Protein AF-0000000081138474 (afdb_homodimer)

Radius of gyration: 32.57 Å; Cα contacts (8 Å, |Δi|>4): 1302; chains: 2; bounding box: 108×98×103 Å

Organism: NCBI:txid267567

Structure (mmCIF, N/CA/C/O backbone):
data_AF-0000000081138474-model_v1
#
loop_
_entity.id
_entity.type
_entity.pdbx_description
1 polymer 'Macrocin O-methyltransferase family protein'
#
loop_
_atom_site.group_PDB
_atom_site.id
_atom_site.type_symbol
_atom_site.label_atom_id
_atom_site.label_alt_id
_atom_site.label_comp_id
_atom_site.label_asym_id
_atom_site.label_entity_id
_atom_site.label_seq_id
_atom_site.pdbx_PDB_ins_code
_atom_site.Cartn_x
_atom_site.Cartn_y
_atom_site.Cartn_z
_atom_site.occupancy
_atom_site.B_iso_or_equiv
_atom_site.auth_seq_id
_atom_site.auth_comp_id
_atom_site.auth_asym_id
_atom_site.auth_atom_id
_atom_site.pdbx_PDB_model_num
ATOM 1 N N . MET A 1 1 ? 58.938 -3.775 72.25 1 25.31 1 MET A N 1
ATOM 2 C CA . MET A 1 1 ? 57.5 -3.531 72.312 1 25.31 1 MET A CA 1
ATOM 3 C C . MET A 1 1 ? 57.094 -2.562 71.188 1 25.31 1 MET A C 1
ATOM 5 O O . MET A 1 1 ? 57.188 -1.345 71.375 1 25.31 1 MET A O 1
ATOM 9 N N . GLU A 1 2 ? 57.375 -2.924 69.938 1 23.48 2 GLU A N 1
ATOM 10 C CA . GLU A 1 2 ? 57.375 -2.215 68.688 1 23.48 2 GLU A CA 1
ATOM 11 C C . GLU A 1 2 ? 55.938 -1.823 68.25 1 23.48 2 GLU A C 1
ATOM 13 O O . GLU A 1 2 ? 55.062 -2.67 68.188 1 23.48 2 GLU A O 1
ATOM 18 N N . ASN A 1 3 ? 55.594 -0.62 68.5 1 25.22 3 ASN A N 1
ATOM 19 C CA . ASN A 1 3 ? 54.344 0.121 68.375 1 25.22 3 ASN A CA 1
ATOM 20 C C . ASN A 1 3 ? 53.844 0.17 66.938 1 25.22 3 ASN A C 1
ATOM 22 O O . ASN A 1 3 ? 54.219 1.062 66.188 1 25.22 3 ASN A O 1
ATOM 26 N N . THR A 1 4 ? 54.031 -0.833 66.188 1 27.3 4 THR A N 1
ATOM 27 C CA . THR A 1 4 ? 53.719 -0.56 64.75 1 27.3 4 THR A CA 1
ATOM 28 C C . THR A 1 4 ? 52.25 -0.122 64.625 1 27.3 4 THR A C 1
ATOM 30 O O . THR A 1 4 ? 51.344 -0.781 65.125 1 27.3 4 THR A O 1
ATOM 33 N N . VAL A 1 5 ? 52.062 1.146 64.312 1 26.72 5 VAL A N 1
ATOM 34 C CA . VAL A 1 5 ? 50.969 2.027 63.938 1 26.72 5 VAL A CA 1
ATOM 35 C C . VAL A 1 5 ? 50.094 1.36 62.844 1 26.72 5 VAL A C 1
ATOM 37 O O . VAL A 1 5 ? 50.625 0.905 61.844 1 26.72 5 VAL A O 1
ATOM 40 N N . PHE A 1 6 ? 49.031 0.737 63.312 1 24.22 6 PHE A N 1
ATOM 41 C CA . PHE A 1 6 ? 47.969 0.067 62.562 1 24.22 6 PHE A CA 1
ATOM 42 C C . PHE A 1 6 ? 47.375 1.016 61.531 1 24.22 6 PHE A C 1
ATOM 44 O O . PHE A 1 6 ? 46.656 1.949 61.906 1 24.22 6 PHE A O 1
ATOM 51 N N . SER A 1 7 ? 48.219 1.566 60.656 1 27.73 7 SER A N 1
ATOM 52 C CA . SER A 1 7 ? 47.656 2.436 59.656 1 27.73 7 SER A CA 1
ATOM 53 C C . SER A 1 7 ? 46.5 1.749 58.938 1 27.73 7 SER A C 1
ATOM 55 O O . SER A 1 7 ? 46.719 0.781 58.188 1 27.73 7 SER A O 1
ATOM 57 N N . GLY A 1 8 ? 45.531 1.424 59.844 1 26.75 8 GLY A N 1
ATOM 58 C CA . GLY A 1 8 ? 44.281 0.821 59.375 1 26.75 8 GLY A CA 1
ATOM 59 C C . GLY A 1 8 ? 43.75 1.456 58.125 1 26.75 8 GLY A C 1
ATOM 60 O O . GLY A 1 8 ? 43.781 2.678 57.969 1 26.75 8 GLY A O 1
ATOM 61 N N . ASP A 1 9 ? 44.031 0.676 57.031 1 28.22 9 ASP A N 1
ATOM 62 C CA . ASP A 1 9 ? 43.75 0.905 55.625 1 28.22 9 ASP A CA 1
ATOM 63 C C . ASP A 1 9 ? 42.312 1.429 55.438 1 28.22 9 ASP A C 1
ATOM 65 O O . ASP A 1 9 ? 41.344 0.749 55.781 1 28.22 9 ASP A O 1
ATOM 69 N N . GLN A 1 10 ? 42.188 2.752 55.75 1 28.27 10 GLN A N 1
ATOM 70 C CA . GLN A 1 10 ? 41.031 3.605 55.438 1 28.27 10 GLN A CA 1
ATOM 71 C C . GLN A 1 10 ? 40.5 3.326 54.031 1 28.27 10 GLN A C 1
ATOM 73 O O . GLN A 1 10 ? 39.562 3.977 53.594 1 28.27 10 GLN A O 1
ATOM 78 N N . SER A 1 11 ? 41.281 2.334 53.5 1 32.22 11 SER A N 1
ATOM 79 C CA . SER A 1 11 ? 40.938 2.174 52.062 1 32.22 11 SER A CA 1
ATOM 80 C C . SER A 1 11 ? 39.531 1.656 51.875 1 32.22 11 SER A C 1
ATOM 82 O O . SER A 1 11 ? 38.875 1.988 50.906 1 32.22 11 SER A O 1
ATOM 84 N N . GLU A 1 12 ? 39.219 0.755 52.812 1 31.52 12 GLU A N 1
ATOM 85 C CA . GLU A 1 12 ? 38 0.001 52.5 1 31.52 12 GLU A CA 1
ATOM 86 C C . GLU A 1 12 ? 36.781 0.864 52.656 1 31.52 12 GLU A C 1
ATOM 88 O O . GLU A 1 12 ? 35.719 0.574 52.062 1 31.52 12 GLU A O 1
ATOM 93 N N . SER A 1 13 ? 36.844 1.688 53.688 1 27.77 13 SER A N 1
ATOM 94 C CA . SER A 1 13 ? 35.562 2.34 54.031 1 27.77 13 SER A CA 1
ATOM 95 C C . SER A 1 13 ? 35.156 3.322 52.938 1 27.77 13 SER A C 1
ATOM 97 O O . SER A 1 13 ? 34 3.805 52.938 1 27.77 13 SER A O 1
ATOM 99 N N . LYS A 1 14 ? 36.125 3.895 52.312 1 30.86 14 LYS A N 1
ATOM 100 C CA . LYS A 1 14 ? 35.719 4.875 51.312 1 30.86 14 LYS A CA 1
ATOM 101 C C . LYS A 1 14 ? 34.969 4.199 50.156 1 30.86 14 LYS A C 1
ATOM 103 O O . LYS A 1 14 ? 34.562 4.867 49.188 1 30.86 14 LYS A O 1
ATOM 108 N N . LYS A 1 15 ? 35.156 2.875 50.094 1 28.17 15 LYS A N 1
ATOM 109 C CA . LYS A 1 15 ? 34.406 2.121 49.125 1 28.17 15 LYS A CA 1
ATOM 110 C C . LYS A 1 15 ? 32.875 2.254 49.344 1 28.17 15 LYS A C 1
ATOM 112 O O . LYS A 1 15 ? 32.125 2.303 48.375 1 28.17 15 LYS A O 1
ATOM 117 N N . ALA A 1 16 ? 32.562 1.959 50.562 1 28.8 16 ALA A N 1
ATOM 118 C CA . ALA A 1 16 ? 31.141 1.74 50.781 1 28.8 16 ALA A CA 1
ATOM 119 C C . ALA A 1 16 ? 30.344 3.033 50.562 1 28.8 16 ALA A C 1
ATOM 121 O O . ALA A 1 16 ? 29.172 3 50.188 1 28.8 16 ALA A O 1
ATOM 122 N N . LEU A 1 17 ? 30.875 4.105 51.094 1 25.89 17 LEU A N 1
ATOM 123 C CA . LEU A 1 17 ? 30.078 5.316 51 1 25.89 17 LEU A CA 1
ATOM 124 C C . LEU A 1 17 ? 29.828 5.707 49.562 1 25.89 17 LEU A C 1
ATOM 126 O O . LEU A 1 17 ? 28.844 6.375 49.25 1 25.89 17 LEU A O 1
ATOM 130 N N . LYS A 1 18 ? 30.812 5.645 48.719 1 30.28 18 LYS A N 1
ATOM 131 C CA . LYS A 1 18 ? 30.688 6.285 47.406 1 30.28 18 LYS A CA 1
ATOM 132 C C . LYS A 1 18 ? 29.719 5.531 46.531 1 30.28 18 LYS A C 1
ATOM 134 O O . LYS A 1 18 ? 29.484 5.926 45.375 1 30.28 18 LYS A O 1
ATOM 139 N N . SER A 1 19 ? 29.406 4.363 46.781 1 29.45 19 SER A N 1
ATOM 140 C CA . SER A 1 19 ? 28.516 3.574 45.969 1 29.45 19 SER A CA 1
ATOM 141 C C . SER A 1 19 ? 27.109 4.172 45.938 1 29.45 19 SER A C 1
ATOM 143 O O . SER A 1 19 ? 26.203 3.631 45.312 1 29.45 19 SER A O 1
ATOM 145 N N . ILE A 1 20 ? 26.719 4.824 47.062 1 31.25 20 ILE A N 1
ATOM 146 C CA . ILE A 1 20 ? 25.359 5.34 46.938 1 31.25 20 ILE A CA 1
ATOM 147 C C . ILE A 1 20 ? 25.281 6.309 45.75 1 31.25 20 ILE A C 1
ATOM 149 O O . ILE A 1 20 ? 25.469 7.516 45.906 1 31.25 20 ILE A O 1
ATOM 153 N N . HIS A 1 21 ? 26.219 6.344 44.812 1 26.3 21 HIS A N 1
ATOM 154 C CA . HIS A 1 21 ? 26.25 7.297 43.688 1 26.3 21 HIS A CA 1
ATOM 155 C C . HIS A 1 21 ? 24.844 7.633 43.219 1 26.3 21 HIS A C 1
ATOM 157 O O . HIS A 1 21 ? 23.906 6.895 43.5 1 26.3 21 HIS A O 1
ATOM 163 N N . ASP A 1 22 ? 24.828 8.641 42.125 1 28.06 22 ASP A N 1
ATOM 164 C CA . ASP A 1 22 ? 23.859 9.453 41.406 1 28.06 22 ASP A CA 1
ATOM 165 C C . ASP A 1 22 ? 22.719 8.594 40.844 1 28.06 22 ASP A C 1
ATOM 167 O O . ASP A 1 22 ? 22.938 7.766 39.969 1 28.06 22 ASP A O 1
ATOM 171 N N . GLU A 1 23 ? 21.906 8.109 41.688 1 29.41 23 GLU A N 1
ATOM 172 C CA . GLU A 1 23 ? 20.609 7.703 41.125 1 29.41 23 GLU A CA 1
ATOM 173 C C . GLU A 1 23 ? 20.219 8.594 39.969 1 29.41 23 GLU A C 1
ATOM 175 O O . GLU A 1 23 ? 20 9.797 40.125 1 29.41 23 GLU A O 1
ATOM 180 N N . GLU A 1 24 ? 20.734 8.477 38.812 1 29.72 24 GLU A N 1
ATOM 181 C CA . GLU A 1 24 ? 20.219 9.102 37.594 1 29.72 24 GLU A CA 1
ATOM 182 C C . GLU A 1 24 ? 18.688 9.148 37.594 1 29.72 24 GLU A C 1
ATOM 184 O O . GLU A 1 24 ? 18.031 8.125 37.438 1 29.72 24 GLU A O 1
ATOM 189 N N . VAL A 1 25 ? 18.016 9.953 38.469 1 30.2 25 VAL A N 1
ATOM 190 C CA . VAL A 1 25 ? 16.641 10.391 38.219 1 30.2 25 VAL A CA 1
ATOM 191 C C . VAL A 1 25 ? 16.453 10.586 36.719 1 30.2 25 VAL A C 1
ATOM 193 O O . VAL A 1 25 ? 17.016 11.508 36.125 1 30.2 25 VAL A O 1
ATOM 196 N N . THR A 1 26 ? 16.469 9.594 36 1 31.11 26 THR A N 1
ATOM 197 C CA . THR A 1 26 ? 15.93 9.734 34.656 1 31.11 26 THR A CA 1
ATOM 198 C C . THR A 1 26 ? 14.758 10.703 34.656 1 31.11 26 THR A C 1
ATOM 200 O O . THR A 1 26 ? 13.727 10.445 35.281 1 31.11 26 THR A O 1
ATOM 203 N N . HIS A 1 27 ? 14.977 12 34.875 1 27.83 27 HIS A N 1
ATOM 204 C CA . HIS A 1 27 ? 13.977 13.008 34.531 1 27.83 27 HIS A CA 1
ATOM 205 C C . HIS A 1 27 ? 13.039 12.5 33.438 1 27.83 27 HIS A C 1
ATOM 207 O O . HIS A 1 27 ? 13.406 12.461 32.281 1 27.83 27 HIS A O 1
ATOM 213 N N . GLN A 1 28 ? 12.281 11.555 33.812 1 31.11 28 GLN A N 1
ATOM 214 C CA . GLN A 1 28 ? 11.117 11.398 32.938 1 31.11 28 GLN A CA 1
ATOM 215 C C . GLN A 1 28 ? 10.633 12.75 32.406 1 31.11 28 GLN A C 1
ATOM 217 O O . GLN A 1 28 ? 10.156 13.586 33.188 1 31.11 28 GLN A O 1
ATOM 222 N N . GLN A 1 29 ? 11.398 13.461 31.641 1 32 29 GLN A N 1
ATOM 223 C CA . GLN A 1 29 ? 10.891 14.68 31.016 1 32 29 GLN A CA 1
ATOM 224 C C . GLN A 1 29 ? 9.375 14.641 30.875 1 32 29 GLN A C 1
ATOM 226 O O . GLN A 1 29 ? 8.844 13.844 30.094 1 32 29 GLN A O 1
ATOM 231 N N . ILE A 1 30 ? 8.68 14.93 31.906 1 33.22 30 ILE A N 1
ATOM 232 C CA . ILE A 1 30 ? 7.242 15.203 31.859 1 33.22 30 ILE A CA 1
ATOM 233 C C . ILE A 1 30 ? 6.902 15.969 30.578 1 33.22 30 ILE A C 1
ATOM 235 O O . ILE A 1 30 ? 7.336 17.109 30.406 1 33.22 30 ILE A O 1
ATOM 239 N N . ARG A 1 31 ? 6.688 15.266 29.562 1 44.81 31 ARG A N 1
ATOM 240 C CA . ARG A 1 31 ? 6.25 15.961 28.344 1 44.81 31 ARG A CA 1
ATOM 241 C C . ARG A 1 31 ? 5.023 16.828 28.625 1 44.81 31 ARG A C 1
ATOM 243 O O . ARG A 1 31 ? 4.164 16.453 29.422 1 44.81 31 ARG A O 1
ATOM 250 N N . PRO A 1 32 ? 5.098 18.031 28.406 1 44.56 32 PRO A N 1
ATOM 251 C CA . PRO A 1 32 ? 4.137 19.078 28.797 1 44.56 32 PRO A CA 1
ATOM 252 C C . PRO A 1 32 ? 2.689 18.594 28.734 1 44.56 32 PRO A C 1
ATOM 254 O O . PRO A 1 32 ? 1.819 19.141 29.406 1 44.56 32 PRO A O 1
ATOM 257 N N . PHE A 1 33 ? 2.387 17.672 27.844 1 48.19 33 PHE A N 1
ATOM 258 C CA . PHE A 1 33 ? 0.975 17.312 27.781 1 48.19 33 PHE A CA 1
ATOM 259 C C . PHE A 1 33 ? 0.72 15.984 28.484 1 48.19 33 PHE A C 1
ATOM 261 O O . PHE A 1 33 ? -0.208 15.258 28.141 1 48.19 33 PHE A O 1
ATOM 268 N N . SER A 1 34 ? 1.492 15.68 29.469 1 51.44 34 SER A N 1
ATOM 269 C CA . SER A 1 34 ? 1.237 14.445 30.219 1 51.44 34 SER A CA 1
ATOM 270 C C . SER A 1 34 ? -0.136 14.477 30.875 1 51.44 34 SER A C 1
ATOM 272 O O . SER A 1 34 ? -0.688 13.43 31.219 1 51.44 34 SER A O 1
ATOM 274 N N . MET A 1 35 ? -0.745 15.891 31.016 1 49.75 35 MET A N 1
ATOM 275 C CA . MET A 1 35 ? -2.104 16 31.547 1 49.75 35 MET A CA 1
ATOM 276 C C . MET A 1 35 ? -3.025 16.672 30.531 1 49.75 35 MET A C 1
ATOM 278 O O . MET A 1 35 ? -2.707 17.734 30 1 49.75 35 MET A O 1
ATOM 282 N N . PRO A 1 36 ? -4.199 15.992 30.266 1 67.25 36 PRO A N 1
ATOM 283 C CA . PRO A 1 36 ? -5.168 16.609 29.359 1 67.25 36 PRO A CA 1
ATOM 284 C C . PRO A 1 36 ? -5.691 17.938 29.875 1 67.25 36 PRO A C 1
ATOM 286 O O . PRO A 1 36 ? -5.785 18.156 31.078 1 67.25 36 PRO A O 1
ATOM 289 N N . ILE A 1 37 ? -5.801 18.922 29.047 1 62.47 37 ILE A N 1
ATOM 290 C CA . ILE A 1 37 ? -6.438 20.203 29.297 1 62.47 37 ILE A CA 1
ATOM 291 C C . ILE A 1 37 ? -7.871 20.188 28.766 1 62.47 37 ILE A C 1
ATOM 293 O O . ILE A 1 37 ? -8.117 19.781 27.625 1 62.47 37 ILE A O 1
ATOM 297 N N . HIS A 1 38 ? -8.805 20.469 29.734 1 71.25 38 HIS A N 1
ATOM 298 C CA . HIS A 1 38 ? -10.211 20.453 29.359 1 71.25 38 HIS A CA 1
ATOM 299 C C . HIS A 1 38 ? -10.859 21.812 29.594 1 71.25 38 HIS A C 1
ATOM 301 O O . HIS A 1 38 ? -10.562 22.484 30.578 1 71.25 38 HIS A O 1
ATOM 307 N N . GLY A 1 39 ? -11.5 22.297 28.531 1 64.19 39 GLY A N 1
ATOM 308 C CA . GLY A 1 39 ? -12.43 23.406 28.656 1 64.19 39 GLY A CA 1
ATOM 309 C C . GLY A 1 39 ? -13.875 23.016 28.422 1 64.19 39 GLY A C 1
ATOM 310 O O . GLY A 1 39 ? -14.18 21.828 28.266 1 64.19 39 GLY A O 1
ATOM 311 N N . LYS A 1 40 ? -14.82 23.984 28.516 1 65.25 40 LYS A N 1
ATOM 312 C CA . LYS A 1 40 ? -16.234 23.688 28.328 1 65.25 40 LYS A CA 1
ATOM 313 C C . LYS A 1 40 ? -16.5 23.156 26.922 1 65.25 40 LYS A C 1
ATOM 315 O O . LYS A 1 40 ? -17.344 22.266 26.734 1 65.25 40 LYS A O 1
ATOM 320 N N . LYS A 1 41 ? -15.641 23.656 26 1 73.81 41 LYS A N 1
ATOM 321 C CA . LYS A 1 41 ? -15.961 23.344 24.609 1 73.81 41 LYS A CA 1
ATOM 322 C C . LYS A 1 41 ? -14.758 22.75 23.875 1 73.81 41 LYS A C 1
ATOM 324 O O . LYS A 1 41 ? -14.719 22.719 22.656 1 73.81 41 LYS A O 1
ATOM 329 N N . TYR A 1 42 ? -13.719 22.391 24.672 1 61.56 42 TYR A N 1
ATOM 330 C CA . TYR A 1 42 ? -12.547 21.828 24.016 1 61.56 42 TYR A CA 1
ATOM 331 C C . TYR A 1 42 ? -11.805 20.875 24.938 1 61.56 42 TYR A C 1
ATOM 333 O O . TYR A 1 42 ? -12.023 20.891 26.156 1 61.56 42 TYR A O 1
ATOM 341 N N . GLU A 1 43 ? -11.031 19.969 24.406 1 77.75 43 GLU A N 1
ATOM 342 C CA . GLU A 1 43 ? -10.117 19.062 25.094 1 77.75 43 GLU A CA 1
ATOM 343 C C . GLU A 1 43 ? -8.789 18.953 24.359 1 77.75 43 GLU A C 1
ATOM 345 O O . GLU A 1 43 ? -8.758 18.875 23.125 1 77.75 43 GLU A O 1
ATOM 350 N N . ILE A 1 44 ? -7.691 19.141 25 1 66.31 44 ILE A N 1
ATOM 351 C CA . ILE A 1 44 ? -6.344 18.875 24.516 1 66.31 44 ILE A CA 1
ATOM 352 C C . ILE A 1 44 ? -5.73 17.703 25.281 1 66.31 44 ILE A C 1
ATOM 354 O O . ILE A 1 44 ? -5.602 17.766 26.516 1 66.31 44 ILE A O 1
ATOM 358 N N . PHE A 1 45 ? -5.441 16.656 24.625 1 72.62 45 PHE A N 1
ATOM 359 C CA . PHE A 1 45 ? -5.094 15.43 25.328 1 72.62 45 PHE A CA 1
ATOM 360 C C . PHE A 1 45 ? -4.223 14.531 24.453 1 72.62 45 PHE A C 1
ATOM 362 O O . PHE A 1 45 ? -4.133 14.734 23.234 1 72.62 45 PHE A O 1
ATOM 369 N N . GLN A 1 46 ? -3.453 13.617 25.156 1 64.31 46 GLN A N 1
ATOM 370 C CA . GLN A 1 46 ? -2.766 12.523 24.469 1 64.31 46 GLN A CA 1
ATOM 371 C C . GLN A 1 46 ? -3.65 11.281 24.406 1 64.31 46 GLN A C 1
ATOM 373 O O . GLN A 1 46 ? -4.004 10.703 25.438 1 64.31 4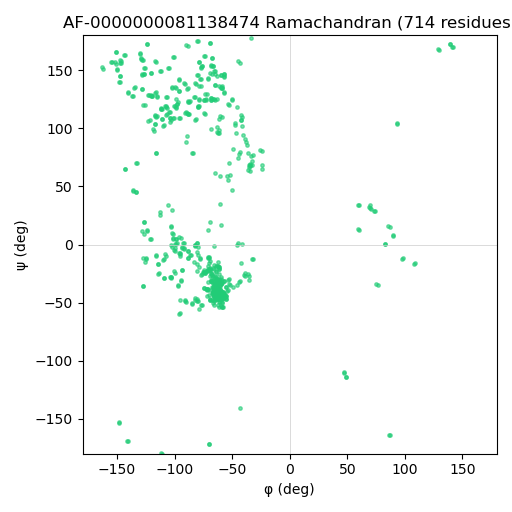6 GLN A O 1
ATOM 378 N N . PRO A 1 47 ? -4.02 10.984 23.109 1 60.53 47 PRO A N 1
ATOM 379 C CA . PRO A 1 47 ? -4.805 9.75 23.094 1 60.53 47 PRO A CA 1
ATOM 380 C C . PRO A 1 47 ? -4.027 8.539 23.625 1 60.53 47 PRO A C 1
ATOM 382 O O . PRO A 1 47 ? -2.822 8.43 23.375 1 60.53 47 PRO A O 1
ATOM 385 N N . LEU A 1 48 ? -4.387 7.945 24.875 1 51.75 48 LEU A N 1
ATOM 386 C CA . LEU A 1 48 ? -3.727 6.77 25.438 1 51.75 48 LEU A CA 1
ATOM 387 C C . LEU A 1 48 ? -4.41 5.488 24.969 1 51.75 48 LEU A C 1
ATOM 389 O O . LEU A 1 48 ? -5.637 5.438 24.875 1 51.75 48 LEU A O 1
ATOM 393 N N . TYR A 1 49 ? -4.035 4.863 23.969 1 50.66 49 TYR A N 1
ATOM 394 C CA . TYR A 1 49 ? -4.648 3.559 23.734 1 50.66 49 TYR A CA 1
ATOM 395 C C . TYR A 1 49 ? -3.686 2.434 24.109 1 50.66 49 TYR A C 1
ATOM 397 O O . TYR A 1 49 ? -2.482 2.533 23.844 1 50.66 49 TYR A O 1
ATOM 405 N N . ASP A 1 50 ? -3.982 1.831 25.234 1 45.41 50 ASP A N 1
ATOM 406 C CA . ASP A 1 50 ? -3.307 0.588 25.594 1 45.41 50 ASP A CA 1
ATOM 407 C C . ASP A 1 50 ? -3.148 -0.324 24.375 1 45.41 50 ASP A C 1
ATOM 409 O O . ASP A 1 50 ? -4.137 -0.687 23.734 1 45.41 50 ASP A O 1
ATOM 413 N N . MET A 1 51 ? -2.094 -0.207 23.828 1 41.06 51 MET A N 1
ATOM 414 C CA . MET A 1 51 ? -1.768 -1.086 22.703 1 41.06 51 MET A CA 1
ATOM 415 C C . MET A 1 51 ? -2.113 -2.535 23.031 1 41.06 51 MET A C 1
ATOM 417 O O . MET A 1 51 ? -1.776 -3.443 22.266 1 41.06 51 MET A O 1
ATOM 421 N N . ASP A 1 52 ? -2.635 -2.789 24.234 1 39.41 52 ASP A N 1
ATOM 422 C CA . ASP A 1 52 ? -3.125 -4.129 24.547 1 39.41 52 ASP A CA 1
ATOM 423 C C . ASP A 1 52 ? -4.289 -4.512 23.625 1 39.41 52 ASP A C 1
ATOM 425 O O . ASP A 1 52 ? -5.387 -3.965 23.75 1 39.41 52 ASP A O 1
ATOM 429 N N . VAL A 1 53 ? -4.004 -5.133 22.703 1 43.66 53 VAL A N 1
ATOM 430 C CA . VAL A 1 53 ? -4.906 -5.641 21.672 1 43.66 53 VAL A CA 1
ATOM 431 C C . VAL A 1 53 ? -6.199 -6.137 22.312 1 43.66 53 VAL A C 1
ATOM 433 O O . VAL A 1 53 ? -7.211 -6.312 21.641 1 43.66 53 VAL A O 1
ATOM 436 N N . THR A 1 54 ? -6.238 -6.543 23.516 1 41.44 54 THR A N 1
ATOM 437 C CA . THR A 1 54 ? -7.414 -7.082 24.188 1 41.44 54 THR A CA 1
ATOM 438 C C . THR A 1 54 ? -8.398 -5.965 24.531 1 41.44 54 THR A C 1
ATOM 440 O O . THR A 1 54 ? -9.562 -6.23 24.828 1 41.44 54 THR A O 1
ATOM 443 N N . LYS A 1 55 ? -7.918 -4.859 24.594 1 41.97 55 LYS A N 1
ATOM 444 C CA . LYS A 1 55 ? -8.781 -3.764 25.016 1 41.97 55 LYS A CA 1
ATOM 445 C C . LYS A 1 55 ? -9.273 -2.961 23.812 1 41.97 55 LYS A C 1
ATOM 447 O O . LYS A 1 55 ? -9.875 -1.897 23.969 1 41.97 55 LYS A O 1
ATOM 452 N N . LYS A 1 56 ? -8.82 -3.332 22.703 1 43.72 56 LYS A N 1
ATOM 453 C CA . LYS A 1 56 ? -9.219 -2.637 21.484 1 43.72 56 LYS A CA 1
ATOM 454 C C . LYS A 1 56 ? -10.727 -2.734 21.266 1 43.72 56 LYS A C 1
ATOM 456 O O . LYS A 1 56 ? -11.289 -3.828 21.297 1 43.72 56 LYS A O 1
ATOM 461 N N . ASN A 1 57 ? -11.391 -1.753 21.625 1 39.28 57 ASN A N 1
ATOM 462 C CA . ASN A 1 57 ? -12.805 -1.631 21.281 1 39.28 57 ASN A CA 1
ATOM 463 C C . ASN A 1 57 ? -13.078 -2.033 19.844 1 39.28 57 ASN A C 1
ATOM 465 O O . ASN A 1 57 ? -12.555 -1.415 18.906 1 39.28 57 ASN A O 1
ATOM 469 N N . PRO A 1 58 ? -13.625 -3.031 19.531 1 42.5 58 PRO A N 1
ATOM 470 C CA . PRO A 1 58 ? -13.898 -3.537 18.188 1 42.5 58 PRO A CA 1
ATOM 471 C C . PRO A 1 58 ? -14.461 -2.467 17.25 1 42.5 58 PRO A C 1
ATOM 473 O O . PRO A 1 58 ? -14.25 -2.521 16.047 1 42.5 58 PRO A O 1
ATOM 476 N N . GLN A 1 59 ? -15.281 -1.523 17.781 1 40.56 59 GLN A N 1
ATOM 477 C CA . GLN A 1 59 ? -15.93 -0.508 16.953 1 40.56 59 GLN A CA 1
ATOM 478 C C . GLN A 1 59 ? -14.898 0.453 16.359 1 40.56 59 GLN A C 1
ATOM 480 O O . GLN A 1 59 ? -15.078 0.941 15.25 1 40.56 59 GLN A O 1
ATOM 485 N N . LEU A 1 60 ? -13.984 1.022 17.188 1 43 60 LEU A N 1
ATOM 486 C CA . LEU A 1 60 ? -12.859 1.86 16.797 1 43 60 LEU A CA 1
ATOM 487 C C . LEU A 1 60 ? -11.898 1.092 15.891 1 43 60 LEU A C 1
ATOM 489 O O . LEU A 1 60 ? -11.164 1.693 15.102 1 43 60 LEU A O 1
ATOM 493 N N . PHE A 1 61 ? -11.938 -0.254 16.062 1 48.47 61 PHE A N 1
ATOM 494 C CA . PHE A 1 61 ? -11.094 -1.204 15.344 1 48.47 61 PHE A CA 1
ATOM 495 C C . PHE A 1 61 ? -11.93 -2.066 14.406 1 48.47 61 PHE A C 1
ATOM 497 O O . PHE A 1 61 ? -11.719 -3.279 14.32 1 48.47 61 PHE A O 1
ATOM 504 N N . GLY A 1 62 ? -13.023 -1.271 14.078 1 55.59 62 GLY A N 1
ATOM 505 C CA . GLY A 1 62 ? -13.852 -2.07 13.188 1 55.59 62 GLY A CA 1
ATOM 506 C C . GLY A 1 62 ? -13.047 -2.812 12.141 1 55.59 62 GLY A C 1
ATOM 507 O O . GLY A 1 62 ? -11.883 -2.488 11.891 1 55.59 62 GLY A O 1
ATOM 508 N N . THR A 1 63 ? -13.727 -3.877 11.703 1 67.12 63 THR A N 1
ATOM 509 C CA . THR A 1 63 ? -13.164 -4.648 10.602 1 67.12 63 THR A CA 1
ATOM 510 C C . THR A 1 63 ? -13.102 -3.807 9.328 1 67.12 63 THR A C 1
ATOM 512 O O . THR A 1 63 ? -13.711 -2.738 9.258 1 67.12 63 THR A O 1
ATOM 515 N N . PHE A 1 64 ? -12.234 -4.012 8.625 1 78.62 64 PHE A N 1
ATOM 516 C CA . PHE A 1 64 ? -12.156 -3.336 7.332 1 78.62 64 PHE A CA 1
ATOM 517 C C . PHE A 1 64 ? -13.508 -3.34 6.637 1 78.62 64 PHE A C 1
ATOM 519 O O . PHE A 1 64 ? -13.891 -2.359 5.992 1 78.62 64 PHE A O 1
ATOM 526 N N . GLU A 1 65 ? -14.305 -4.359 6.832 1 83.56 65 GLU A N 1
ATOM 527 C CA . GLU A 1 65 ? -15.656 -4.43 6.289 1 83.56 65 GLU A CA 1
ATOM 528 C C . GLU A 1 65 ? -16.547 -3.334 6.875 1 83.56 65 GLU A C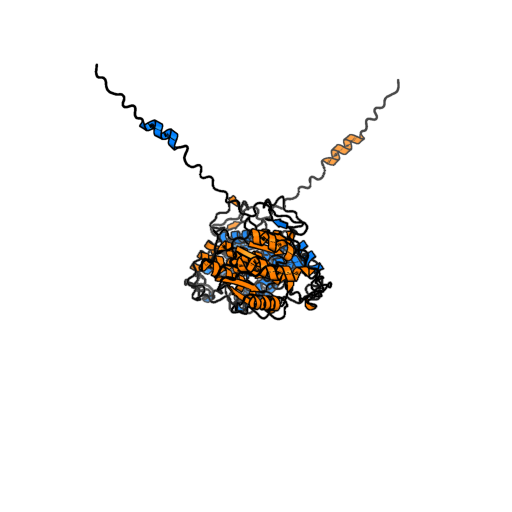 1
ATOM 530 O O . GLU A 1 65 ? -17.328 -2.713 6.156 1 83.56 65 GLU A O 1
ATOM 535 N N . GLU A 1 66 ? -16.453 -3.154 8.125 1 81.25 66 GLU A N 1
ATOM 536 C CA . GLU A 1 66 ? -17.25 -2.117 8.789 1 81.25 66 GLU A CA 1
ATOM 537 C C . GLU A 1 66 ? -16.875 -0.729 8.273 1 81.25 66 GLU A C 1
ATOM 539 O O . GLU A 1 66 ? -17.734 0.125 8.086 1 81.25 66 GLU A O 1
ATOM 544 N N . ARG A 1 67 ? -15.656 -0.578 8.07 1 83 67 ARG A N 1
ATOM 545 C CA . ARG A 1 67 ? -15.195 0.693 7.523 1 83 67 ARG A CA 1
ATOM 546 C C . ARG A 1 67 ? -15.773 0.933 6.137 1 83 67 ARG A C 1
ATOM 548 O O . ARG A 1 67 ? -16.219 2.039 5.824 1 83 67 ARG A O 1
ATOM 555 N N . ILE A 1 68 ? -15.734 -0.066 5.355 1 88 68 ILE A N 1
ATOM 556 C CA . ILE A 1 68 ? -16.25 0.064 3.998 1 88 68 ILE A CA 1
ATOM 557 C C . ILE A 1 68 ? -17.766 0.286 4.039 1 88 68 ILE A C 1
ATOM 559 O O . ILE A 1 68 ? -18.297 1.077 3.264 1 88 68 ILE A O 1
ATOM 563 N N . SER A 1 69 ? -18.438 -0.403 4.938 1 88.5 69 SER A N 1
ATOM 564 C CA . SER A 1 69 ? -19.859 -0.174 5.121 1 88.5 69 SER A CA 1
ATOM 565 C C . SER A 1 69 ? -20.156 1.282 5.473 1 88.5 69 SER A C 1
ATOM 567 O O . SER A 1 69 ? -21.062 1.894 4.91 1 88.5 69 SER A O 1
ATOM 569 N N . TRP A 1 70 ? -19.375 1.758 6.395 1 85.44 70 TRP A N 1
ATOM 570 C CA . TRP A 1 70 ? -19.5 3.152 6.801 1 85.44 70 TRP A CA 1
ATOM 571 C C . TRP A 1 70 ? -19.234 4.09 5.625 1 85.44 70 TRP A C 1
ATOM 573 O O . TRP A 1 70 ? -20.016 5.008 5.371 1 85.44 70 TRP A O 1
ATOM 583 N N . ALA A 1 71 ? -18.203 3.924 4.914 1 88.38 71 ALA A N 1
ATOM 584 C CA . ALA A 1 71 ? -17.859 4.773 3.775 1 88.38 71 ALA A CA 1
ATOM 585 C C . ALA A 1 71 ? -18.969 4.754 2.725 1 88.38 71 ALA A C 1
ATOM 587 O O . ALA A 1 71 ? -19.328 5.793 2.164 1 88.38 71 ALA A O 1
ATOM 588 N N . ARG A 1 72 ? -19.469 3.627 2.467 1 91.25 72 ARG A N 1
ATOM 589 C CA . ARG A 1 72 ? -20.516 3.461 1.46 1 91.25 72 ARG A CA 1
ATOM 590 C C . ARG A 1 72 ? -21.781 4.215 1.855 1 91.25 72 ARG A C 1
ATOM 592 O O . ARG A 1 72 ? -22.547 4.645 0.993 1 91.25 72 ARG A O 1
ATOM 599 N N . SER A 1 73 ? -22.031 4.363 3.141 1 89.38 73 SER A N 1
ATOM 600 C CA . SER A 1 73 ? -23.219 5.055 3.613 1 89.38 73 SER A CA 1
ATOM 601 C C . SER A 1 73 ? -23.141 6.551 3.33 1 89.38 73 SER A C 1
ATOM 603 O O . SER A 1 73 ? -24.156 7.254 3.391 1 89.38 73 SER A O 1
ATOM 605 N N . MET A 1 74 ? -22.016 7.043 2.943 1 87.75 74 MET A N 1
ATOM 606 C CA . MET A 1 74 ? -21.828 8.484 2.797 1 87.75 74 MET A CA 1
ATOM 607 C C . MET A 1 74 ? -21.75 8.875 1.325 1 87.75 74 MET A C 1
ATOM 609 O O . MET A 1 74 ? -21.75 10.062 0.994 1 87.75 74 MET A O 1
ATOM 613 N N . VAL A 1 75 ? -21.688 7.867 0.468 1 92.88 75 VAL A N 1
ATOM 614 C CA . VAL A 1 75 ? -21.469 8.188 -0.938 1 92.88 75 VAL A CA 1
ATOM 615 C C . VAL A 1 75 ? -22.516 7.477 -1.8 1 92.88 75 VAL A C 1
ATOM 617 O O . VAL A 1 75 ? -23.141 6.52 -1.355 1 92.88 75 VAL A O 1
ATOM 620 N N . GLN A 1 76 ? -22.656 8.023 -3 1 94.19 76 GLN A N 1
ATOM 621 C CA . GLN A 1 76 ? -23.438 7.379 -4.039 1 94.19 76 GLN A CA 1
ATOM 622 C C . GLN A 1 76 ? -22.547 6.641 -5.031 1 94.19 76 GLN A C 1
ATOM 624 O O . GLN A 1 76 ? -21.672 7.246 -5.652 1 94.19 76 GLN A O 1
ATOM 629 N N . ILE A 1 77 ? -22.75 5.34 -5.121 1 95.12 77 ILE A N 1
ATOM 630 C CA . ILE A 1 77 ? -21.969 4.52 -6.027 1 95.12 77 ILE A CA 1
ATOM 631 C C . ILE A 1 77 ? -22.812 4.086 -7.215 1 95.12 77 ILE A C 1
ATOM 633 O O . ILE A 1 77 ? -23.734 3.283 -7.062 1 95.12 77 ILE A O 1
ATOM 637 N N . ASN A 1 78 ? -22.422 4.664 -8.406 1 91.12 78 ASN A N 1
ATOM 638 C CA . ASN A 1 78 ? -23.219 4.379 -9.594 1 91.12 78 ASN A CA 1
ATOM 639 C C . ASN A 1 78 ? -22.469 3.475 -10.562 1 91.12 78 ASN A C 1
ATOM 641 O O . ASN A 1 78 ? -23.062 2.945 -11.508 1 91.12 78 ASN A O 1
ATOM 645 N N . ASP A 1 79 ? -21.172 3.318 -10.312 1 92.56 79 ASP A N 1
ATOM 646 C CA . ASP A 1 79 ? -20.375 2.453 -11.18 1 92.56 79 ASP A CA 1
ATOM 647 C C . ASP A 1 79 ? -20.922 1.024 -11.172 1 92.56 79 ASP A C 1
ATOM 649 O O . ASP A 1 79 ? -21.141 0.445 -10.109 1 92.56 79 ASP A O 1
ATOM 653 N N . GLU A 1 80 ? -21.047 0.423 -12.344 1 92.06 80 GLU A N 1
ATOM 654 C CA . GLU A 1 80 ? -21.688 -0.874 -12.523 1 92.06 80 GLU A CA 1
ATOM 655 C C . GLU A 1 80 ? -20.906 -1.981 -11.828 1 92.06 80 GLU A C 1
ATOM 657 O O . GLU A 1 80 ? -21.484 -2.973 -11.375 1 92.06 80 GLU A O 1
ATOM 662 N N . GLU A 1 81 ? -19.719 -1.793 -11.695 1 90.62 81 GLU A N 1
ATOM 663 C CA . GLU A 1 81 ? -18.875 -2.82 -11.078 1 90.62 81 GLU A CA 1
ATOM 664 C C . GLU A 1 81 ? -19.047 -2.828 -9.562 1 90.62 81 GLU A C 1
ATOM 666 O O . GLU A 1 81 ? -18.859 -3.865 -8.922 1 90.62 81 GLU A O 1
ATOM 671 N N . PHE A 1 82 ? -19.422 -1.671 -9 1 94.12 82 PHE A N 1
ATOM 672 C CA . PHE A 1 82 ? -19.359 -1.552 -7.547 1 94.12 82 PHE A CA 1
ATOM 673 C C . PHE A 1 82 ? -20.766 -1.405 -6.965 1 94.12 82 PHE A C 1
ATOM 675 O O . PHE A 1 82 ? -20.984 -1.702 -5.789 1 94.12 82 PHE A O 1
ATOM 682 N N . LYS A 1 83 ? -21.688 -0.927 -7.738 1 94.06 83 LYS A N 1
ATOM 683 C CA . LYS A 1 83 ? -22.984 -0.506 -7.207 1 94.06 83 LYS A CA 1
ATOM 684 C C . LYS A 1 83 ? -23.703 -1.663 -6.516 1 94.06 83 LYS A C 1
ATOM 686 O O . LYS A 1 83 ? -24.391 -1.462 -5.512 1 94.06 83 LYS A O 1
ATOM 691 N N . ASP A 1 84 ? -23.516 -2.906 -7 1 94 84 ASP A N 1
ATOM 692 C CA . ASP A 1 84 ? -24.281 -4.031 -6.469 1 94 84 ASP A CA 1
ATOM 693 C C . ASP A 1 84 ? -23.438 -4.848 -5.488 1 94 84 ASP A C 1
ATOM 695 O O . ASP A 1 84 ? -23.906 -5.871 -4.977 1 94 84 ASP A O 1
ATOM 699 N N . LEU A 1 85 ? -22.297 -4.395 -5.203 1 94.62 85 LEU A N 1
ATOM 700 C CA . LEU A 1 85 ? -21.453 -5.117 -4.258 1 94.62 85 LEU A CA 1
ATOM 701 C C . LEU A 1 85 ? -21.891 -4.855 -2.822 1 94.62 85 LEU A C 1
ATOM 703 O O . LEU A 1 85 ? -22.25 -3.727 -2.475 1 94.62 85 LEU A O 1
ATOM 707 N N . SER A 1 86 ? -21.938 -5.93 -1.991 1 94.56 86 SER A N 1
ATOM 708 C CA . SER A 1 86 ? -22.047 -5.73 -0.549 1 94.56 86 SER A CA 1
ATOM 709 C C . SER A 1 86 ? -20.766 -5.105 0.014 1 94.56 86 SER A C 1
ATOM 711 O O . SER A 1 86 ? -19.719 -5.152 -0.623 1 94.56 86 SER A O 1
ATOM 713 N N . PRO A 1 87 ? -20.828 -4.504 1.203 1 90.56 87 PRO A N 1
ATOM 714 C CA . PRO A 1 87 ? -19.609 -3.994 1.837 1 90.56 87 PRO A CA 1
ATOM 715 C C . PRO A 1 87 ? -18.531 -5.062 1.997 1 90.56 87 PRO A C 1
ATOM 717 O O . PRO A 1 87 ? -17.344 -4.777 1.84 1 90.56 87 PRO A O 1
ATOM 720 N N . LYS A 1 88 ? -18.969 -6.227 2.273 1 89.94 88 LYS A N 1
ATOM 721 C CA . LYS A 1 88 ? -18.031 -7.336 2.428 1 89.94 88 LYS A CA 1
ATOM 722 C C . LYS A 1 88 ? -17.312 -7.641 1.114 1 89.94 88 LYS A C 1
ATOM 724 O O . LYS A 1 88 ? -16.094 -7.82 1.093 1 89.94 88 LYS A O 1
ATOM 729 N N . GLU A 1 89 ? -18.078 -7.668 0.036 1 92.56 89 GLU A N 1
ATOM 730 C CA . GLU A 1 89 ? -17.5 -7.945 -1.279 1 92.56 89 GLU A CA 1
ATOM 731 C C . GLU A 1 89 ? -16.562 -6.828 -1.716 1 92.56 89 GLU A C 1
ATOM 733 O O . GLU A 1 89 ? -15.492 -7.094 -2.275 1 92.56 89 GLU A O 1
ATOM 738 N N . HIS A 1 90 ? -16.984 -5.609 -1.497 1 94.44 90 HIS A N 1
ATOM 739 C CA . HIS A 1 90 ? -16.141 -4.473 -1.837 1 94.44 90 HIS A CA 1
ATOM 740 C C . HIS A 1 90 ? -14.852 -4.484 -1.03 1 94.44 90 HIS A C 1
ATOM 742 O O . HIS A 1 90 ? -13.773 -4.227 -1.573 1 94.44 90 HIS A O 1
ATOM 748 N N . ALA A 1 91 ? -14.984 -4.816 0.252 1 90.94 91 ALA A N 1
ATOM 749 C CA . ALA A 1 91 ? -13.812 -4.922 1.12 1 90.94 91 ALA A CA 1
ATOM 750 C C . ALA A 1 91 ? -12.859 -6.004 0.624 1 90.94 91 ALA A C 1
ATOM 752 O O . ALA A 1 91 ? -11.641 -5.824 0.65 1 90.94 91 ALA A O 1
ATOM 753 N N . ALA A 1 92 ? -13.383 -7.109 0.172 1 91.06 92 ALA A N 1
ATOM 754 C CA . ALA A 1 92 ? -12.562 -8.195 -0.36 1 91.06 92 ALA A CA 1
ATOM 755 C C . ALA A 1 92 ? -11.773 -7.734 -1.583 1 91.06 92 ALA A C 1
ATOM 757 O O . ALA A 1 92 ? -10.578 -8.023 -1.702 1 91.06 92 ALA A O 1
ATOM 758 N N . LEU A 1 93 ? -12.461 -7.02 -2.445 1 94.19 93 LEU A N 1
ATOM 759 C CA . LEU A 1 93 ? -11.797 -6.508 -3.637 1 94.19 93 LEU A CA 1
ATOM 760 C C . LEU A 1 93 ? -10.68 -5.535 -3.262 1 94.19 93 LEU A C 1
ATOM 762 O O . LEU A 1 93 ? -9.602 -5.562 -3.857 1 94.19 93 LEU A O 1
ATOM 766 N N . MET A 1 94 ? -10.922 -4.688 -2.301 1 92 94 MET A N 1
ATOM 767 C CA . MET A 1 94 ? -9.93 -3.729 -1.837 1 92 94 MET A CA 1
ATOM 768 C C . MET A 1 94 ? -8.719 -4.445 -1.237 1 92 94 MET A C 1
ATOM 770 O O . MET A 1 94 ? -7.578 -4.07 -1.499 1 92 94 MET A O 1
ATOM 774 N N . TYR A 1 95 ? -9.023 -5.449 -0.479 1 91.38 95 TYR A N 1
ATOM 775 C CA . TYR A 1 95 ? -7.953 -6.25 0.105 1 91.38 95 TYR A CA 1
ATOM 776 C C . TYR A 1 95 ? -7.09 -6.879 -0.98 1 91.38 95 TYR A C 1
ATOM 778 O O . TYR A 1 95 ? -5.859 -6.809 -0.918 1 91.38 95 TYR A O 1
ATOM 786 N N . ILE A 1 96 ? -7.684 -7.449 -1.945 1 93.56 96 ILE A N 1
ATOM 787 C CA . ILE A 1 96 ? -6.977 -8.125 -3.027 1 93.56 96 ILE A CA 1
ATOM 788 C C . ILE A 1 96 ? -6.121 -7.109 -3.791 1 93.56 96 ILE A C 1
ATOM 790 O O . ILE A 1 96 ? -4.953 -7.367 -4.078 1 93.56 96 ILE A O 1
ATOM 794 N N . ASP A 1 97 ? -6.676 -5.957 -4.09 1 94.75 97 ASP A N 1
ATOM 795 C CA . ASP A 1 97 ? -5.918 -4.938 -4.809 1 94.75 97 ASP A CA 1
ATOM 796 C C . ASP A 1 97 ? -4.766 -4.41 -3.963 1 94.75 97 ASP A C 1
ATOM 798 O O . ASP A 1 97 ? -3.697 -4.086 -4.492 1 94.75 97 ASP A O 1
ATOM 802 N N . MET A 1 98 ? -5.027 -4.32 -2.701 1 91.69 98 MET A N 1
ATOM 803 C CA . MET A 1 98 ? -3.949 -3.939 -1.796 1 91.69 98 MET A CA 1
ATOM 804 C C . MET A 1 98 ? -2.805 -4.945 -1.859 1 91.69 98 MET A C 1
ATOM 806 O O . MET A 1 98 ? -1.637 -4.562 -1.942 1 91.69 98 MET A O 1
ATOM 810 N N . ILE A 1 99 ? -3.119 -6.207 -1.835 1 91.81 99 ILE A N 1
ATOM 811 C CA . ILE A 1 99 ? -2.102 -7.25 -1.91 1 91.81 99 ILE A CA 1
ATOM 812 C C . ILE A 1 99 ? -1.34 -7.133 -3.229 1 91.81 99 ILE A C 1
ATOM 814 O O . ILE A 1 99 ? -0.109 -7.211 -3.25 1 91.81 99 ILE A O 1
ATOM 818 N N . LYS A 1 100 ? -2.066 -6.945 -4.34 1 96.31 100 LYS A N 1
ATOM 819 C CA . LYS A 1 100 ? -1.406 -6.758 -5.629 1 96.31 100 LYS A CA 1
ATOM 820 C C . LYS A 1 100 ? -0.413 -5.602 -5.574 1 96.31 100 LYS A C 1
ATOM 822 O O . LYS A 1 100 ? 0.701 -5.707 -6.09 1 96.31 100 LYS A O 1
ATOM 827 N N . THR A 1 101 ? -0.846 -4.52 -4.969 1 93.62 101 THR A N 1
ATOM 828 C CA . THR A 1 101 ? -0.016 -3.324 -4.863 1 93.62 101 THR A CA 1
ATOM 829 C C . THR A 1 101 ? 1.242 -3.607 -4.051 1 93.62 101 THR A C 1
ATOM 831 O O . THR A 1 101 ? 2.326 -3.123 -4.383 1 93.62 101 THR A O 1
ATOM 834 N N . PHE A 1 102 ? 1.121 -4.477 -3.074 1 90.75 102 PHE A N 1
ATOM 835 C CA . PHE A 1 102 ? 2.25 -4.805 -2.211 1 90.75 102 PHE A CA 1
ATOM 836 C C . PHE A 1 102 ? 3.215 -5.75 -2.918 1 90.75 102 PHE A C 1
ATOM 838 O O . PHE A 1 102 ? 4.406 -5.461 -3.029 1 90.75 102 PHE A O 1
ATOM 845 N N . VAL A 1 103 ? 2.707 -6.812 -3.438 1 94.38 103 VAL A N 1
ATOM 846 C CA . VAL A 1 103 ? 3.594 -7.852 -3.945 1 94.38 103 VAL A CA 1
ATOM 847 C C . VAL A 1 103 ? 4.324 -7.348 -5.188 1 94.38 103 VAL A C 1
ATOM 849 O O . VAL A 1 103 ? 5.441 -7.785 -5.477 1 94.38 103 VAL A O 1
ATOM 852 N N . SER A 1 104 ? 3.768 -6.367 -5.918 1 96.44 104 SER A N 1
ATOM 853 C CA . SER A 1 104 ? 4.391 -5.844 -7.129 1 96.44 104 SER A CA 1
ATOM 854 C C . SER A 1 104 ? 5.387 -4.738 -6.805 1 96.44 104 SER A C 1
ATOM 856 O O . SER A 1 104 ? 6.086 -4.246 -7.691 1 96.44 104 SER A O 1
ATOM 858 N N . GLY A 1 105 ? 5.438 -4.277 -5.57 1 93.5 105 GLY A N 1
ATOM 859 C CA . GLY A 1 105 ? 6.324 -3.197 -5.164 1 93.5 105 GLY A CA 1
ATOM 860 C C . GLY A 1 105 ? 5.766 -1.821 -5.469 1 93.5 105 GLY A C 1
ATOM 861 O O . GLY A 1 105 ? 6.371 -0.807 -5.121 1 93.5 105 GLY A O 1
ATOM 862 N N . ARG A 1 106 ? 4.547 -1.741 -6.059 1 94.94 106 ARG A N 1
ATOM 863 C CA . ARG A 1 106 ? 3.924 -0.48 -6.445 1 94.94 106 ARG A CA 1
ATOM 864 C C . ARG A 1 106 ? 3.637 0.386 -5.223 1 94.94 106 ARG A C 1
ATOM 866 O O . ARG A 1 106 ? 3.525 1.609 -5.336 1 94.94 106 ARG A O 1
ATOM 873 N N . VAL A 1 107 ? 3.529 -0.244 -4.102 1 91.81 107 VAL A N 1
ATOM 874 C CA . VAL A 1 107 ? 3.16 0.448 -2.869 1 91.81 107 VAL A CA 1
ATOM 875 C C . VAL A 1 107 ? 4.215 1.502 -2.533 1 91.81 107 VAL A C 1
ATOM 877 O O . VAL A 1 107 ? 3.914 2.5 -1.874 1 91.81 107 VAL A O 1
ATOM 880 N N . PHE A 1 108 ? 5.465 1.374 -3.074 1 92.75 108 PHE A N 1
ATOM 881 C CA . PHE A 1 108 ? 6.57 2.254 -2.717 1 92.75 108 PHE A CA 1
ATOM 882 C C . PHE A 1 108 ? 6.695 3.398 -3.715 1 92.75 108 PHE A C 1
ATOM 884 O O . PHE A 1 108 ? 7.535 4.285 -3.545 1 92.75 108 PHE A O 1
ATOM 891 N N . ARG A 1 109 ? 5.934 3.348 -4.793 1 93.38 109 ARG A N 1
ATOM 892 C CA . ARG A 1 109 ? 5.785 4.41 -5.785 1 93.38 109 ARG A CA 1
ATOM 893 C C . ARG A 1 109 ? 7.145 4.941 -6.227 1 93.38 109 ARG A C 1
ATOM 895 O O . ARG A 1 109 ? 7.969 4.188 -6.746 1 93.38 109 ARG A O 1
ATOM 902 N N . ASN A 1 110 ? 7.418 6.242 -5.883 1 92.69 110 ASN A N 1
ATOM 903 C CA . ASN A 1 110 ? 8.602 6.91 -6.414 1 92.69 110 ASN A CA 1
ATOM 904 C C . ASN A 1 110 ? 9.883 6.332 -5.824 1 92.69 110 ASN A C 1
ATOM 906 O O . ASN A 1 110 ? 10.969 6.508 -6.387 1 92.69 110 ASN A O 1
ATOM 910 N N . ALA A 1 111 ? 9.781 5.699 -4.734 1 93.81 111 ALA A N 1
ATOM 911 C CA . ALA A 1 111 ? 10.969 5.16 -4.082 1 93.81 111 ALA A CA 1
ATOM 912 C C . ALA A 1 111 ? 11.281 3.754 -4.59 1 93.81 111 ALA A C 1
ATOM 914 O O . ALA A 1 111 ? 12.336 3.191 -4.273 1 93.81 111 ALA A O 1
ATOM 915 N N . GLU A 1 112 ? 10.383 3.152 -5.312 1 95.31 112 GLU A N 1
ATOM 916 C CA . GLU A 1 112 ? 10.633 1.892 -6.008 1 95.31 112 GLU A CA 1
ATOM 917 C C . GLU A 1 112 ? 11.508 2.1 -7.238 1 95.31 112 GLU A C 1
ATOM 919 O O . GLU A 1 112 ? 11.727 3.234 -7.664 1 95.31 112 GLU A O 1
ATOM 924 N N . LEU A 1 113 ? 12.102 1.01 -7.734 1 96.5 113 LEU A N 1
ATOM 925 C CA . LEU A 1 113 ? 12.852 1.025 -8.984 1 96.5 113 LEU A CA 1
ATOM 926 C C . LEU A 1 113 ? 12.344 -0.051 -9.938 1 96.5 113 LEU A C 1
ATOM 928 O O . LEU A 1 113 ? 11.797 -1.062 -9.5 1 96.5 113 LEU A O 1
ATOM 932 N N . SER A 1 114 ? 12.406 0.247 -11.195 1 97.19 114 SER A N 1
ATOM 933 C CA . SER A 1 114 ? 12.219 -0.769 -12.227 1 97.19 114 SER A CA 1
ATOM 934 C C . SER A 1 114 ? 13.547 -1.43 -12.594 1 97.19 114 SER A C 1
ATOM 936 O O . SER A 1 114 ? 14.453 -0.775 -13.117 1 97.19 114 SER A O 1
ATOM 938 N N . VAL A 1 115 ? 13.664 -2.688 -12.273 1 95.75 115 VAL A N 1
ATOM 939 C CA . VAL A 1 115 ? 14.844 -3.459 -12.641 1 95.75 115 VAL A CA 1
ATOM 940 C C . VAL A 1 115 ? 14.711 -3.961 -14.078 1 95.75 115 VAL A C 1
ATOM 942 O O . VAL A 1 115 ? 13.688 -4.551 -14.438 1 95.75 115 VAL A O 1
ATOM 945 N N . VAL A 1 116 ? 15.664 -3.689 -14.859 1 94.19 116 VAL A N 1
ATOM 946 C CA . VAL A 1 116 ? 15.648 -4.102 -16.266 1 94.19 116 VAL A CA 1
ATOM 947 C C . VAL A 1 116 ? 16.047 -5.574 -16.359 1 94.19 116 VAL A C 1
ATOM 949 O O . VAL A 1 116 ? 17.172 -5.949 -16.031 1 94.19 116 VAL A O 1
ATOM 952 N N . PRO A 1 117 ? 15.094 -6.336 -16.875 1 90.5 117 PRO A N 1
ATOM 953 C CA . PRO A 1 117 ? 15.383 -7.766 -16.938 1 90.5 117 PRO A CA 1
ATOM 954 C C . PRO A 1 117 ? 16.547 -8.086 -17.875 1 90.5 117 PRO A C 1
ATOM 956 O O . PRO A 1 117 ? 16.547 -7.664 -19.031 1 90.5 117 PRO A O 1
ATOM 959 N N . ARG A 1 118 ? 17.516 -8.742 -17.375 1 84.12 118 ARG A N 1
ATOM 960 C CA . ARG A 1 118 ? 18.656 -9.258 -18.109 1 84.12 118 ARG A CA 1
ATOM 961 C C . ARG A 1 118 ? 19.156 -10.562 -17.5 1 84.12 118 ARG A C 1
ATOM 963 O O . ARG A 1 118 ? 19.172 -10.727 -16.281 1 84.12 118 ARG A O 1
ATOM 970 N N . LEU A 1 119 ? 19.5 -11.438 -18.422 1 78.38 119 LEU A N 1
ATOM 971 C CA . LEU A 1 119 ? 20.062 -12.695 -17.938 1 78.38 119 LEU A CA 1
ATOM 972 C C . LEU A 1 119 ? 21.578 -12.609 -17.859 1 78.38 119 LEU A C 1
ATOM 974 O O . LEU A 1 119 ? 22.219 -11.992 -18.703 1 78.38 119 LEU A O 1
ATOM 978 N N . GLY A 1 120 ? 22.125 -13.172 -16.766 1 77.31 120 GLY A N 1
ATOM 979 C CA . GLY A 1 120 ? 23.562 -13.195 -16.625 1 77.31 120 GLY A CA 1
ATOM 980 C C . GLY A 1 120 ? 24.016 -12.898 -15.203 1 77.31 120 GLY A C 1
ATOM 981 O O . GLY A 1 120 ? 23.203 -12.609 -14.328 1 77.31 120 GLY A O 1
ATOM 982 N N . PRO A 1 121 ? 25.281 -13.031 -14.914 1 76.94 121 PRO A N 1
ATOM 983 C CA . PRO A 1 121 ? 25.844 -12.914 -13.562 1 76.94 121 PRO A CA 1
ATOM 984 C C . PRO A 1 121 ? 25.984 -11.469 -13.102 1 76.94 121 PRO A C 1
ATOM 986 O O . PRO A 1 121 ? 26.203 -11.211 -11.914 1 76.94 121 PRO A O 1
ATOM 989 N N . ASN A 1 122 ? 25.844 -10.555 -13.984 1 79.94 122 ASN A N 1
ATOM 990 C CA . ASN A 1 122 ? 26.078 -9.156 -13.656 1 79.94 122 ASN A CA 1
ATOM 991 C C . ASN A 1 122 ? 24.891 -8.539 -12.914 1 79.94 122 ASN A C 1
ATOM 993 O O . ASN A 1 122 ? 23.781 -9.055 -12.984 1 79.94 122 ASN A O 1
ATOM 997 N N . MET A 1 123 ? 25.281 -7.496 -12.219 1 85.12 123 MET A N 1
ATOM 998 C CA . MET A 1 123 ? 24.219 -6.723 -11.594 1 85.12 123 MET A CA 1
ATOM 999 C C . MET A 1 123 ? 23.25 -6.188 -12.641 1 85.12 123 MET A C 1
ATOM 1001 O O . MET A 1 123 ? 23.656 -5.77 -13.727 1 85.12 123 MET A O 1
ATOM 1005 N N . LEU A 1 124 ? 22.031 -6.121 -12.258 1 90.62 124 LEU A N 1
ATOM 1006 C CA . LEU A 1 124 ? 21 -5.68 -13.188 1 90.62 124 LEU A CA 1
ATOM 1007 C C . LEU A 1 124 ? 20.844 -4.164 -13.148 1 90.62 124 LEU A C 1
ATOM 1009 O O . LEU A 1 124 ? 20.828 -3.568 -12.07 1 90.62 124 LEU A O 1
ATOM 1013 N N . PRO A 1 125 ? 20.766 -3.564 -14.289 1 94 125 PRO A N 1
ATOM 1014 C CA . PRO A 1 125 ? 20.516 -2.121 -14.289 1 94 125 PRO A CA 1
ATOM 1015 C C . PRO A 1 125 ? 19.125 -1.766 -13.797 1 94 125 PRO A C 1
ATOM 1017 O O . PRO A 1 125 ? 18.203 -2.588 -13.883 1 94 125 PRO A O 1
ATOM 1020 N N . THR A 1 126 ? 18.969 -0.588 -13.273 1 96.19 126 THR A N 1
ATOM 1021 C CA . THR A 1 126 ? 17.672 -0.095 -12.828 1 96.19 126 THR A CA 1
ATOM 1022 C C . THR A 1 126 ? 17.359 1.253 -13.477 1 96.19 126 THR A C 1
ATOM 1024 O O . THR A 1 126 ? 18.266 1.962 -13.922 1 96.19 126 THR A O 1
ATOM 1027 N N . ILE A 1 127 ? 16.125 1.556 -13.648 1 96.81 127 ILE A N 1
ATOM 1028 C CA . ILE A 1 127 ? 15.617 2.881 -13.984 1 96.81 127 ILE A CA 1
ATOM 1029 C C . ILE A 1 127 ? 14.586 3.32 -12.945 1 96.81 127 ILE A C 1
ATOM 1031 O O . ILE A 1 127 ? 14.227 2.545 -12.055 1 96.81 127 ILE A O 1
ATOM 1035 N N . ARG A 1 128 ? 14.133 4.598 -13.039 1 96.56 128 ARG A N 1
ATOM 1036 C CA . ARG A 1 128 ? 13.039 5.043 -12.18 1 96.56 128 ARG A CA 1
ATOM 1037 C C . ARG A 1 128 ? 11.805 4.168 -12.367 1 96.56 128 ARG A C 1
ATOM 1039 O O . ARG A 1 128 ? 11.547 3.67 -13.461 1 96.56 128 ARG A O 1
ATOM 1046 N N . PHE A 1 129 ? 11.188 4.066 -11.297 1 96.88 129 PHE A N 1
ATOM 1047 C CA . PHE A 1 129 ? 9.977 3.252 -11.336 1 96.88 129 PHE A CA 1
ATOM 1048 C C . PHE A 1 129 ? 9.078 3.674 -12.492 1 96.88 129 PHE A C 1
ATOM 1050 O O . PHE A 1 129 ? 8.719 4.848 -12.609 1 96.88 129 PHE A O 1
ATOM 1057 N N . ASN A 1 130 ? 8.734 2.711 -13.336 1 96.25 130 ASN A N 1
ATOM 1058 C CA . ASN A 1 130 ? 7.867 2.92 -14.492 1 96.25 130 ASN A CA 1
ATOM 1059 C C . ASN A 1 130 ? 6.578 2.111 -14.383 1 96.25 130 ASN A C 1
ATOM 1061 O O . ASN A 1 130 ? 6.586 0.893 -14.562 1 96.25 130 ASN A O 1
ATOM 1065 N N . GLU A 1 131 ? 5.48 2.781 -14.195 1 94.56 131 GLU A N 1
ATOM 1066 C CA . GLU A 1 131 ? 4.195 2.143 -13.938 1 94.56 131 GLU A CA 1
ATOM 1067 C C . GLU A 1 131 ? 3.729 1.325 -15.133 1 94.56 131 GLU A C 1
ATOM 1069 O O . GLU A 1 131 ? 3.17 0.238 -14.977 1 94.56 131 GLU A O 1
ATOM 1074 N N . ALA A 1 132 ? 3.891 1.844 -16.266 1 95.5 132 ALA A N 1
ATOM 1075 C CA . ALA A 1 132 ? 3.441 1.155 -17.469 1 95.5 132 ALA A CA 1
ATOM 1076 C C . ALA A 1 132 ? 4.188 -0.163 -17.656 1 95.5 132 ALA A C 1
ATOM 1078 O O . ALA A 1 132 ? 3.584 -1.18 -18.016 1 95.5 132 ALA A O 1
ATOM 1079 N N . LYS A 1 133 ? 5.484 -0.163 -17.453 1 96.75 133 LYS A N 1
ATOM 1080 C CA . LYS A 1 133 ? 6.27 -1.39 -17.562 1 96.75 133 LYS A CA 1
ATOM 1081 C C . LYS A 1 133 ? 5.848 -2.404 -16.5 1 96.75 133 LYS A C 1
ATOM 1083 O O . LYS A 1 133 ? 5.793 -3.605 -16.781 1 96.75 133 LYS A O 1
ATOM 1088 N N . ARG A 1 134 ? 5.555 -1.903 -15.336 1 97.12 134 ARG A N 1
ATOM 1089 C CA . ARG A 1 134 ? 5.121 -2.775 -14.25 1 97.12 134 ARG A CA 1
ATOM 1090 C C . ARG A 1 134 ? 3.777 -3.42 -14.562 1 97.12 134 ARG A C 1
ATOM 1092 O O . ARG A 1 134 ? 3.557 -4.594 -14.258 1 97.12 134 ARG A O 1
ATOM 1099 N N . ASP A 1 135 ? 2.871 -2.664 -15.234 1 96 135 ASP A N 1
ATOM 1100 C CA . ASP A 1 135 ? 1.565 -3.184 -15.633 1 96 135 ASP A CA 1
ATOM 1101 C C . ASP A 1 135 ? 1.708 -4.371 -16.578 1 96 135 ASP A C 1
ATOM 1103 O O . ASP A 1 135 ? 1.009 -5.375 -16.438 1 96 135 ASP A O 1
ATOM 1107 N N . GLY A 1 136 ? 2.658 -4.254 -17.453 1 94.88 136 GLY A N 1
ATOM 1108 C CA . GLY A 1 136 ? 2.822 -5.27 -18.484 1 94.88 136 GLY A CA 1
ATOM 1109 C C . GLY A 1 136 ? 3.814 -6.352 -18.094 1 94.88 136 GLY A C 1
ATOM 1110 O O . GLY A 1 136 ? 4.066 -7.273 -18.875 1 94.88 136 GLY A O 1
ATOM 1111 N N . GLY A 1 137 ? 4.418 -6.207 -16.953 1 95.12 137 GLY A N 1
ATOM 1112 C CA . GLY A 1 137 ? 5.426 -7.176 -16.562 1 95.12 137 GLY A CA 1
ATOM 1113 C C . GLY A 1 137 ? 6.703 -7.074 -17.375 1 95.12 137 GLY A C 1
ATOM 1114 O O . GLY A 1 137 ? 7.34 -8.086 -17.672 1 95.12 137 GLY A O 1
ATOM 1115 N N . ARG A 1 138 ? 7.031 -5.898 -17.828 1 95.75 138 ARG A N 1
ATOM 1116 C CA . ARG A 1 138 ? 8.203 -5.688 -18.672 1 95.75 138 ARG A CA 1
ATOM 1117 C C . ARG A 1 138 ? 9.383 -5.176 -17.859 1 95.75 138 ARG A C 1
ATOM 1119 O O . ARG A 1 138 ? 10.406 -4.789 -18.422 1 95.75 138 ARG A O 1
ATOM 1126 N N . ASP A 1 139 ? 9.211 -5.016 -16.609 1 96.75 139 ASP A N 1
ATOM 1127 C CA . ASP A 1 139 ? 10.273 -4.789 -15.625 1 96.75 139 ASP A CA 1
ATOM 1128 C C . ASP A 1 139 ? 10.133 -5.742 -14.445 1 96.75 139 ASP A C 1
ATOM 1130 O O . ASP A 1 139 ? 9.156 -6.492 -14.352 1 96.75 139 ASP A O 1
ATOM 1134 N N . TRP A 1 140 ? 11.195 -5.832 -13.68 1 95.44 140 TRP A N 1
ATOM 1135 C CA . TRP A 1 140 ? 11.148 -6.555 -12.414 1 95.44 140 TRP A CA 1
ATOM 1136 C C . TRP A 1 140 ? 11.125 -5.586 -11.234 1 95.44 140 TRP A C 1
ATOM 1138 O O . TRP A 1 140 ? 11.562 -4.438 -11.352 1 95.44 140 TRP A O 1
ATOM 1148 N N . THR A 1 141 ? 10.547 -6.027 -10.188 1 95.88 141 THR A N 1
ATOM 1149 C CA . THR A 1 141 ? 10.461 -5.195 -8.992 1 95.88 141 THR A CA 1
ATOM 1150 C C . THR A 1 141 ? 11.797 -5.195 -8.242 1 95.88 141 THR A C 1
ATOM 1152 O O . THR A 1 141 ? 12.484 -6.219 -8.188 1 95.88 141 THR A O 1
ATOM 1155 N N . PHE A 1 142 ? 12.148 -4.059 -7.688 1 95.12 142 PHE A N 1
ATOM 1156 C CA . PHE A 1 142 ? 13.312 -3.914 -6.82 1 95.12 142 PHE A CA 1
ATOM 1157 C C . PHE A 1 142 ? 13 -4.395 -5.41 1 95.12 142 PHE A C 1
ATOM 1159 O O . PHE A 1 142 ? 13.695 -5.258 -4.871 1 95.12 142 PHE A O 1
ATOM 1166 N N . ALA A 1 143 ? 11.93 -3.984 -4.844 1 90.94 143 ALA A N 1
ATOM 1167 C CA . ALA A 1 143 ? 11.648 -4.258 -3.436 1 90.94 143 ALA A CA 1
ATOM 1168 C C . ALA A 1 143 ? 10.438 -5.176 -3.287 1 90.94 143 ALA A C 1
ATOM 1170 O O . ALA A 1 143 ? 10.219 -5.758 -2.223 1 90.94 143 ALA A O 1
ATOM 1171 N N . GLY A 1 144 ? 9.602 -5.352 -4.305 1 92.12 144 GLY A N 1
ATOM 1172 C CA . GLY A 1 144 ? 8.406 -6.172 -4.238 1 92.12 144 GLY A CA 1
ATOM 1173 C C . GLY A 1 144 ? 8.703 -7.656 -4.152 1 92.12 144 GLY A C 1
ATOM 1174 O O . GLY A 1 144 ? 9.859 -8.055 -3.996 1 92.12 144 GLY A O 1
ATOM 1175 N N . ASP A 1 145 ? 7.629 -8.43 -4.262 1 93.31 145 ASP A N 1
ATOM 1176 C CA . ASP A 1 145 ? 7.77 -9.859 -4.004 1 93.31 145 ASP A CA 1
ATOM 1177 C C . ASP A 1 145 ? 7.359 -10.68 -5.227 1 93.31 145 ASP A C 1
ATOM 1179 O O . ASP A 1 145 ? 7.266 -11.906 -5.156 1 93.31 145 ASP A O 1
ATOM 1183 N N . THR A 1 146 ? 7.043 -10.023 -6.359 1 96.69 146 THR A N 1
ATOM 1184 C CA . THR A 1 146 ? 6.762 -10.75 -7.59 1 96.69 146 THR A CA 1
ATOM 1185 C C . THR A 1 146 ? 7.211 -9.953 -8.812 1 96.69 146 THR A C 1
ATOM 1187 O O . THR A 1 146 ? 7.098 -8.727 -8.828 1 96.69 146 THR A O 1
ATOM 1190 N N . MET A 1 147 ? 7.668 -10.617 -9.789 1 94.81 147 MET A N 1
ATOM 1191 C CA . MET A 1 147 ? 8.008 -10.031 -11.086 1 94.81 147 MET A CA 1
ATOM 1192 C C . MET A 1 147 ? 6.789 -10.016 -12 1 94.81 147 MET A C 1
ATOM 1194 O O . MET A 1 147 ? 6.836 -9.438 -13.094 1 94.81 147 MET A O 1
ATOM 1198 N N . THR A 1 148 ? 5.73 -10.602 -11.562 1 95.5 148 THR A N 1
ATOM 1199 C CA . THR A 1 148 ? 4.488 -10.672 -12.328 1 95.5 148 THR A CA 1
ATOM 1200 C C . THR A 1 148 ? 3.855 -9.289 -12.461 1 95.5 148 THR A C 1
ATOM 1202 O O . THR A 1 148 ? 3.664 -8.594 -11.469 1 95.5 148 THR A O 1
ATOM 1205 N N . GLY A 1 149 ? 3.594 -8.844 -13.664 1 96.19 149 GLY A N 1
ATOM 1206 C CA . GLY A 1 149 ? 2.955 -7.555 -13.883 1 96.19 149 GLY A CA 1
ATOM 1207 C C . GLY A 1 149 ? 1.502 -7.527 -13.445 1 96.19 149 GLY A C 1
ATOM 1208 O O . GLY A 1 149 ? 0.914 -8.57 -13.164 1 96.19 149 GLY A O 1
ATOM 1209 N N . GLN A 1 150 ? 0.917 -6.398 -13.484 1 97 150 GLN A N 1
ATOM 1210 C CA . GLN A 1 150 ? -0.447 -6.18 -13.016 1 97 150 GLN A CA 1
ATOM 1211 C C . GLN A 1 150 ? -1.443 -7.023 -13.805 1 97 150 GLN A C 1
ATOM 1213 O O . GLN A 1 150 ? -2.363 -7.609 -13.227 1 97 150 GLN A O 1
ATOM 1218 N N . LYS A 1 151 ? -1.335 -7.043 -15.086 1 98 151 LYS A N 1
ATOM 1219 C CA . LYS A 1 151 ? -2.275 -7.777 -15.922 1 98 151 LYS A CA 1
ATOM 1220 C C . LYS A 1 151 ? -2.301 -9.258 -15.555 1 98 151 LYS A C 1
ATOM 1222 O O . LYS A 1 151 ? -3.367 -9.875 -15.508 1 98 151 LYS A O 1
ATOM 1227 N N . ARG A 1 152 ? -1.177 -9.805 -15.312 1 98.62 152 ARG A N 1
ATOM 1228 C CA . ARG A 1 152 ? -1.087 -11.219 -14.953 1 98.62 152 ARG A CA 1
ATOM 1229 C C . ARG A 1 152 ? -1.608 -11.461 -13.547 1 98.62 152 ARG A C 1
ATOM 1231 O O . ARG A 1 152 ? -2.238 -12.484 -13.281 1 98.62 152 ARG A O 1
ATOM 1238 N N . LEU A 1 153 ? -1.33 -10.547 -12.625 1 98.56 153 LEU A N 1
ATOM 1239 C CA . LEU A 1 153 ? -1.908 -10.648 -11.289 1 98.56 153 LEU A CA 1
ATOM 1240 C C . LEU A 1 153 ? -3.432 -10.594 -11.352 1 98.56 153 LEU A C 1
ATOM 1242 O O . LEU A 1 153 ? -4.109 -11.359 -10.672 1 98.56 153 LEU A O 1
ATOM 1246 N N . ASP A 1 154 ? -3.965 -9.695 -12.18 1 98.38 154 ASP A N 1
ATOM 1247 C CA . ASP A 1 154 ? -5.406 -9.602 -12.383 1 98.38 154 ASP A CA 1
ATOM 1248 C C . ASP A 1 154 ? -5.969 -10.906 -12.953 1 98.38 154 ASP A C 1
ATOM 1250 O O . ASP A 1 154 ? -7.078 -11.312 -12.602 1 98.38 154 ASP A O 1
ATOM 1254 N N . ASN A 1 155 ? -5.215 -11.477 -13.82 1 98.75 155 ASN A N 1
ATOM 1255 C CA . ASN A 1 155 ? -5.652 -12.734 -14.414 1 98.75 155 ASN A CA 1
ATOM 1256 C C . ASN A 1 155 ? -5.742 -13.852 -13.383 1 98.75 155 ASN A C 1
ATOM 1258 O O . ASN A 1 155 ? -6.715 -14.609 -13.359 1 98.75 155 ASN A O 1
ATOM 1262 N N . VAL A 1 156 ? -4.719 -13.992 -12.516 1 98.75 156 VAL A N 1
ATOM 1263 C CA . VAL A 1 156 ? -4.754 -14.977 -11.438 1 98.75 156 VAL A CA 1
ATOM 1264 C C . VAL A 1 156 ? -6 -14.766 -10.586 1 98.75 156 VAL A C 1
ATOM 1266 O O . VAL A 1 156 ? -6.727 -15.719 -10.289 1 98.75 156 VAL A O 1
ATOM 1269 N N . HIS A 1 157 ? -6.238 -13.547 -10.227 1 98.56 157 HIS A N 1
ATOM 1270 C CA . HIS A 1 157 ? -7.414 -13.188 -9.438 1 98.56 157 HIS A CA 1
ATOM 1271 C C . HIS A 1 157 ? -8.695 -13.586 -10.156 1 98.56 157 HIS A C 1
ATOM 1273 O O . HIS A 1 157 ? -9.57 -14.219 -9.562 1 98.56 157 HIS A O 1
ATOM 1279 N N . ALA A 1 158 ? -8.82 -13.227 -11.398 1 98.56 158 ALA A N 1
ATOM 1280 C CA . ALA A 1 158 ? -10.031 -13.484 -12.172 1 98.56 158 ALA A CA 1
ATOM 1281 C C . ALA A 1 158 ? -10.297 -14.977 -12.305 1 98.56 158 ALA A C 1
ATOM 1283 O O . ALA A 1 158 ? -11.438 -15.422 -12.188 1 98.56 158 ALA A O 1
ATOM 1284 N N . LEU A 1 159 ? -9.297 -15.719 -12.539 1 98.88 159 LEU A N 1
ATOM 1285 C CA . LEU A 1 159 ? -9.484 -17.141 -12.766 1 98.88 159 LEU A CA 1
ATOM 1286 C C . LEU A 1 159 ? -9.789 -17.859 -11.453 1 98.88 159 LEU A C 1
ATOM 1288 O O . LEU A 1 159 ? -10.578 -18.812 -11.43 1 98.88 159 LEU A O 1
ATOM 1292 N N . LEU A 1 160 ? -9.164 -17.453 -10.367 1 98.69 160 LEU A N 1
ATOM 1293 C CA . LEU A 1 160 ? -9.516 -18.016 -9.07 1 98.69 160 LEU A CA 1
ATOM 1294 C C . LEU A 1 160 ? -10.969 -17.719 -8.727 1 98.69 160 LEU A C 1
ATOM 1296 O O . LEU A 1 160 ? -11.688 -18.578 -8.227 1 98.69 160 LEU A O 1
ATOM 1300 N N . LYS A 1 161 ? -11.344 -16.484 -8.961 1 98.19 161 LYS A N 1
ATOM 1301 C CA . LYS A 1 161 ? -12.75 -16.125 -8.75 1 98.19 161 LYS A CA 1
ATOM 1302 C C . LYS A 1 161 ? -13.664 -17.031 -9.57 1 98.19 161 LYS A C 1
ATOM 1304 O O . LYS A 1 161 ? -14.695 -17.484 -9.078 1 98.19 161 LYS A O 1
ATOM 1309 N N . ASP A 1 162 ? -13.312 -17.281 -10.781 1 98.62 162 ASP A N 1
ATOM 1310 C CA . ASP A 1 162 ? -14.125 -18.094 -11.68 1 98.62 162 ASP A CA 1
ATOM 1311 C C . ASP A 1 162 ? -14.258 -19.516 -11.148 1 98.62 162 ASP A C 1
ATOM 1313 O O . ASP A 1 162 ? -15.367 -20.062 -11.078 1 98.62 162 ASP A O 1
ATOM 1317 N N . VAL A 1 163 ? -13.164 -20.141 -10.734 1 98.44 163 VAL A N 1
ATOM 1318 C CA . VAL A 1 163 ? -13.219 -21.531 -10.297 1 98.44 163 VAL A CA 1
ATOM 1319 C C . VAL A 1 163 ? -14 -21.641 -8.992 1 98.44 163 VAL A C 1
ATOM 1321 O O . VAL A 1 163 ? -14.68 -22.625 -8.742 1 98.44 163 VAL A O 1
ATOM 1324 N N . ILE A 1 164 ? -13.93 -20.594 -8.164 1 97.56 164 ILE A N 1
ATOM 1325 C CA . ILE A 1 164 ? -14.688 -20.578 -6.918 1 97.56 164 ILE A CA 1
ATOM 1326 C C . ILE A 1 164 ? -16.172 -20.453 -7.223 1 97.56 164 ILE A C 1
ATOM 1328 O O . ILE A 1 164 ? -16.984 -21.234 -6.719 1 97.56 164 ILE A O 1
ATOM 1332 N N . GLU A 1 165 ? -16.516 -19.531 -8.086 1 97.06 165 GLU A N 1
ATOM 1333 C CA . GLU A 1 165 ? -17.922 -19.25 -8.406 1 97.06 165 GLU A CA 1
ATOM 1334 C C . GLU A 1 165 ? -18.562 -20.438 -9.141 1 97.06 165 GLU A C 1
ATOM 1336 O O . GLU A 1 165 ? -19.75 -20.703 -8.953 1 97.06 165 GLU A O 1
ATOM 1341 N N . ASN A 1 166 ? -17.797 -21.125 -9.906 1 98.06 166 ASN A N 1
ATOM 1342 C CA . ASN A 1 166 ? -18.328 -22.234 -10.695 1 98.06 166 ASN A CA 1
ATOM 1343 C C . ASN A 1 166 ? -18.062 -23.578 -10.023 1 98.06 166 ASN A C 1
ATOM 1345 O O . ASN A 1 166 ? -18.281 -24.625 -10.625 1 98.06 166 ASN A O 1
ATOM 1349 N N . LYS A 1 167 ? -17.5 -23.547 -8.836 1 97.12 167 LYS A N 1
ATOM 1350 C CA . LYS A 1 167 ? -17.297 -24.703 -7.973 1 97.12 167 LYS A CA 1
ATOM 1351 C C . LYS A 1 167 ? -16.422 -25.75 -8.656 1 97.12 167 LYS A C 1
ATOM 1353 O O . LYS A 1 167 ? -16.719 -26.953 -8.602 1 97.12 167 LYS A O 1
ATOM 1358 N N . VAL A 1 168 ? -15.477 -25.281 -9.445 1 98.31 168 VAL A N 1
ATOM 1359 C CA . VAL A 1 168 ? -14.492 -26.188 -10.008 1 98.31 168 VAL A CA 1
ATOM 1360 C C . VAL A 1 168 ? -13.625 -26.766 -8.891 1 98.31 168 VAL A C 1
ATOM 1362 O O . VAL A 1 168 ? -13.008 -26.016 -8.125 1 98.31 168 VAL A O 1
ATOM 1365 N N . ILE A 1 169 ? -13.531 -28.016 -8.789 1 97 169 ILE A N 1
ATOM 1366 C CA . ILE A 1 169 ? -12.852 -28.672 -7.68 1 97 169 ILE A CA 1
ATOM 1367 C C . ILE A 1 169 ? -11.344 -28.656 -7.922 1 97 169 ILE A C 1
ATOM 1369 O O . ILE A 1 169 ? -10.891 -28.812 -9.055 1 97 169 ILE A O 1
ATOM 1373 N N . GLY A 1 170 ? -10.594 -28.531 -6.766 1 98.19 170 GLY A N 1
ATOM 1374 C CA . GLY A 1 170 ? -9.156 -28.75 -6.863 1 98.19 170 GLY A CA 1
ATOM 1375 C C . GLY A 1 170 ? -8.344 -27.625 -6.246 1 98.19 170 GLY A C 1
ATOM 1376 O O . GLY A 1 170 ? -8.867 -26.531 -6.004 1 98.19 170 GLY A O 1
ATOM 1377 N N . ASP A 1 171 ? -7.078 -27.875 -6.098 1 97.94 171 ASP A N 1
ATOM 1378 C CA . ASP A 1 171 ? -6.113 -27 -5.434 1 97.94 171 ASP A CA 1
ATOM 1379 C C . ASP A 1 171 ? -5.477 -26.031 -6.43 1 97.94 171 ASP A C 1
ATOM 1381 O O . ASP A 1 171 ? -5.797 -26.047 -7.621 1 97.94 171 ASP A O 1
ATOM 1385 N N . TYR A 1 172 ? -4.699 -25.047 -5.902 1 98.38 172 TYR A N 1
ATOM 1386 C CA . TYR A 1 172 ? -3.877 -24.125 -6.668 1 98.38 172 TYR A CA 1
ATOM 1387 C C . TYR A 1 172 ? -2.41 -24.531 -6.629 1 98.38 172 TYR A C 1
ATOM 1389 O O . TYR A 1 172 ? -1.896 -24.922 -5.574 1 98.38 172 TYR A O 1
ATOM 1397 N N . ILE A 1 173 ? -1.73 -24.5 -7.828 1 98.44 173 ILE A N 1
ATOM 1398 C CA . ILE A 1 173 ? -0.303 -24.812 -7.824 1 98.44 173 ILE A CA 1
ATOM 1399 C C . ILE A 1 173 ? 0.442 -23.781 -8.68 1 98.44 173 ILE A C 1
ATOM 1401 O O . ILE A 1 173 ? -0.03 -23.406 -9.75 1 98.44 173 ILE A O 1
ATOM 1405 N N . GLU A 1 174 ? 1.522 -23.328 -8.148 1 98.19 174 GLU A N 1
ATOM 1406 C CA . GLU A 1 174 ? 2.441 -22.469 -8.898 1 98.19 174 GLU A CA 1
ATOM 1407 C C . GLU A 1 174 ? 3.828 -23.109 -8.984 1 98.19 174 GLU A C 1
ATOM 1409 O O . GLU A 1 174 ? 4.387 -23.531 -7.977 1 98.19 174 GLU A O 1
ATOM 1414 N N . THR A 1 175 ? 4.379 -23.219 -10.211 1 97.12 175 THR A N 1
ATOM 1415 C CA . THR A 1 175 ? 5.707 -23.766 -10.461 1 97.12 175 THR A CA 1
ATOM 1416 C C . THR A 1 175 ? 6.664 -22.672 -10.93 1 97.12 175 THR A C 1
ATOM 1418 O O . THR A 1 175 ? 6.637 -22.281 -12.102 1 97.12 175 THR A O 1
ATOM 1421 N N . GLY A 1 176 ? 7.562 -22.297 -10.086 1 95.62 176 GLY A N 1
ATOM 1422 C CA . GLY A 1 176 ? 8.359 -21.078 -10.211 1 95.62 176 GLY A CA 1
ATOM 1423 C C . GLY A 1 176 ? 7.758 -19.891 -9.477 1 95.62 176 GLY A C 1
ATOM 1424 O O . GLY A 1 176 ? 6.793 -19.297 -9.953 1 95.62 176 GLY A O 1
ATOM 1425 N N . VAL A 1 177 ? 8.414 -19.594 -8.281 1 95.56 177 VAL A N 1
ATOM 1426 C CA . VAL A 1 177 ? 7.66 -18.656 -7.445 1 95.56 177 VAL A CA 1
ATOM 1427 C C . VAL A 1 177 ? 8.531 -17.453 -7.098 1 95.56 177 VAL A C 1
ATOM 1429 O O . VAL A 1 177 ? 8.039 -16.453 -6.574 1 95.56 177 VAL A O 1
ATOM 1432 N N . TRP A 1 178 ? 9.914 -17.5 -7.375 1 93.56 178 TRP A N 1
ATOM 1433 C CA . TRP A 1 178 ? 10.859 -16.438 -7 1 93.56 178 TRP A CA 1
ATOM 1434 C C . TRP A 1 178 ? 10.648 -16.016 -5.551 1 93.56 178 TRP A C 1
ATOM 1436 O O . TRP A 1 178 ? 10.812 -16.828 -4.633 1 93.56 178 TRP A O 1
ATOM 1446 N N . ARG A 1 179 ? 10.156 -14.859 -5.312 1 92.56 179 ARG A N 1
ATOM 1447 C CA . ARG A 1 179 ? 9.945 -14.367 -3.953 1 92.56 179 ARG A CA 1
ATOM 1448 C C . ARG A 1 179 ? 8.539 -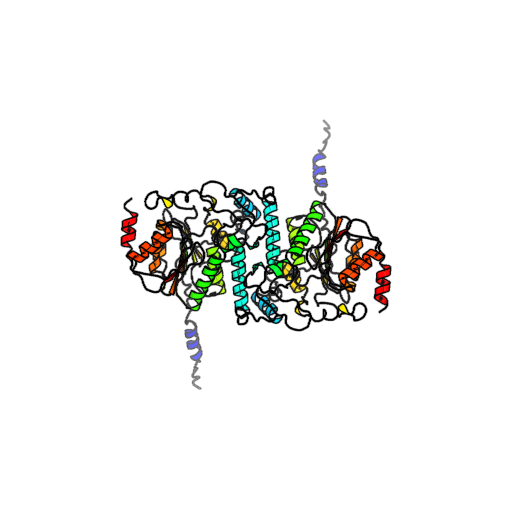14.695 -3.459 1 92.56 179 ARG A C 1
ATOM 1450 O O . ARG A 1 179 ? 8.133 -14.242 -2.387 1 92.56 179 ARG A O 1
ATOM 1457 N N . GLY A 1 180 ? 7.738 -15.344 -4.195 1 95.31 180 GLY A N 1
ATOM 1458 C CA . GLY A 1 180 ? 6.484 -15.93 -3.75 1 95.31 180 GLY A CA 1
ATOM 1459 C C . GLY A 1 180 ? 5.305 -14.992 -3.887 1 95.31 180 GLY A C 1
ATOM 1460 O O . GLY A 1 180 ? 4.195 -15.305 -3.453 1 95.31 180 GLY A O 1
ATOM 1461 N N . GLY A 1 181 ? 5.473 -13.82 -4.516 1 96.25 181 GLY A N 1
ATOM 1462 C CA . GLY A 1 181 ? 4.445 -12.789 -4.527 1 96.25 181 GLY A CA 1
ATOM 1463 C C . GLY A 1 181 ? 3.166 -13.234 -5.211 1 96.25 181 GLY A C 1
ATOM 1464 O O . GLY A 1 181 ? 2.068 -12.953 -4.727 1 96.25 181 GLY A O 1
ATOM 1465 N N . SER A 1 182 ? 3.26 -13.867 -6.332 1 97.69 182 SER A N 1
ATOM 1466 C CA . SER A 1 182 ? 2.078 -14.352 -7.035 1 97.69 182 SER A CA 1
ATOM 1467 C C . SER A 1 182 ? 1.365 -15.438 -6.242 1 97.69 182 SER A C 1
ATOM 1469 O O . SER A 1 182 ? 0.134 -15.5 -6.23 1 97.69 182 SER A O 1
ATOM 1471 N N . SER A 1 183 ? 2.119 -16.266 -5.605 1 97.19 183 SER A N 1
ATOM 1472 C CA . SER A 1 183 ? 1.539 -17.297 -4.75 1 97.19 183 SER A CA 1
ATOM 1473 C C . SER A 1 183 ? 0.82 -16.688 -3.553 1 97.19 183 SER A C 1
ATOM 1475 O O . SER A 1 183 ? -0.241 -17.172 -3.146 1 97.19 183 SER A O 1
ATOM 1477 N N . VAL A 1 184 ? 1.427 -15.672 -3.008 1 93.75 184 VAL A N 1
ATOM 1478 C CA . VAL A 1 184 ? 0.815 -14.938 -1.903 1 93.75 184 VAL A CA 1
ATOM 1479 C C . VAL A 1 184 ? -0.522 -14.352 -2.35 1 93.75 184 VAL A C 1
ATOM 1481 O O . VAL A 1 184 ? -1.522 -14.453 -1.636 1 93.75 184 VAL A O 1
ATOM 1484 N N . LEU A 1 185 ? -0.528 -13.758 -3.516 1 97.88 185 LEU A N 1
ATOM 1485 C CA . LEU A 1 185 ? -1.773 -13.211 -4.039 1 97.88 185 LEU A CA 1
ATOM 1486 C C . LEU A 1 185 ? -2.834 -14.297 -4.176 1 97.88 185 LEU A C 1
ATOM 1488 O O . LEU A 1 185 ? -3.984 -14.102 -3.779 1 97.88 185 LEU A O 1
ATOM 1492 N N . ALA A 1 186 ? -2.443 -15.414 -4.742 1 98.31 186 ALA A N 1
ATOM 1493 C CA . ALA A 1 186 ? -3.398 -16.516 -4.902 1 98.31 186 ALA A CA 1
ATOM 1494 C C . ALA A 1 186 ? -3.996 -16.922 -3.561 1 98.31 186 ALA A C 1
ATOM 1496 O O . ALA A 1 186 ? -5.211 -17.078 -3.439 1 98.31 186 ALA A O 1
ATOM 1497 N N . LYS A 1 187 ? -3.158 -17.047 -2.572 1 94.56 187 LYS A N 1
ATOM 1498 C CA . LYS A 1 187 ? -3.623 -17.422 -1.239 1 94.56 187 LYS A CA 1
ATOM 1499 C C . LYS A 1 187 ? -4.547 -16.344 -0.661 1 94.56 187 LYS A C 1
ATOM 1501 O O . LYS A 1 187 ? -5.543 -16.672 -0.01 1 94.56 187 LYS A O 1
ATOM 1506 N N . ALA A 1 188 ? -4.188 -15.102 -0.897 1 91.81 188 ALA A N 1
ATOM 1507 C CA . ALA A 1 188 ? -5.012 -13.992 -0.427 1 91.81 188 ALA A CA 1
ATOM 1508 C C . ALA A 1 188 ? -6.406 -14.039 -1.05 1 91.81 188 ALA A C 1
ATOM 1510 O O . ALA A 1 188 ? -7.406 -13.836 -0.362 1 91.81 188 ALA A O 1
ATOM 1511 N N . VAL A 1 189 ? -6.465 -14.297 -2.324 1 96.75 189 VAL A N 1
ATOM 1512 C CA . VAL A 1 189 ? -7.734 -14.391 -3.033 1 96.75 189 VAL A CA 1
ATOM 1513 C C . VAL A 1 189 ? -8.578 -15.516 -2.445 1 96.75 189 VAL A C 1
ATOM 1515 O O . VAL A 1 189 ? -9.766 -15.328 -2.156 1 96.75 189 VAL A O 1
ATOM 1518 N N . LEU A 1 190 ? -7.977 -16.656 -2.223 1 94.81 190 LEU A N 1
ATOM 1519 C CA . LEU A 1 190 ? -8.68 -17.781 -1.645 1 94.81 190 LEU A CA 1
ATOM 1520 C C . LEU A 1 190 ? -9.195 -17.453 -0.247 1 94.81 190 LEU A C 1
ATOM 1522 O O . LEU A 1 190 ? -10.312 -17.828 0.113 1 94.81 190 LEU A O 1
ATOM 1526 N N . GLU A 1 191 ? -8.398 -16.75 0.505 1 87.38 191 GLU A N 1
ATOM 1527 C CA . GLU A 1 191 ? -8.727 -16.406 1.887 1 87.38 191 GLU A CA 1
ATOM 1528 C C . GLU A 1 191 ? -10.008 -15.578 1.964 1 87.38 191 GLU A C 1
ATOM 1530 O O . GLU A 1 191 ? -10.82 -15.766 2.871 1 87.38 191 GLU A O 1
ATOM 1535 N N . VAL A 1 192 ? -10.227 -14.719 1.002 1 89.56 192 VAL A N 1
ATOM 1536 C CA . VAL A 1 192 ? -11.32 -13.773 1.171 1 89.56 192 VAL A CA 1
ATOM 1537 C C . VAL A 1 192 ? -12.516 -14.211 0.331 1 89.56 192 VAL A C 1
ATOM 1539 O O . VAL A 1 192 ? -13.672 -13.945 0.69 1 89.56 192 VAL A O 1
ATOM 1542 N N . LEU A 1 193 ? -12.312 -14.914 -0.765 1 94.19 193 LEU A N 1
ATOM 1543 C CA . LEU A 1 193 ? -13.422 -15.281 -1.627 1 94.19 193 LEU A CA 1
ATOM 1544 C C . LEU A 1 193 ? -13.953 -16.672 -1.266 1 94.19 193 LEU A C 1
ATOM 1546 O O . LEU A 1 193 ? -15.094 -17 -1.597 1 94.19 193 LEU A O 1
ATOM 1550 N N . ASP A 1 194 ? -13.109 -17.484 -0.608 1 93.25 194 ASP A N 1
ATOM 1551 C CA . ASP A 1 194 ? -13.492 -18.828 -0.212 1 93.25 194 ASP A CA 1
ATOM 1552 C C . ASP A 1 194 ? -12.898 -19.188 1.148 1 93.25 194 ASP A C 1
ATOM 1554 O O . ASP A 1 194 ? -12.141 -20.156 1.266 1 93.25 194 ASP A O 1
ATOM 1558 N N . PRO A 1 195 ? -13.336 -18.469 2.148 1 83.88 195 PRO A N 1
ATOM 1559 C CA . PRO A 1 195 ? -12.672 -18.578 3.451 1 83.88 195 PRO A CA 1
ATOM 1560 C C . PRO A 1 195 ? -12.828 -19.953 4.09 1 83.88 195 PRO A C 1
ATOM 1562 O O . PRO A 1 195 ? -12 -20.344 4.914 1 83.88 195 PRO A O 1
ATOM 1565 N N . ASN A 1 196 ? -13.727 -20.688 3.742 1 84.62 196 ASN A N 1
ATOM 1566 C CA . ASN A 1 196 ? -13.945 -21.984 4.363 1 84.62 196 ASN A CA 1
ATOM 1567 C C . ASN A 1 196 ? -13.414 -23.125 3.494 1 84.62 196 ASN A C 1
ATOM 1569 O O . ASN A 1 196 ? -13.648 -24.297 3.785 1 84.62 196 ASN A O 1
ATOM 1573 N N . SER A 1 197 ? -12.703 -22.688 2.492 1 85.62 197 SER A N 1
ATOM 1574 C CA . SER A 1 197 ? -12.195 -23.703 1.567 1 85.62 197 SER A CA 1
ATOM 1575 C C . SER A 1 197 ? -10.992 -24.422 2.15 1 85.62 197 SER A C 1
ATOM 1577 O O . SER A 1 197 ? -10.25 -23.859 2.959 1 85.62 197 SER A O 1
ATOM 1579 N N . ASN A 1 198 ? -10.852 -25.672 1.69 1 87.56 198 ASN A N 1
ATOM 1580 C CA . ASN A 1 198 ? -9.68 -26.453 2.049 1 87.56 198 ASN A CA 1
ATOM 1581 C C . ASN A 1 198 ? -8.672 -26.516 0.901 1 87.56 198 ASN A C 1
ATOM 1583 O O . ASN A 1 198 ? -7.777 -27.359 0.898 1 87.56 198 ASN A O 1
ATOM 1587 N N . ARG A 1 199 ? -8.859 -25.656 -0.018 1 94.31 199 ARG A N 1
ATOM 1588 C CA . ARG A 1 199 ? -7.926 -25.641 -1.139 1 94.31 199 ARG A CA 1
ATOM 1589 C C . ARG A 1 199 ? -6.5 -25.391 -0.659 1 94.31 199 ARG A C 1
ATOM 1591 O O . ARG A 1 199 ? -6.262 -24.5 0.16 1 94.31 199 ARG A O 1
ATOM 1598 N N . VAL A 1 200 ? -5.648 -26.203 -1.21 1 92.62 200 VAL A N 1
ATOM 1599 C CA . VAL A 1 200 ? -4.23 -26.062 -0.887 1 92.62 200 VAL A CA 1
ATOM 1600 C C . VAL A 1 200 ? -3.535 -25.219 -1.948 1 92.62 200 VAL A C 1
ATOM 1602 O O . VAL A 1 200 ? -3.893 -25.266 -3.127 1 92.62 200 VAL A O 1
ATOM 1605 N N . SER A 1 201 ? -2.635 -24.422 -1.491 1 95.12 201 SER A N 1
ATOM 1606 C CA . SER A 1 201 ? -1.745 -23.688 -2.385 1 95.12 201 SER A CA 1
ATOM 1607 C C . SER A 1 201 ? -0.354 -24.312 -2.416 1 95.12 201 SER A C 1
ATOM 1609 O O . SER A 1 201 ? 0.386 -24.234 -1.432 1 95.12 201 SER A O 1
ATOM 1611 N N . TYR A 1 202 ? -0.014 -24.938 -3.506 1 94.94 202 TYR A N 1
ATOM 1612 C CA . TYR A 1 202 ? 1.308 -25.531 -3.676 1 94.94 202 TYR A CA 1
ATOM 1613 C C . TYR A 1 202 ? 2.291 -24.516 -4.246 1 94.94 202 TYR A C 1
ATOM 1615 O O . TYR A 1 202 ? 2.035 -23.922 -5.297 1 94.94 202 TYR A O 1
ATOM 1623 N N . VAL A 1 203 ? 3.336 -24.328 -3.523 1 95.5 203 VAL A N 1
ATOM 1624 C CA . VAL A 1 203 ? 4.398 -23.391 -3.857 1 95.5 203 VAL A CA 1
ATOM 1625 C C . VAL A 1 203 ? 5.656 -24.156 -4.27 1 95.5 203 VAL A C 1
ATOM 1627 O O . VAL A 1 203 ? 6.422 -24.609 -3.414 1 95.5 203 VAL A O 1
ATOM 1630 N N . CYS A 1 204 ? 5.902 -24.203 -5.613 1 94.69 204 CYS A N 1
ATOM 1631 C CA . CYS A 1 204 ? 6.949 -25.094 -6.105 1 94.69 204 CYS A CA 1
ATOM 1632 C C . CYS A 1 204 ? 8.086 -24.297 -6.742 1 94.69 204 CYS A C 1
ATOM 1634 O O . CYS A 1 204 ? 7.848 -23.469 -7.617 1 94.69 204 CYS A O 1
ATOM 1636 N N . ASP A 1 205 ? 9.289 -24.547 -6.32 1 92.38 205 ASP A N 1
ATOM 1637 C CA . ASP A 1 205 ? 10.492 -23.906 -6.832 1 92.38 205 ASP A CA 1
ATOM 1638 C C . ASP A 1 205 ? 11.75 -24.688 -6.438 1 92.38 205 ASP A C 1
ATOM 1640 O O . ASP A 1 205 ? 11.758 -25.391 -5.426 1 92.38 205 ASP A O 1
ATOM 1644 N N . SER A 1 206 ? 12.773 -24.547 -7.289 1 86.06 206 SER A N 1
ATOM 1645 C CA . SER A 1 206 ? 14.055 -25.109 -6.859 1 86.06 206 SER A CA 1
ATOM 1646 C C . SER A 1 206 ? 14.633 -24.312 -5.688 1 86.06 206 SER A C 1
ATOM 1648 O O . SER A 1 206 ? 15.422 -24.844 -4.902 1 86.06 206 SER A O 1
ATOM 1650 N N . PHE A 1 207 ? 14.289 -23.031 -5.586 1 74.94 207 PHE A N 1
ATOM 1651 C CA . PHE A 1 207 ? 14.758 -22.062 -4.613 1 74.94 207 PHE A CA 1
ATOM 1652 C C . PHE A 1 207 ? 16.266 -21.891 -4.695 1 74.94 207 PHE A C 1
ATOM 1654 O O . PHE A 1 207 ? 16.906 -21.453 -3.732 1 74.94 207 PHE A O 1
ATOM 1661 N N . MET A 1 208 ? 16.828 -22.422 -5.77 1 71.94 208 MET A N 1
ATOM 1662 C CA . MET A 1 208 ? 18.266 -22.281 -6.055 1 71.94 208 MET A CA 1
ATOM 1663 C C . MET A 1 208 ? 18.484 -21.719 -7.461 1 71.94 208 MET A C 1
ATOM 1665 O O . MET A 1 208 ? 19.578 -21.844 -8.016 1 71.94 208 MET A O 1
ATOM 1669 N N . GLY A 1 209 ? 17.469 -21.125 -7.973 1 71.62 209 GLY A N 1
ATOM 1670 C CA . GLY A 1 209 ? 17.562 -20.594 -9.32 1 71.62 209 GLY A CA 1
ATOM 1671 C C . GLY A 1 209 ? 17.234 -21.625 -10.391 1 71.62 209 GLY A C 1
ATOM 1672 O O . GLY A 1 209 ? 16.484 -22.562 -10.141 1 71.62 209 GLY A O 1
ATOM 1673 N N . LEU A 1 210 ? 17.609 -21.328 -11.672 1 66.12 210 LEU A N 1
ATOM 1674 C CA . LEU A 1 210 ? 17.281 -22.188 -12.797 1 66.12 210 LEU A CA 1
ATOM 1675 C C . LEU A 1 210 ? 18.266 -23.344 -12.898 1 66.12 210 LEU A C 1
ATOM 1677 O O . LEU A 1 210 ? 19.438 -23.203 -12.539 1 66.12 210 LEU A O 1
ATOM 1681 N N . PRO A 1 211 ? 17.766 -24.531 -13.18 1 60.84 211 PRO A N 1
ATOM 1682 C CA . PRO A 1 211 ? 18.688 -25.656 -13.352 1 60.84 211 PRO A CA 1
ATOM 1683 C C . PRO A 1 211 ? 19.734 -25.406 -14.438 1 60.84 211 PRO A C 1
ATOM 1685 O O . PRO A 1 211 ? 19.547 -24.547 -15.297 1 60.84 211 PRO A O 1
ATOM 1688 N N . PRO A 1 212 ? 20.953 -25.969 -14.109 1 55.62 212 PRO A N 1
ATOM 1689 C CA . PRO A 1 212 ? 21.953 -25.844 -15.172 1 55.62 212 PRO A CA 1
ATOM 1690 C C . PRO A 1 212 ? 21.422 -26.234 -16.547 1 55.62 212 PRO A C 1
ATOM 1692 O O . PRO A 1 212 ? 20.625 -27.172 -16.656 1 55.62 212 PRO A O 1
ATOM 1695 N N . GLY A 1 213 ? 21.109 -25.281 -17.391 1 48.47 213 GLY A N 1
ATOM 1696 C CA . GLY A 1 213 ? 20.672 -25.562 -18.75 1 48.47 213 GLY A CA 1
ATOM 1697 C C . GLY A 1 213 ? 21.328 -26.797 -19.328 1 48.47 213 GLY A C 1
ATOM 1698 O O . GLY A 1 213 ? 22.562 -26.891 -19.375 1 48.47 213 GLY A O 1
ATOM 1699 N N . GLU A 1 214 ? 20.969 -27.875 -18.891 1 44.78 214 GLU A N 1
ATOM 1700 C CA . GLU A 1 214 ? 21.562 -28.953 -19.656 1 44.78 214 GLU A CA 1
ATOM 1701 C C . GLU A 1 214 ? 21.547 -28.656 -21.141 1 44.78 214 GLU A C 1
ATOM 1703 O O . GLU A 1 214 ? 20.547 -28.172 -21.672 1 44.78 214 GLU A O 1
ATOM 1708 N N . LYS A 1 215 ? 22.625 -28.406 -21.766 1 42.91 215 LYS A N 1
ATOM 1709 C CA . LYS A 1 215 ? 22.875 -28.312 -23.203 1 42.91 215 LYS A CA 1
ATOM 1710 C C . LYS A 1 215 ? 21.969 -29.266 -23.984 1 42.91 215 LYS A C 1
ATOM 1712 O O . LYS A 1 215 ? 22.047 -29.359 -25.203 1 42.91 215 LYS A O 1
ATOM 1717 N N . LYS A 1 216 ? 21.312 -30.188 -23.312 1 40.59 216 LYS A N 1
ATOM 1718 C CA . LYS A 1 216 ? 21.016 -31.219 -24.297 1 40.59 216 LYS A CA 1
ATOM 1719 C C . LYS A 1 216 ? 19.828 -30.828 -25.172 1 40.59 216 LYS A C 1
ATOM 1721 O O . LYS A 1 216 ? 19.844 -31.047 -26.391 1 40.59 216 LYS A O 1
ATOM 1726 N N . LEU A 1 217 ? 18.594 -30.5 -24.625 1 40.62 217 LEU A N 1
ATOM 1727 C CA . LEU A 1 217 ? 17.547 -30.547 -25.625 1 40.62 217 LEU A CA 1
ATOM 1728 C C . LEU A 1 217 ? 17.375 -29.188 -26.297 1 40.62 217 LEU A C 1
ATOM 1730 O O . LEU A 1 217 ? 16.984 -29.109 -27.469 1 40.62 217 LEU A O 1
ATOM 1734 N N . SER A 1 218 ? 17.25 -27.984 -25.531 1 42.25 218 SER A N 1
ATOM 1735 C CA . SER A 1 218 ? 17.078 -26.75 -26.297 1 42.25 218 SER A CA 1
ATOM 1736 C C . SER A 1 218 ? 18.188 -25.75 -26 1 42.25 218 SER A C 1
ATOM 1738 O O . SER A 1 218 ? 18.484 -25.469 -24.828 1 42.25 218 SER A O 1
ATOM 1740 N N . LYS A 1 219 ? 19.188 -25.516 -26.969 1 45.69 219 LYS A N 1
ATOM 1741 C CA . LYS A 1 219 ? 20.25 -24.531 -26.969 1 45.69 219 LYS A CA 1
ATOM 1742 C C . LYS A 1 219 ? 19.781 -23.219 -26.344 1 45.69 219 LYS A C 1
ATOM 1744 O O . LYS A 1 219 ? 20.594 -22.375 -25.953 1 45.69 219 LYS A O 1
ATOM 1749 N N . LYS A 1 220 ? 18.469 -22.938 -26.375 1 45.88 220 LYS A N 1
ATOM 1750 C CA . LYS A 1 220 ? 17.953 -21.625 -26 1 45.88 220 LYS A CA 1
ATOM 1751 C C . LYS A 1 220 ? 17.859 -21.5 -24.484 1 45.88 220 LYS A C 1
ATOM 1753 O O . LYS A 1 220 ? 17.516 -20.422 -23.969 1 45.88 220 LYS A O 1
ATOM 1758 N N . ASP A 1 221 ? 18.094 -22.5 -23.734 1 48.47 221 ASP A N 1
ATOM 1759 C CA . ASP A 1 221 ? 18.078 -22.469 -22.266 1 48.47 221 ASP A CA 1
ATOM 1760 C C . ASP A 1 221 ? 19.391 -21.938 -21.719 1 48.47 221 ASP A C 1
ATOM 1762 O O . ASP A 1 221 ? 19.562 -21.797 -20.5 1 48.47 221 ASP A O 1
ATOM 1766 N N . ALA A 1 222 ? 20.406 -21.594 -22.547 1 47 222 ALA A N 1
ATOM 1767 C CA . ALA A 1 222 ? 21.719 -21.094 -22.125 1 47 222 ALA A CA 1
ATOM 1768 C C . ALA A 1 222 ? 21.609 -19.703 -21.5 1 47 222 ALA A C 1
ATOM 1770 O O . ALA A 1 222 ? 20.906 -18.844 -22.031 1 47 222 ALA A O 1
ATOM 1771 N N . GLY A 1 223 ? 22.125 -19.453 -20.234 1 49.62 223 GLY A N 1
ATOM 1772 C CA . GLY A 1 223 ? 22.219 -18.141 -19.578 1 49.62 223 GLY A CA 1
ATOM 1773 C C . GLY A 1 223 ? 21.234 -17.984 -18.438 1 49.62 223 GLY A C 1
ATOM 1774 O O . GLY A 1 223 ? 21.375 -17.047 -17.641 1 49.62 223 GLY A O 1
ATOM 1775 N N . TRP A 1 224 ? 20.312 -18.797 -18.391 1 51.81 224 TRP A N 1
ATOM 1776 C CA . TRP A 1 224 ? 19.312 -18.641 -17.328 1 51.81 224 TRP A CA 1
ATOM 1777 C C . TRP A 1 224 ? 19.875 -19.078 -15.977 1 51.81 224 TRP A C 1
ATOM 1779 O O . TRP A 1 224 ? 19.469 -18.578 -14.93 1 51.81 224 TRP A O 1
ATOM 1789 N N . ASP A 1 225 ? 20.922 -19.969 -15.93 1 53.75 225 ASP A N 1
ATOM 1790 C CA . ASP A 1 225 ? 21.422 -20.625 -14.727 1 53.75 225 ASP A CA 1
ATOM 1791 C C . ASP A 1 225 ? 22.344 -19.703 -13.938 1 53.75 225 ASP A C 1
ATOM 1793 O O . ASP A 1 225 ? 22.719 -20 -12.805 1 53.75 225 ASP A O 1
ATOM 1797 N N . ASN A 1 226 ? 22.531 -18.531 -14.398 1 62 226 ASN A N 1
ATOM 1798 C CA . ASN A 1 226 ? 23.516 -17.75 -13.68 1 62 226 ASN A CA 1
ATOM 1799 C C . ASN A 1 226 ? 23.016 -16.344 -13.391 1 62 226 ASN A C 1
ATOM 1801 O O . ASN A 1 226 ? 23.734 -15.359 -13.57 1 62 226 ASN A O 1
ATOM 1805 N N . THR A 1 227 ? 21.828 -16.297 -12.953 1 68.19 227 THR A N 1
ATOM 1806 C CA . THR A 1 227 ? 21.328 -14.984 -12.57 1 68.19 227 THR A CA 1
ATOM 1807 C C . THR A 1 227 ? 20.969 -14.953 -11.086 1 68.19 227 THR A C 1
ATOM 1809 O O . THR A 1 227 ? 19.875 -15.359 -10.695 1 68.19 227 THR A O 1
ATOM 1812 N N . PRO A 1 228 ? 21.859 -14.422 -10.234 1 69.25 228 PRO A N 1
ATOM 1813 C CA . PRO A 1 228 ? 21.641 -14.406 -8.789 1 69.25 228 PRO A CA 1
ATOM 1814 C C . PRO A 1 228 ? 20.312 -13.781 -8.398 1 69.25 228 PRO A C 1
ATOM 1816 O O . PRO A 1 228 ? 19.672 -14.219 -7.438 1 69.25 228 PRO A O 1
ATOM 1819 N N . TYR A 1 229 ? 19.875 -12.867 -9.172 1 73.38 229 TYR A N 1
ATOM 1820 C CA . TYR A 1 229 ? 18.609 -12.18 -8.898 1 73.38 229 TYR A CA 1
ATOM 1821 C C . TYR A 1 229 ? 17.438 -13.148 -8.914 1 73.38 229 TYR A C 1
ATOM 1823 O O . TYR A 1 229 ? 16.422 -12.922 -8.25 1 73.38 229 TYR A O 1
ATOM 1831 N N . LEU A 1 230 ? 17.578 -14.258 -9.492 1 76.62 230 LEU A N 1
ATOM 1832 C CA . LEU A 1 230 ? 16.484 -15.219 -9.672 1 76.62 230 LEU A CA 1
ATOM 1833 C C . LEU A 1 230 ? 16.562 -16.328 -8.625 1 76.62 230 LEU A C 1
ATOM 1835 O O . LEU A 1 230 ? 15.648 -17.141 -8.508 1 76.62 230 LEU A O 1
ATOM 1839 N N . GLU A 1 231 ? 17.578 -16.328 -7.863 1 73.69 231 GLU A N 1
ATOM 1840 C CA . GLU A 1 231 ? 17.75 -17.312 -6.809 1 73.69 231 GLU A CA 1
ATOM 1841 C C . GLU A 1 231 ? 17.25 -16.797 -5.465 1 73.69 231 GLU A C 1
ATOM 1843 O O . GLU A 1 231 ? 17.844 -15.875 -4.895 1 73.69 231 GLU A O 1
ATOM 1848 N N . VAL A 1 232 ? 16.141 -17.391 -5.066 1 78.25 232 VAL A N 1
ATOM 1849 C CA . VAL A 1 232 ? 15.586 -17 -3.773 1 78.25 232 VAL A CA 1
ATOM 1850 C C . VAL A 1 232 ? 15.328 -18.234 -2.924 1 78.25 232 VAL A C 1
ATOM 1852 O O . VAL A 1 232 ? 14.648 -19.172 -3.365 1 78.25 232 VAL A O 1
ATOM 1855 N N . ALA A 1 233 ? 15.734 -18.109 -1.765 1 74.06 233 ALA A N 1
ATOM 1856 C CA . ALA A 1 233 ? 15.617 -19.234 -0.842 1 74.06 233 ALA A CA 1
ATOM 1857 C C . ALA A 1 233 ? 14.18 -19.391 -0.35 1 74.06 233 ALA A C 1
ATOM 1859 O O . ALA A 1 233 ? 13.445 -18.406 -0.235 1 74.06 233 ALA A O 1
ATOM 1860 N N . SER A 1 234 ? 13.883 -20.656 0.014 1 77.62 234 SER A N 1
ATOM 1861 C CA . SER A 1 234 ? 12.531 -20.984 0.452 1 77.62 234 SER A CA 1
ATOM 1862 C C . SER A 1 234 ? 12.172 -20.234 1.73 1 77.62 234 SER A C 1
ATOM 1864 O O . SER A 1 234 ? 11.016 -19.859 1.931 1 77.62 234 SER A O 1
ATOM 1866 N N . ASP A 1 235 ? 13.102 -19.984 2.535 1 76.5 235 ASP A N 1
ATOM 1867 C CA . ASP A 1 235 ? 12.836 -19.281 3.787 1 76.5 235 ASP A CA 1
ATOM 1868 C C . ASP A 1 235 ? 12.367 -17.859 3.529 1 76.5 235 ASP A C 1
ATOM 1870 O O . ASP A 1 235 ? 11.531 -17.328 4.27 1 76.5 235 ASP A O 1
ATOM 1874 N N . ILE A 1 236 ? 12.906 -17.297 2.506 1 79.75 236 ILE A N 1
ATOM 1875 C CA . ILE A 1 236 ? 12.484 -15.945 2.139 1 79.75 236 ILE A CA 1
ATOM 1876 C C . ILE A 1 236 ? 11.031 -15.961 1.682 1 79.75 236 ILE A C 1
ATOM 1878 O O . ILE A 1 236 ? 10.242 -15.094 2.064 1 79.75 236 ILE A O 1
ATOM 1882 N N . VAL A 1 237 ? 10.672 -16.953 0.916 1 85.81 237 VAL A N 1
ATOM 1883 C CA . VAL A 1 237 ? 9.305 -17.078 0.421 1 85.81 237 VAL A CA 1
ATOM 1884 C C . VAL A 1 237 ? 8.359 -17.328 1.588 1 85.81 237 VAL A C 1
ATOM 1886 O O . VAL A 1 237 ? 7.297 -16.703 1.682 1 85.81 237 VAL A O 1
ATOM 1889 N N . ALA A 1 238 ? 8.75 -18.203 2.459 1 81.75 238 ALA A N 1
ATOM 1890 C CA . ALA A 1 238 ? 7.934 -18.484 3.637 1 81.75 238 ALA A CA 1
ATOM 1891 C C . ALA A 1 238 ? 7.75 -17.234 4.484 1 81.75 238 ALA A C 1
ATOM 1893 O O . ALA A 1 238 ? 6.648 -16.953 4.957 1 81.75 238 ALA A O 1
ATOM 1894 N N . ASN A 1 239 ? 8.797 -16.531 4.613 1 78.75 239 ASN A N 1
ATOM 1895 C CA . ASN A 1 239 ? 8.734 -15.281 5.371 1 78.75 239 ASN A CA 1
ATOM 1896 C C . ASN A 1 239 ? 7.801 -14.266 4.711 1 78.75 239 ASN A C 1
ATOM 1898 O O . ASN A 1 239 ? 7.129 -13.5 5.398 1 78.75 239 ASN A O 1
ATOM 1902 N N . ASN A 1 240 ? 7.82 -14.266 3.455 1 84.94 240 ASN A N 1
ATOM 1903 C CA . ASN A 1 240 ? 6.906 -13.367 2.764 1 84.94 240 ASN A CA 1
ATOM 1904 C C . ASN A 1 240 ? 5.449 -13.766 2.996 1 84.94 240 ASN A C 1
ATOM 1906 O O . ASN A 1 240 ? 4.598 -12.898 3.223 1 84.94 240 ASN A O 1
ATOM 1910 N N . PHE A 1 241 ? 5.168 -15.016 3.004 1 86.12 241 PHE A N 1
ATOM 1911 C CA . PHE A 1 241 ? 3.822 -15.453 3.354 1 86.12 241 PHE A CA 1
ATOM 1912 C C . PHE A 1 241 ? 3.453 -15.008 4.762 1 86.12 241 PHE A C 1
ATOM 1914 O O . PHE A 1 241 ? 2.324 -14.57 5.008 1 86.12 241 PHE A O 1
ATOM 1921 N N . ILE A 1 242 ? 4.363 -15.078 5.672 1 77.06 242 ILE A N 1
ATOM 1922 C CA . ILE A 1 242 ? 4.133 -14.68 7.059 1 77.06 242 ILE A CA 1
ATOM 1923 C C . ILE A 1 242 ? 3.869 -13.18 7.125 1 77.06 242 ILE A C 1
ATOM 1925 O O . ILE A 1 242 ? 2.918 -12.734 7.777 1 77.06 242 ILE A O 1
ATOM 1929 N N . LYS A 1 243 ? 4.734 -12.484 6.465 1 74.19 243 LYS A N 1
ATOM 1930 C CA . LYS A 1 243 ? 4.609 -11.031 6.43 1 74.19 243 LYS A CA 1
ATOM 1931 C C . LYS A 1 243 ? 3.209 -10.609 6.004 1 74.19 243 LYS A C 1
ATOM 1933 O O . LYS A 1 243 ? 2.67 -9.625 6.516 1 74.19 243 LYS A O 1
ATOM 1938 N N . TYR A 1 244 ? 2.615 -11.359 5.141 1 81.69 244 TYR A N 1
ATOM 1939 C CA . TYR A 1 244 ? 1.285 -11.031 4.641 1 81.69 244 TYR A CA 1
ATOM 1940 C C . TYR A 1 244 ? 0.206 -11.703 5.484 1 81.69 244 TYR A C 1
ATOM 1942 O O . TYR A 1 244 ? -0.987 -11.523 5.23 1 81.69 244 TYR A O 1
ATOM 1950 N N . GLY A 1 245 ? 0.591 -12.523 6.484 1 76.12 245 GLY A N 1
ATOM 1951 C CA . GLY A 1 245 ? -0.356 -13.227 7.34 1 76.12 245 GLY A CA 1
ATOM 1952 C C . GLY A 1 245 ? -1.046 -14.383 6.645 1 76.12 245 GLY A C 1
ATOM 1953 O O . GLY A 1 245 ? -2.197 -14.703 6.953 1 76.12 245 GLY A O 1
ATOM 1954 N N . LEU A 1 246 ? -0.348 -15 5.656 1 83.44 246 LEU A N 1
ATOM 1955 C CA . LEU A 1 246 ? -1.054 -15.945 4.793 1 83.44 246 LEU A CA 1
ATOM 1956 C C . LEU A 1 246 ? -0.381 -17.312 4.812 1 83.44 246 LEU A C 1
ATOM 1958 O O . LEU A 1 246 ? -0.7 -18.172 3.994 1 83.44 246 LEU A O 1
ATOM 1962 N N . LEU A 1 247 ? 0.527 -17.453 5.766 1 83.38 247 LEU A N 1
ATOM 1963 C CA . LEU A 1 247 ? 1.115 -18.781 5.93 1 83.38 247 LEU A CA 1
ATOM 1964 C C . LEU A 1 247 ? 0.279 -19.625 6.875 1 83.38 247 LEU A C 1
ATOM 1966 O O . LEU A 1 247 ? 0.099 -19.266 8.047 1 83.38 247 LEU A O 1
ATOM 1970 N N . ASP A 1 248 ? -0.337 -20.641 6.367 1 79.44 248 ASP A N 1
ATOM 1971 C CA . ASP A 1 248 ? -1.085 -21.594 7.191 1 79.44 248 ASP A CA 1
ATOM 1972 C C . ASP A 1 248 ? -0.9 -23.016 6.688 1 79.44 248 ASP A C 1
ATOM 1974 O O . ASP A 1 248 ? 0.002 -23.297 5.891 1 79.44 248 ASP A O 1
ATOM 1978 N N . SER A 1 249 ? -1.69 -23.922 7.199 1 80.31 249 SER A N 1
ATOM 1979 C CA . SER A 1 249 ? -1.492 -25.344 6.922 1 80.31 249 SER A CA 1
ATOM 1980 C C . SER A 1 249 ? -1.862 -25.672 5.48 1 80.31 249 SER A C 1
ATOM 1982 O O . SER A 1 249 ? -1.524 -26.75 4.984 1 80.31 249 SER A O 1
ATOM 1984 N N . ASN A 1 250 ? -2.475 -24.797 4.781 1 86.88 250 ASN A N 1
ATOM 1985 C CA . ASN A 1 250 ? -2.889 -25.047 3.406 1 86.88 250 ASN A CA 1
ATOM 1986 C C . ASN A 1 250 ? -1.87 -24.516 2.406 1 86.88 250 ASN A C 1
ATOM 1988 O O . ASN A 1 250 ? -2.119 -24.5 1.2 1 86.88 250 ASN A O 1
ATOM 1992 N N . VAL A 1 251 ? -0.766 -24.062 2.871 1 90.19 251 VAL A N 1
ATOM 1993 C CA . VAL A 1 251 ? 0.346 -23.656 2.016 1 90.19 251 VAL A CA 1
ATOM 1994 C C . VAL A 1 251 ? 1.446 -24.719 2.072 1 90.19 251 VAL A C 1
ATOM 1996 O O . VAL A 1 251 ? 2.066 -24.922 3.119 1 90.19 251 VAL A O 1
ATOM 1999 N N . ILE A 1 252 ? 1.69 -25.391 0.955 1 88.81 252 ILE A N 1
ATOM 2000 C CA . ILE A 1 252 ? 2.656 -26.469 0.883 1 88.81 252 ILE A CA 1
ATOM 2001 C C . ILE A 1 252 ? 3.791 -26.094 -0.066 1 88.81 252 ILE A C 1
ATOM 2003 O O . ILE A 1 252 ? 3.547 -25.656 -1.191 1 88.81 252 ILE A O 1
ATOM 2007 N N . PHE A 1 253 ? 4.988 -26.266 0.364 1 89.81 253 PHE A N 1
ATOM 2008 C CA . PHE A 1 253 ? 6.176 -25.969 -0.43 1 89.81 253 PHE A CA 1
ATOM 2009 C C . PHE A 1 253 ? 6.742 -27.25 -1.048 1 89.81 253 PHE A C 1
ATOM 2011 O O . PHE A 1 253 ? 6.801 -28.281 -0.391 1 89.81 253 PHE A O 1
ATOM 2018 N N . ALA A 1 254 ? 7.078 -27.172 -2.26 1 90.88 254 ALA A N 1
ATOM 2019 C CA . ALA A 1 254 ? 7.859 -28.203 -2.943 1 90.88 254 ALA A CA 1
ATOM 2020 C C . ALA A 1 254 ? 9.203 -27.656 -3.404 1 90.88 254 ALA A C 1
ATOM 2022 O O . ALA A 1 254 ? 9.289 -26.953 -4.414 1 90.88 254 ALA A O 1
ATOM 2023 N N . LYS A 1 255 ? 10.234 -28.016 -2.684 1 87.31 255 LYS A N 1
ATOM 2024 C CA . LYS A 1 255 ? 11.586 -27.547 -2.951 1 87.31 255 LYS A CA 1
ATOM 2025 C C . LYS A 1 255 ? 12.383 -28.578 -3.756 1 87.31 255 LYS A C 1
ATOM 2027 O O . LYS A 1 255 ? 12.562 -29.719 -3.316 1 87.31 255 LYS A O 1
ATOM 2032 N N . GLY A 1 256 ? 12.844 -28.188 -4.887 1 87.88 256 GLY A N 1
ATOM 2033 C CA . GLY A 1 256 ? 13.586 -29.031 -5.816 1 87.88 256 GLY A CA 1
ATOM 2034 C C . GLY A 1 256 ? 13.227 -28.766 -7.27 1 87.88 256 GLY A C 1
ATOM 2035 O O . GLY A 1 256 ? 12.281 -28.047 -7.559 1 87.88 256 GLY A O 1
ATOM 2036 N N . PHE A 1 257 ? 14.016 -29.344 -8.109 1 87.56 257 PHE A N 1
ATOM 2037 C CA . PHE A 1 257 ? 13.68 -29.234 -9.523 1 87.56 257 PHE A CA 1
ATOM 2038 C C . PHE A 1 257 ? 12.391 -29.984 -9.836 1 87.56 257 PHE A C 1
ATOM 2040 O O . PHE A 1 257 ? 12.023 -30.922 -9.125 1 87.56 257 PHE A O 1
ATOM 2047 N N . PHE A 1 258 ? 11.711 -29.547 -10.859 1 92 258 PHE A N 1
ATOM 2048 C CA . PHE A 1 258 ? 10.375 -30.062 -11.148 1 92 258 PHE A CA 1
ATOM 2049 C C . PHE A 1 258 ? 10.43 -31.547 -11.469 1 92 258 PHE A C 1
ATOM 2051 O O . PHE A 1 258 ? 9.508 -32.281 -11.125 1 92 258 PHE A O 1
ATOM 2058 N N . ASN A 1 259 ? 11.516 -32.031 -12.156 1 89.88 259 ASN A N 1
ATOM 2059 C CA . ASN A 1 259 ? 11.633 -33.438 -12.438 1 89.88 259 ASN A CA 1
ATOM 2060 C C . ASN A 1 259 ? 11.742 -34.25 -11.156 1 89.88 259 ASN A C 1
ATOM 2062 O O . ASN A 1 259 ? 11.492 -35.469 -11.164 1 89.88 259 ASN A O 1
ATOM 2066 N N . GLU A 1 260 ? 12.086 -33.656 -10.07 1 88.44 260 GLU A N 1
ATOM 2067 C CA . GLU A 1 260 ? 12.242 -34.312 -8.781 1 88.44 260 GLU A CA 1
ATOM 2068 C C . GLU A 1 260 ? 10.984 -34.156 -7.926 1 88.44 260 GLU A C 1
ATOM 2070 O O . GLU A 1 260 ? 10.602 -35.062 -7.195 1 88.44 260 GLU A O 1
ATOM 2075 N N . THR A 1 261 ? 10.312 -33.031 -7.996 1 91.44 261 THR A N 1
ATOM 2076 C CA . THR A 1 261 ? 9.234 -32.719 -7.062 1 91.44 261 THR A CA 1
ATOM 2077 C C . THR A 1 261 ? 7.883 -33.125 -7.641 1 91.44 261 THR A C 1
ATOM 2079 O O . THR A 1 261 ? 6.969 -33.5 -6.895 1 91.44 261 THR A O 1
ATOM 2082 N N . MET A 1 262 ? 7.703 -33.094 -8.961 1 93.31 262 MET A N 1
ATOM 2083 C CA . MET A 1 262 ? 6.387 -33.312 -9.555 1 93.31 262 MET A CA 1
ATOM 2084 C C . MET A 1 262 ? 5.926 -34.75 -9.344 1 93.31 262 MET A C 1
ATOM 2086 O O . MET A 1 262 ? 4.766 -35 -9.008 1 93.31 262 MET A O 1
ATOM 2090 N N . PRO A 1 263 ? 6.844 -35.75 -9.516 1 90.5 263 PRO A N 1
ATOM 2091 C CA . PRO A 1 263 ? 6.375 -37.125 -9.336 1 90.5 263 PRO A CA 1
ATOM 2092 C C . PRO A 1 263 ? 5.785 -37.375 -7.953 1 90.5 263 PRO A C 1
ATOM 2094 O O . PRO A 1 263 ? 4.625 -37.781 -7.836 1 90.5 263 PRO A O 1
ATOM 2097 N N . PRO A 1 264 ? 6.484 -37.094 -6.871 1 89.44 264 PRO A N 1
ATOM 2098 C CA . PRO A 1 264 ? 5.867 -37.344 -5.562 1 89.44 264 PRO A CA 1
ATOM 2099 C C . PRO A 1 264 ? 4.656 -36.438 -5.312 1 89.44 264 PRO A C 1
ATOM 2101 O O . PRO A 1 264 ? 3.723 -36.812 -4.613 1 89.44 264 PRO A O 1
ATOM 2104 N N . LEU A 1 265 ? 4.598 -35.25 -5.812 1 91 265 LEU A N 1
ATOM 2105 C CA . LEU A 1 265 ? 3.449 -34.375 -5.656 1 91 265 LEU A CA 1
ATOM 2106 C C . LEU A 1 265 ? 2.221 -34.938 -6.348 1 91 265 LEU A C 1
ATOM 2108 O O . LEU A 1 265 ? 1.11 -34.875 -5.82 1 91 265 LEU A O 1
ATOM 2112 N N . ALA A 1 266 ? 2.473 -35.438 -7.531 1 92.81 266 ALA A N 1
ATOM 2113 C CA . ALA A 1 266 ? 1.383 -36.031 -8.305 1 92.81 266 ALA A CA 1
ATOM 2114 C C . ALA A 1 266 ? 0.699 -37.156 -7.535 1 92.81 266 ALA A C 1
ATOM 2116 O O . ALA A 1 266 ? -0.506 -37.375 -7.68 1 92.81 266 ALA A O 1
ATOM 2117 N N . GLU A 1 267 ? 1.432 -37.844 -6.715 1 91.06 267 GLU A N 1
ATOM 2118 C CA . GLU A 1 267 ? 0.882 -38.938 -5.926 1 91.06 267 GLU A CA 1
ATOM 2119 C C . GLU A 1 267 ? -0.028 -38.438 -4.816 1 91.06 267 GLU A C 1
ATOM 2121 O O . GLU A 1 267 ? -0.941 -39.125 -4.375 1 91.06 267 GLU A O 1
ATOM 2126 N N . LYS A 1 268 ? 0.18 -37.25 -4.453 1 88.06 268 LYS A N 1
ATOM 2127 C CA . LYS A 1 268 ? -0.524 -36.719 -3.289 1 88.06 268 LYS A CA 1
ATOM 2128 C C . LYS A 1 268 ? -1.667 -35.781 -3.711 1 88.06 268 LYS A C 1
ATOM 2130 O O . LYS A 1 268 ? -2.664 -35.656 -2.998 1 88.06 268 LYS A O 1
ATOM 2135 N N . ILE A 1 269 ? -1.556 -35.156 -4.816 1 93.5 269 ILE A N 1
ATOM 2136 C CA . ILE A 1 269 ? -2.562 -34.219 -5.285 1 93.5 269 ILE A CA 1
ATOM 2137 C C . ILE A 1 269 ? -3.744 -34.969 -5.887 1 93.5 269 ILE A C 1
ATOM 2139 O O . ILE A 1 269 ? -3.57 -35.781 -6.789 1 93.5 269 ILE A O 1
ATOM 2143 N N . LYS A 1 270 ? -4.883 -34.688 -5.367 1 94 270 LYS A N 1
ATOM 2144 C CA . LYS A 1 270 ? -6.078 -35.344 -5.902 1 94 270 LYS A CA 1
ATOM 2145 C C . LYS A 1 270 ? -6.609 -34.562 -7.121 1 94 270 LYS A C 1
ATOM 2147 O O . LYS A 1 270 ? -6.895 -35.188 -8.156 1 94 270 LYS A O 1
ATOM 2152 N N . SER A 1 271 ? -6.777 -33.312 -6.988 1 97.44 271 SER A N 1
ATOM 2153 C CA . SER A 1 271 ? -7.266 -32.469 -8.086 1 97.44 271 SER A CA 1
ATOM 2154 C C . SER A 1 271 ? -6.719 -31.062 -7.984 1 97.44 271 SER A C 1
ATOM 2156 O O . SER A 1 271 ? -6.391 -30.594 -6.891 1 97.44 271 SER A O 1
ATOM 2158 N N . LEU A 1 272 ? -6.594 -30.469 -9.148 1 98.5 272 LEU A N 1
ATOM 2159 C CA . LEU A 1 272 ? -6.195 -29.078 -9.266 1 98.5 272 LEU A CA 1
ATOM 2160 C C . LEU A 1 272 ? -7.266 -28.266 -9.992 1 98.5 272 LEU A C 1
ATOM 2162 O O . LEU A 1 272 ? -7.973 -28.797 -10.852 1 98.5 272 LEU A O 1
ATOM 2166 N N . SER A 1 273 ? -7.395 -27.016 -9.625 1 98.69 273 SER A N 1
ATOM 2167 C CA . SER A 1 273 ? -8.305 -26.125 -10.344 1 98.69 273 SER A CA 1
ATOM 2168 C C . SER A 1 273 ? -7.531 -25.094 -11.148 1 98.69 273 SER A C 1
ATOM 2170 O O . SER A 1 273 ? -8.031 -24.578 -12.156 1 98.69 273 SER A O 1
ATOM 2172 N N . ILE A 1 274 ? -6.312 -24.719 -10.703 1 98.88 274 ILE A N 1
ATOM 2173 C CA . ILE A 1 274 ? -5.469 -23.797 -11.445 1 98.88 274 ILE A CA 1
ATOM 2174 C C . ILE A 1 274 ? -4.012 -24.25 -11.367 1 98.88 274 ILE A C 1
ATOM 2176 O O . ILE A 1 274 ? -3.521 -24.594 -10.281 1 98.88 274 ILE A O 1
ATOM 2180 N N . MET A 1 275 ? -3.387 -24.297 -12.516 1 98.81 275 MET A N 1
ATOM 2181 C CA . MET A 1 275 ? -1.945 -24.5 -12.633 1 98.81 275 MET A CA 1
ATOM 2182 C C . MET A 1 275 ? -1.278 -23.281 -13.258 1 98.81 275 MET A C 1
ATOM 2184 O O . MET A 1 275 ? -1.528 -22.953 -14.414 1 98.81 275 MET A O 1
ATOM 2188 N N . ARG A 1 276 ? -0.519 -22.562 -12.461 1 98.75 276 ARG A N 1
ATOM 2189 C CA . ARG A 1 276 ? 0.293 -21.484 -13.023 1 98.75 276 ARG A CA 1
ATOM 2190 C C . ARG A 1 276 ? 1.734 -21.938 -13.227 1 98.75 276 ARG A C 1
ATOM 2192 O O . ARG A 1 276 ? 2.432 -22.266 -12.266 1 98.75 276 ARG A O 1
ATOM 2199 N N . LEU A 1 277 ? 2.186 -21.938 -14.438 1 98.19 277 LEU A N 1
ATOM 2200 C CA . LEU A 1 277 ? 3.504 -22.438 -14.805 1 98.19 277 LEU A CA 1
ATOM 2201 C C . LEU A 1 277 ? 4.441 -21.297 -15.172 1 98.19 277 LEU A C 1
ATOM 2203 O O . LEU A 1 277 ? 4.16 -20.531 -16.094 1 98.19 277 LEU A O 1
ATOM 2207 N N . ASP A 1 278 ? 5.5 -21.188 -14.438 1 95.5 278 ASP A N 1
ATOM 2208 C CA . ASP A 1 278 ? 6.48 -20.109 -14.625 1 95.5 278 ASP A CA 1
ATOM 2209 C C . ASP A 1 278 ? 7.906 -20.656 -14.555 1 95.5 278 ASP A C 1
ATOM 2211 O O . ASP A 1 278 ? 8.758 -20.094 -13.859 1 95.5 278 ASP A O 1
ATOM 2215 N N . GLY A 1 279 ? 8.18 -21.766 -15.242 1 88 279 GLY A N 1
ATOM 2216 C CA . GLY A 1 279 ? 9.492 -22.391 -15.258 1 88 279 GLY A CA 1
ATOM 2217 C C . GLY A 1 279 ? 10.344 -21.969 -16.438 1 88 279 GLY A C 1
ATOM 2218 O O . GLY A 1 279 ? 11.523 -22.312 -16.516 1 88 279 GLY A O 1
ATOM 2219 N N . ASP A 1 280 ? 9.859 -21.297 -17.391 1 78.94 280 ASP A N 1
ATOM 2220 C CA . ASP A 1 280 ? 10.539 -20.625 -18.484 1 78.94 280 ASP A CA 1
ATOM 2221 C C . ASP A 1 280 ? 11 -21.625 -19.547 1 78.94 280 ASP A C 1
ATOM 2223 O O . ASP A 1 280 ? 10.875 -21.375 -20.75 1 78.94 280 ASP A O 1
ATOM 2227 N N . MET A 1 281 ? 11.391 -22.797 -19.141 1 84.06 281 MET A N 1
ATOM 2228 C CA . MET A 1 281 ? 12.125 -23.703 -20.016 1 84.06 281 MET A CA 1
ATOM 2229 C C . MET A 1 281 ? 11.211 -24.781 -20.578 1 84.06 281 MET A C 1
ATOM 2231 O O . MET A 1 281 ? 10.156 -25.062 -20.016 1 84.06 281 MET A O 1
ATOM 2235 N N . TYR A 1 282 ? 11.664 -25.391 -21.641 1 90.56 282 TYR A N 1
ATOM 2236 C CA . TYR A 1 282 ? 10.945 -26.5 -22.266 1 90.56 282 TYR A CA 1
ATOM 2237 C C . TYR A 1 282 ? 10.812 -27.672 -21.297 1 90.56 282 TYR A C 1
ATOM 2239 O O . TYR A 1 282 ? 9.703 -28.109 -20.984 1 90.56 282 TYR A O 1
ATOM 2247 N N . GLU A 1 283 ? 11.891 -28.078 -20.781 1 87.81 283 GLU A N 1
ATOM 2248 C CA . GLU A 1 283 ? 11.922 -29.266 -19.938 1 87.81 283 GLU A CA 1
ATOM 2249 C C . GLU A 1 283 ? 11.102 -29.047 -18.656 1 87.81 283 GLU A C 1
ATOM 2251 O O . GLU A 1 283 ? 10.383 -29.953 -18.219 1 87.81 283 GLU A O 1
ATOM 2256 N N . SER A 1 284 ? 11.25 -27.953 -18.078 1 90.62 284 SER A N 1
ATOM 2257 C CA . SER A 1 284 ? 10.5 -27.656 -16.859 1 90.62 284 SER A CA 1
ATOM 2258 C C . SER A 1 284 ? 9 -27.719 -17.109 1 90.62 284 SER A C 1
ATOM 2260 O O . SER A 1 284 ? 8.242 -28.203 -16.266 1 90.62 284 SER A O 1
ATOM 2262 N N . THR A 1 285 ? 8.617 -27.203 -18.234 1 93.56 285 THR A N 1
ATOM 2263 C CA . THR A 1 285 ? 7.207 -27.203 -18.609 1 93.56 285 THR A CA 1
ATOM 2264 C C . THR A 1 285 ? 6.719 -28.625 -18.844 1 93.56 285 THR A C 1
ATOM 2266 O O . THR A 1 285 ? 5.637 -29 -18.375 1 93.56 285 THR A O 1
ATOM 2269 N N . VAL A 1 286 ? 7.543 -29.406 -19.484 1 94.12 286 VAL A N 1
ATOM 2270 C CA . VAL A 1 286 ? 7.227 -30.797 -19.75 1 94.12 286 VAL A CA 1
ATOM 2271 C C . VAL A 1 286 ? 7.074 -31.562 -18.438 1 94.12 286 VAL A C 1
ATOM 2273 O O . VAL A 1 286 ? 6.125 -32.312 -18.266 1 94.12 286 VAL A O 1
ATOM 2276 N N . ASP A 1 287 ? 7.992 -31.328 -17.5 1 93.75 287 ASP A N 1
ATOM 2277 C CA . ASP A 1 287 ? 7.953 -32 -16.188 1 93.75 287 ASP A CA 1
ATOM 2278 C C . ASP A 1 287 ? 6.602 -31.781 -15.508 1 93.75 287 ASP A C 1
ATOM 2280 O O . ASP A 1 287 ? 6.023 -32.719 -14.961 1 93.75 287 ASP A O 1
ATOM 2284 N N . VAL A 1 288 ? 6.098 -30.625 -15.625 1 96.69 288 VAL A N 1
ATOM 2285 C CA . VAL A 1 288 ? 4.879 -30.281 -14.906 1 96.69 288 VAL A CA 1
ATOM 2286 C C . VAL A 1 288 ? 3.66 -30.828 -15.648 1 96.69 288 VAL A C 1
ATOM 2288 O O . VAL A 1 288 ? 2.795 -31.469 -15.055 1 96.69 288 VAL A O 1
ATOM 2291 N N . LEU A 1 289 ? 3.588 -30.625 -16.953 1 97.06 289 LEU A N 1
ATOM 2292 C CA . LEU A 1 289 ? 2.426 -31.016 -17.734 1 97.06 289 LEU A CA 1
ATOM 2293 C C . LEU A 1 289 ? 2.225 -32.531 -17.688 1 97.06 289 LEU A C 1
ATOM 2295 O O . LEU A 1 289 ? 1.108 -33 -17.469 1 97.06 289 LEU A O 1
ATOM 2299 N N . TYR A 1 290 ? 3.225 -33.281 -17.859 1 96.19 290 TYR A N 1
ATOM 2300 C CA . TYR A 1 290 ? 3.094 -34.719 -17.953 1 96.19 290 TYR A CA 1
ATOM 2301 C C . TYR A 1 290 ? 2.734 -35.312 -16.594 1 96.19 290 TYR A C 1
ATOM 2303 O O . TYR A 1 290 ? 2.152 -36.406 -16.531 1 96.19 290 TYR A O 1
ATOM 2311 N N . HIS A 1 291 ? 2.992 -34.656 -15.508 1 96.25 291 HIS A N 1
ATOM 2312 C CA . HIS A 1 291 ? 2.725 -35.219 -14.188 1 96.25 291 HIS A CA 1
ATOM 2313 C C . HIS A 1 291 ? 1.418 -34.688 -13.617 1 96.25 291 HIS A C 1
ATOM 2315 O O . HIS A 1 291 ? 0.791 -35.344 -12.781 1 96.25 291 HIS A O 1
ATOM 2321 N N . LEU A 1 292 ? 0.985 -33.5 -14.078 1 97.62 292 LEU A N 1
ATOM 2322 C CA . LEU A 1 292 ? -0.068 -32.844 -13.289 1 97.62 292 LEU A CA 1
ATOM 2323 C C . LEU A 1 292 ? -1.259 -32.5 -14.164 1 97.62 292 LEU A C 1
ATOM 2325 O O . LEU A 1 292 ? -2.342 -32.188 -13.656 1 97.62 292 LEU A O 1
ATOM 2329 N N . TYR A 1 293 ? -1.201 -32.5 -15.453 1 98 293 TYR A N 1
ATOM 2330 C CA . TYR A 1 293 ? -2.285 -32.031 -16.312 1 98 293 TYR A CA 1
ATOM 2331 C C . TYR A 1 293 ? -3.551 -32.844 -16.094 1 98 293 TYR A C 1
ATOM 2333 O O . TYR A 1 293 ? -4.66 -32.312 -16.125 1 98 293 TYR A O 1
ATOM 2341 N N . ASP A 1 294 ? -3.396 -34.125 -15.945 1 96.88 294 ASP A N 1
ATOM 2342 C CA . ASP A 1 294 ? -4.562 -35 -15.773 1 96.88 294 ASP A CA 1
ATOM 2343 C C . ASP A 1 294 ? -5.215 -34.781 -14.414 1 96.88 294 ASP A C 1
ATOM 2345 O O . ASP A 1 294 ? -6.336 -35.219 -14.18 1 96.88 294 ASP A O 1
ATOM 2349 N N . LYS A 1 295 ? -4.504 -34.125 -13.477 1 97.31 295 LYS A N 1
ATOM 2350 C CA . LYS A 1 295 ? -5.066 -33.75 -12.172 1 97.31 295 LYS A CA 1
ATOM 2351 C C . LYS A 1 295 ? -5.902 -32.5 -12.258 1 97.31 295 LYS A C 1
ATOM 2353 O O . LYS A 1 295 ? -6.668 -32.188 -11.336 1 97.31 295 LYS A O 1
ATOM 2358 N N . LEU A 1 296 ? -5.75 -31.734 -13.344 1 98.62 296 LEU A N 1
ATOM 2359 C CA . LEU A 1 296 ? -6.535 -30.516 -13.523 1 98.62 296 LEU A CA 1
ATOM 2360 C C . LEU A 1 296 ? -7.988 -30.844 -13.852 1 98.62 296 LEU A C 1
ATOM 2362 O O . LEU A 1 296 ? -8.258 -31.609 -14.773 1 98.62 296 LEU A O 1
ATOM 2366 N N . SER A 1 297 ? -8.867 -30.312 -13.078 1 98.62 297 SER A N 1
ATOM 2367 C CA . SER A 1 297 ? -10.289 -30.547 -13.273 1 98.62 297 SER A CA 1
ATOM 2368 C C . SER A 1 297 ? -10.789 -29.875 -14.555 1 98.62 297 SER A C 1
ATOM 2370 O O . SER A 1 297 ? -10.266 -28.828 -14.953 1 98.62 297 SER A O 1
ATOM 2372 N N . ILE A 1 298 ? -11.781 -30.547 -15.164 1 98.25 298 ILE A N 1
ATOM 2373 C CA . ILE A 1 298 ? -12.477 -29.875 -16.25 1 98.25 298 ILE A CA 1
ATOM 2374 C C . ILE A 1 298 ? -13.062 -28.562 -15.75 1 98.25 298 ILE A C 1
ATOM 2376 O O . ILE A 1 298 ? -13.695 -28.516 -14.688 1 98.25 298 ILE A O 1
ATOM 2380 N N . GLY A 1 299 ? -12.836 -27.5 -16.453 1 98.56 299 GLY A N 1
ATOM 2381 C CA . GLY A 1 299 ? -13.234 -26.172 -16.016 1 98.56 299 GLY A CA 1
ATOM 2382 C C . GLY A 1 299 ? -12.102 -25.406 -15.359 1 98.56 299 GLY A C 1
ATOM 2383 O O . GLY A 1 299 ? -12.211 -24.188 -15.148 1 98.56 299 GLY A O 1
ATOM 2384 N N . GLY A 1 300 ? -11.023 -26.141 -15.055 1 98.81 300 GLY A N 1
ATOM 2385 C CA . GLY A 1 300 ? -9.844 -25.516 -14.492 1 98.81 300 GLY A CA 1
ATOM 2386 C C . GLY A 1 300 ? -8.969 -24.828 -15.523 1 98.81 300 GLY A C 1
ATOM 2387 O O . GLY A 1 300 ? -9.25 -24.906 -16.719 1 98.81 300 GLY A O 1
ATOM 2388 N N . TYR A 1 301 ? -7.918 -24.141 -15.062 1 98.94 301 TYR A N 1
ATOM 2389 C CA . TYR A 1 301 ? -7.129 -23.312 -15.969 1 98.94 301 TYR A CA 1
ATOM 2390 C C . TYR A 1 301 ? -5.645 -23.641 -15.844 1 98.94 301 TYR A C 1
ATOM 2392 O O . TYR A 1 301 ? -5.168 -23.984 -14.766 1 98.94 301 TYR A O 1
ATOM 2400 N N . VAL A 1 302 ? -4.949 -23.531 -16.984 1 98.88 302 VAL A N 1
ATOM 2401 C CA . VAL A 1 302 ? -3.494 -23.422 -17 1 98.88 302 VAL A CA 1
ATOM 2402 C C . VAL A 1 302 ? -3.09 -22 -17.375 1 98.88 302 VAL A C 1
ATOM 2404 O O . VAL A 1 302 ? -3.602 -21.438 -18.359 1 98.88 302 VAL A O 1
ATOM 2407 N N . ILE A 1 303 ? -2.273 -21.406 -16.578 1 98.88 303 ILE A N 1
ATOM 2408 C CA . ILE A 1 303 ? -1.667 -20.109 -16.859 1 98.88 303 ILE A CA 1
ATOM 2409 C C . ILE A 1 303 ? -0.192 -20.297 -17.203 1 98.88 303 ILE A C 1
ATOM 2411 O O . ILE A 1 303 ? 0.583 -20.812 -16.406 1 98.88 303 ILE A O 1
ATOM 2415 N N . MET A 1 304 ? 0.196 -19.922 -18.422 1 98.25 304 MET A N 1
ATOM 2416 C CA . MET A 1 304 ? 1.597 -19.938 -18.828 1 98.25 304 MET A CA 1
ATOM 2417 C C . MET A 1 304 ? 2.188 -18.531 -18.781 1 98.25 304 MET A C 1
ATOM 2419 O O . MET A 1 304 ? 1.884 -17.703 -19.641 1 98.25 304 MET A O 1
ATOM 2423 N N . ASP A 1 305 ? 3.018 -18.281 -17.875 1 96.56 305 ASP A N 1
ATOM 2424 C CA . ASP A 1 305 ? 3.598 -16.953 -17.703 1 96.56 305 ASP A CA 1
ATOM 2425 C C . ASP A 1 305 ? 4.457 -16.562 -18.906 1 96.56 305 ASP A C 1
ATOM 2427 O O . ASP A 1 305 ? 4.512 -15.383 -19.281 1 96.56 305 ASP A O 1
ATOM 2431 N N . ASP A 1 306 ? 5.16 -17.547 -19.453 1 93.75 306 ASP A N 1
ATOM 2432 C CA . ASP A 1 306 ? 6.086 -17.328 -20.562 1 93.75 306 ASP A CA 1
ATOM 2433 C C . ASP A 1 306 ? 5.629 -18.062 -21.812 1 93.75 306 ASP A C 1
ATOM 2435 O O . ASP A 1 306 ? 6.234 -19.062 -22.219 1 93.75 306 ASP A O 1
ATOM 2439 N N . TRP A 1 307 ? 4.695 -17.516 -22.469 1 96.31 307 TRP A N 1
ATOM 2440 C CA . TRP A 1 307 ? 4.129 -18.141 -23.656 1 96.31 307 TRP A CA 1
ATOM 2441 C C . TRP A 1 307 ? 4.797 -17.609 -24.922 1 96.31 307 TRP A C 1
ATOM 2443 O O . TRP A 1 307 ? 5.406 -18.375 -25.688 1 96.31 307 TRP A O 1
ATOM 2453 N N . PHE A 1 308 ? 4.715 -16.344 -25.125 1 95.12 308 PHE A N 1
ATOM 2454 C CA . PHE A 1 308 ? 5.195 -15.773 -26.375 1 95.12 308 PHE A CA 1
ATOM 2455 C C . PHE A 1 308 ? 6.711 -15.609 -26.359 1 95.12 308 PHE A C 1
ATOM 2457 O O . PHE A 1 308 ? 7.246 -14.898 -25.5 1 95.12 308 PHE A O 1
ATOM 2464 N N . GLY A 1 309 ? 7.363 -16.297 -27.297 1 91 309 GLY A N 1
ATOM 2465 C CA . GLY A 1 309 ? 8.797 -16.125 -27.453 1 91 309 GLY A CA 1
ATOM 2466 C C . GLY A 1 309 ? 9.602 -17.031 -26.547 1 91 309 GLY A C 1
ATOM 2467 O O . GLY A 1 309 ? 10.805 -16.828 -26.359 1 91 309 GLY A O 1
ATOM 2468 N N . PHE A 1 310 ? 9.016 -18.016 -25.984 1 91.25 310 PHE A N 1
ATOM 2469 C CA . PHE A 1 310 ? 9.719 -18.875 -25.031 1 91.25 310 PHE A CA 1
ATOM 2470 C C . PHE A 1 310 ? 9.586 -20.344 -25.422 1 91.25 310 PHE A C 1
ATOM 2472 O O . PHE A 1 310 ? 8.609 -20.734 -26.062 1 91.25 310 PHE A O 1
ATOM 2479 N N . PRO A 1 311 ? 10.523 -21.141 -24.906 1 91.19 311 PRO A N 1
ATOM 2480 C CA . PRO A 1 311 ? 10.469 -22.578 -25.203 1 91.19 311 PRO A CA 1
ATOM 2481 C C . PRO A 1 311 ? 9.281 -23.281 -24.531 1 91.19 311 PRO A C 1
ATOM 2483 O O . PRO A 1 311 ? 8.859 -24.344 -24.984 1 91.19 311 PRO A O 1
ATOM 2486 N N . SER A 1 312 ? 8.812 -22.688 -23.547 1 93.81 312 SER A N 1
ATOM 2487 C CA . SER A 1 312 ? 7.652 -23.25 -22.859 1 93.81 312 SER A CA 1
ATOM 2488 C C . SER A 1 312 ? 6.457 -23.375 -23.797 1 93.81 312 SER A C 1
ATOM 2490 O O . SER A 1 312 ? 5.672 -24.312 -23.688 1 93.81 312 SER A O 1
ATOM 2492 N N . LYS A 1 313 ? 6.305 -22.484 -24.719 1 95.75 313 LYS A N 1
ATOM 2493 C CA . LYS A 1 313 ? 5.227 -22.578 -25.703 1 95.75 313 LYS A CA 1
ATOM 2494 C C . LYS A 1 313 ? 5.348 -23.844 -26.547 1 95.75 313 LYS A C 1
ATOM 2496 O O . LYS A 1 313 ? 4.359 -24.547 -26.75 1 95.75 313 LYS A O 1
ATOM 2501 N N . THR A 1 314 ? 6.523 -24.078 -27 1 94.69 314 THR A N 1
ATOM 2502 C CA . THR A 1 314 ? 6.762 -25.281 -27.812 1 94.69 314 THR A CA 1
ATOM 2503 C C . THR A 1 314 ? 6.445 -26.531 -27.016 1 94.69 314 THR A C 1
ATOM 2505 O O . THR A 1 314 ? 5.859 -27.484 -27.547 1 94.69 314 THR A O 1
ATOM 2508 N N . ALA A 1 315 ? 6.836 -26.531 -25.75 1 94.31 315 ALA A N 1
ATOM 2509 C CA . ALA A 1 315 ? 6.535 -27.656 -24.875 1 94.31 315 ALA A CA 1
ATOM 2510 C C . ALA A 1 315 ? 5.031 -27.906 -24.797 1 94.31 315 ALA A C 1
ATOM 2512 O O . ALA A 1 315 ? 4.578 -29.062 -24.875 1 94.31 315 ALA A O 1
ATOM 2513 N N . CYS A 1 316 ? 4.277 -26.875 -24.703 1 96.31 316 CYS A N 1
ATOM 2514 C CA . CYS A 1 316 ? 2.822 -26.969 -24.641 1 96.31 316 CYS A CA 1
ATOM 2515 C C . CYS A 1 316 ? 2.246 -27.469 -25.953 1 96.31 316 CYS A C 1
ATOM 2517 O O . CYS A 1 316 ? 1.408 -28.375 -25.969 1 96.31 316 CYS A O 1
ATOM 2519 N N . GLU A 1 317 ? 2.695 -26.891 -27.016 1 96.19 317 GLU A N 1
ATOM 2520 C CA . GLU A 1 317 ? 2.195 -27.266 -28.328 1 96.19 317 GLU A CA 1
ATOM 2521 C C . GLU A 1 317 ? 2.496 -28.734 -28.625 1 96.19 317 GLU A C 1
ATOM 2523 O O . GLU A 1 317 ? 1.652 -29.438 -29.188 1 96.19 317 GLU A O 1
ATOM 2528 N N . ASP A 1 318 ? 3.709 -29.141 -28.281 1 95.12 318 ASP A N 1
ATOM 2529 C CA . ASP A 1 318 ? 4.051 -30.547 -28.438 1 95.12 318 ASP A CA 1
ATOM 2530 C C . ASP A 1 318 ? 3.135 -31.438 -27.594 1 95.12 318 ASP A C 1
ATOM 2532 O O . ASP A 1 318 ? 2.656 -32.469 -28.062 1 95.12 318 ASP A O 1
ATOM 2536 N N . PHE A 1 319 ? 2.93 -31.062 -26.391 1 96.06 319 PHE A N 1
ATOM 2537 C CA . PHE A 1 319 ? 2.041 -31.797 -25.484 1 96.06 319 PHE A CA 1
ATOM 2538 C C . PHE A 1 319 ? 0.638 -31.891 -26.078 1 96.06 319 PHE A C 1
ATOM 2540 O O . PHE A 1 319 ? 0.019 -32.969 -26.047 1 96.06 319 PHE A O 1
ATOM 2547 N N . PHE A 1 320 ? 0.095 -30.75 -26.656 1 96.88 320 PHE A N 1
ATOM 2548 C CA . PHE A 1 320 ? -1.221 -30.734 -27.281 1 96.88 320 PHE A CA 1
ATOM 2549 C C . PHE A 1 320 ? -1.276 -31.703 -28.453 1 96.88 320 PHE A C 1
ATOM 2551 O O . PHE A 1 320 ? -2.217 -32.5 -28.562 1 96.88 320 PHE A O 1
ATOM 2558 N N . ALA A 1 321 ? -0.265 -31.656 -29.219 1 95.62 321 ALA A N 1
ATOM 2559 C CA . ALA A 1 321 ? -0.226 -32.469 -30.438 1 95.62 321 ALA A CA 1
ATOM 2560 C C . ALA A 1 321 ? -0.251 -33.938 -30.125 1 95.62 321 ALA A C 1
ATOM 2562 O O . ALA A 1 321 ? -1.033 -34.719 -30.703 1 95.62 321 ALA A O 1
ATOM 2563 N N . VAL A 1 322 ? 0.549 -34.344 -29.156 1 94.44 322 VAL A N 1
ATOM 2564 C CA . VAL A 1 322 ? 0.703 -35.781 -28.875 1 94.44 322 VAL A CA 1
ATOM 2565 C C . VAL A 1 322 ? -0.552 -36.312 -28.188 1 94.44 322 VAL A C 1
ATOM 2567 O O . VAL A 1 322 ? -0.881 -37.469 -28.297 1 94.44 322 VAL A O 1
ATOM 2570 N N . HIS A 1 323 ? -1.282 -35.438 -27.531 1 95.75 323 HIS A N 1
ATOM 2571 C CA . HIS A 1 323 ? -2.461 -35.875 -26.797 1 95.75 323 HIS A CA 1
ATOM 2572 C C . HIS A 1 323 ? -3.742 -35.531 -27.547 1 95.75 323 HIS A C 1
ATOM 2574 O O . HIS A 1 323 ? -4.844 -35.781 -27.062 1 95.75 323 HIS A O 1
ATOM 2580 N N . GLY A 1 324 ? -3.635 -34.906 -28.688 1 94.38 324 GLY A N 1
ATOM 2581 C CA . GLY A 1 324 ? -4.766 -34.625 -29.547 1 94.38 324 GLY A CA 1
ATOM 2582 C C . GLY A 1 324 ? -5.719 -33.594 -28.984 1 94.38 324 GLY A C 1
ATOM 2583 O O . GLY A 1 324 ? -6.938 -33.75 -29.094 1 94.38 324 GLY A O 1
ATOM 2584 N N . ILE A 1 325 ? -5.223 -32.625 -28.234 1 94.19 325 ILE A N 1
ATOM 2585 C CA . ILE A 1 325 ? -6.074 -31.562 -27.688 1 94.19 325 ILE A CA 1
ATOM 2586 C C . ILE A 1 325 ? -5.73 -30.219 -28.359 1 94.19 325 ILE A C 1
ATOM 2588 O O . ILE A 1 325 ? -4.602 -30.031 -28.812 1 94.19 325 ILE A O 1
ATOM 2592 N N . GLU A 1 326 ? -6.766 -29.344 -28.469 1 95.94 326 GLU A N 1
ATOM 2593 C CA . GLU A 1 326 ? -6.633 -28.031 -29.094 1 95.94 326 GLU A CA 1
ATOM 2594 C C . GLU A 1 326 ? -7.273 -26.938 -28.219 1 95.94 326 GLU A C 1
ATOM 2596 O O . GLU A 1 326 ? -8.281 -26.344 -28.609 1 95.94 326 GLU A O 1
ATOM 2601 N N . PRO A 1 327 ? -6.668 -26.688 -27.156 1 97.62 327 PRO A N 1
ATOM 2602 C CA . PRO A 1 327 ? -7.254 -25.656 -26.281 1 97.62 327 PRO A CA 1
ATOM 2603 C C . PRO A 1 327 ? -7.254 -24.266 -26.922 1 97.62 327 PRO A C 1
ATOM 2605 O O . PRO A 1 327 ? -6.387 -23.969 -27.75 1 97.62 327 PRO A O 1
ATOM 2608 N N . GLU A 1 328 ? -8.25 -23.453 -26.562 1 98.25 328 GLU A N 1
ATOM 2609 C CA . GLU A 1 328 ? -8.242 -22.031 -26.922 1 98.25 328 GLU A CA 1
ATOM 2610 C C . GLU A 1 328 ? -7.25 -21.25 -26.062 1 98.25 328 GLU A C 1
ATOM 2612 O O . GLU A 1 328 ? -7.441 -21.109 -24.844 1 98.25 328 GLU A O 1
ATOM 2617 N N . ILE A 1 329 ? -6.234 -20.766 -26.703 1 98.62 329 ILE A N 1
ATOM 2618 C CA . ILE A 1 329 ? -5.199 -20.031 -26 1 98.62 329 ILE A CA 1
ATOM 2619 C C . ILE A 1 329 ? -5.578 -18.547 -25.938 1 98.62 329 ILE A C 1
ATOM 2621 O O . ILE A 1 329 ? -5.773 -17.906 -26.969 1 98.62 329 ILE A O 1
ATOM 2625 N N . ILE A 1 330 ? -5.68 -17.953 -24.75 1 98.75 330 ILE A N 1
ATOM 2626 C CA . ILE A 1 330 ? -6.094 -16.562 -24.562 1 98.75 330 ILE A CA 1
ATOM 2627 C C . ILE A 1 330 ? -4.914 -15.742 -24.047 1 98.75 330 ILE A C 1
ATOM 2629 O O . ILE A 1 330 ? -4.387 -16.016 -22.969 1 98.75 330 ILE A O 1
ATOM 2633 N N . PRO A 1 331 ? -4.465 -14.75 -24.812 1 98.5 331 PRO A N 1
ATOM 2634 C CA . PRO A 1 331 ? -3.367 -13.906 -24.344 1 98.5 331 PRO A CA 1
ATOM 2635 C C . PRO A 1 331 ? -3.746 -13.078 -23.109 1 98.5 331 PRO A C 1
ATOM 2637 O O . PRO A 1 331 ? -4.879 -12.602 -23.016 1 98.5 331 PRO A O 1
ATOM 2640 N N . ILE A 1 332 ? -2.906 -12.969 -22.141 1 98.38 332 ILE A N 1
ATOM 2641 C CA . ILE A 1 332 ? -3.07 -12.078 -20.984 1 98.38 332 ILE A CA 1
ATOM 2642 C C . ILE A 1 332 ? -2.416 -10.727 -21.281 1 98.38 332 ILE A C 1
ATOM 2644 O O . ILE A 1 332 ? -2.996 -9.68 -21.016 1 98.38 332 ILE A O 1
ATOM 2648 N N . ASP A 1 333 ? -1.213 -10.781 -21.766 1 97.31 333 ASP A N 1
ATOM 2649 C CA . ASP A 1 333 ? -0.412 -9.641 -22.203 1 97.31 333 ASP A CA 1
ATOM 2650 C C . ASP A 1 333 ? 0.515 -10.023 -23.344 1 97.31 333 ASP A C 1
ATOM 2652 O O . ASP A 1 333 ? 0.201 -10.922 -24.125 1 97.31 333 ASP A O 1
ATOM 2656 N N . ASP A 1 334 ? 1.643 -9.344 -23.5 1 96.12 334 ASP A N 1
ATOM 2657 C CA . ASP A 1 334 ? 2.521 -9.578 -24.641 1 96.12 334 ASP A CA 1
ATOM 2658 C C . ASP A 1 334 ? 3.426 -10.789 -24.391 1 96.12 334 ASP A C 1
ATOM 2660 O O . ASP A 1 334 ? 4.188 -11.188 -25.281 1 96.12 334 ASP A O 1
ATOM 2664 N N . ILE A 1 335 ? 3.283 -11.391 -23.234 1 96 335 ILE A N 1
ATOM 2665 C CA . ILE A 1 335 ? 4.238 -12.43 -22.859 1 96 335 ILE A CA 1
ATOM 2666 C C . ILE A 1 335 ? 3.488 -13.695 -22.453 1 96 335 ILE A C 1
ATOM 2668 O O . ILE A 1 335 ? 3.875 -14.805 -22.828 1 96 335 ILE A O 1
ATOM 2672 N N . SER A 1 336 ? 2.398 -13.57 -21.844 1 97.94 336 SER A N 1
ATOM 2673 C CA . SER A 1 336 ? 1.749 -14.664 -21.125 1 97.94 336 SER A CA 1
ATOM 2674 C C . SER A 1 336 ? 0.398 -15.008 -21.734 1 97.94 336 SER A C 1
ATOM 2676 O O . SER A 1 336 ? -0.182 -14.195 -22.469 1 97.94 336 SER A O 1
ATOM 2678 N N . ALA A 1 337 ? -0.058 -16.219 -21.484 1 98.56 337 ALA A N 1
ATOM 2679 C CA . ALA A 1 337 ? -1.357 -16.688 -21.953 1 98.56 337 ALA A CA 1
ATOM 2680 C C . ALA A 1 337 ? -1.93 -17.734 -21.016 1 98.56 337 ALA A C 1
ATOM 2682 O O . ALA A 1 337 ? -1.257 -18.172 -20.062 1 98.56 337 ALA A O 1
ATOM 2683 N N . TYR A 1 338 ? -3.219 -18.031 -21.156 1 98.88 338 TYR A N 1
ATOM 2684 C CA . TYR A 1 338 ? -3.863 -19.078 -20.375 1 98.88 338 TYR A CA 1
ATOM 2685 C C . TYR A 1 338 ? -4.902 -19.828 -21.203 1 98.88 338 TYR A C 1
ATOM 2687 O O . TYR A 1 338 ? -5.262 -19.391 -22.297 1 98.88 338 TYR A O 1
ATOM 2695 N N . TRP A 1 339 ? -5.332 -21.047 -20.734 1 98.81 339 TRP A N 1
ATOM 2696 C CA . TRP A 1 339 ? -6.438 -21.781 -21.344 1 98.81 339 TRP A CA 1
ATOM 2697 C C . TRP A 1 339 ? -7.219 -22.562 -20.312 1 98.81 339 TRP A C 1
ATOM 2699 O O . TRP A 1 339 ? -6.727 -22.797 -19.203 1 98.81 339 TRP A O 1
ATOM 2709 N N . LYS A 1 340 ? -8.422 -22.859 -20.672 1 98.81 340 LYS A N 1
ATOM 2710 C CA . LYS A 1 340 ? -9.32 -23.672 -19.859 1 98.81 340 LYS A CA 1
ATOM 2711 C C . LYS A 1 340 ? -9.289 -25.141 -20.312 1 98.81 340 LYS A C 1
ATOM 2713 O O . LYS A 1 340 ? -9.305 -25.422 -21.5 1 98.81 340 LYS A O 1
ATOM 2718 N N . LYS A 1 341 ? -9.156 -26.016 -19.344 1 98.62 341 LYS A N 1
ATOM 2719 C CA . LYS A 1 341 ? -9.32 -27.422 -19.688 1 98.62 341 LYS A CA 1
ATOM 2720 C C . LYS A 1 341 ? -10.797 -27.766 -19.906 1 98.62 341 LYS A C 1
ATOM 2722 O O . LYS A 1 341 ? -11.617 -27.609 -19.016 1 98.62 341 LYS A O 1
ATOM 2727 N N . THR A 1 342 ? -11.117 -28.297 -21.047 1 97.75 342 THR A N 1
ATOM 2728 C CA . THR A 1 342 ? -12.523 -28.516 -21.375 1 97.75 342 THR A CA 1
ATOM 2729 C C . THR A 1 342 ? -12.812 -30 -21.531 1 97.75 342 THR A C 1
ATOM 2731 O O . THR A 1 342 ? -13.977 -30.406 -21.625 1 97.75 342 THR A O 1
ATOM 2734 N N . GLU A 1 343 ? -11.781 -30.797 -21.547 1 96.12 343 GLU A N 1
ATOM 2735 C CA . GLU A 1 343 ? -11.961 -32.25 -21.672 1 96.12 343 GLU A CA 1
ATOM 2736 C C . GLU A 1 343 ? -10.891 -33 -20.906 1 96.12 343 GLU A C 1
ATOM 2738 O O . GLU A 1 343 ? -9.812 -32.469 -20.641 1 96.12 343 GLU A O 1
ATOM 2743 N N . ASP A 1 344 ? -11.297 -34.219 -20.578 1 94.19 344 ASP A N 1
ATOM 2744 C CA . ASP A 1 344 ? -10.32 -35.062 -19.891 1 94.19 344 ASP A CA 1
ATOM 2745 C C . ASP A 1 344 ? -9.211 -35.5 -20.828 1 94.19 344 ASP A C 1
ATOM 2747 O O . ASP A 1 344 ? -9.461 -35.719 -22.031 1 94.19 344 ASP A O 1
ATOM 2751 N N . VAL A 1 345 ? -8.055 -35.562 -20.328 1 93.94 345 VAL A N 1
ATOM 2752 C CA . VAL A 1 345 ? -6.895 -35.969 -21.109 1 93.94 345 VAL A CA 1
ATOM 2753 C C . VAL A 1 345 ? -6.164 -37.094 -20.391 1 93.94 345 VAL A C 1
ATOM 2755 O O . VAL A 1 345 ? -5.793 -36.938 -19.219 1 93.94 345 VAL A O 1
ATOM 2758 N N . GLN A 1 346 ? -6.043 -38.219 -21.016 1 93.56 346 GLN A N 1
ATOM 2759 C CA . GLN A 1 346 ? -5.172 -39.25 -20.5 1 93.56 346 GLN A CA 1
ATOM 2760 C C . GLN A 1 346 ? -3.717 -39 -20.875 1 93.56 346 GLN A C 1
ATOM 2762 O O . GLN A 1 346 ? -3.326 -39.219 -22.031 1 93.56 346 GLN A O 1
ATOM 2767 N N . VAL A 1 347 ? -2.93 -38.625 -19.953 1 95.38 347 VAL A N 1
ATOM 2768 C CA . VAL A 1 347 ? -1.554 -38.219 -20.234 1 95.38 347 VAL A CA 1
ATOM 2769 C C . VAL A 1 347 ? -0.721 -39.469 -20.562 1 95.38 347 VAL A C 1
ATOM 2771 O O . VAL A 1 347 ? -0.762 -40.469 -19.828 1 95.38 347 VAL A O 1
ATOM 2774 N N . GLN A 1 348 ? -0.056 -39.406 -21.594 1 91.94 348 GLN A N 1
ATOM 2775 C CA . GLN A 1 348 ? 0.833 -40.5 -22.031 1 91.94 348 GLN A CA 1
ATOM 2776 C C . GLN A 1 348 ? 2.191 -40.375 -21.344 1 91.94 348 GLN A C 1
ATOM 2778 O O . GLN A 1 348 ? 3.191 -40.062 -21.984 1 91.94 348 GLN A O 1
ATOM 2783 N N . TYR A 1 349 ? 2.238 -40.781 -20.172 1 90.06 349 TYR A N 1
ATOM 2784 C CA . TYR A 1 349 ? 3.404 -40.625 -19.312 1 90.06 349 TYR A CA 1
ATOM 2785 C C . TYR A 1 349 ? 4.621 -41.344 -19.875 1 90.06 349 TYR A C 1
ATOM 2787 O O . TYR A 1 349 ? 5.758 -40.906 -19.672 1 90.06 349 TYR A O 1
ATOM 2795 N N . TRP A 1 350 ? 4.395 -42.406 -20.594 1 86.75 350 TRP A N 1
ATOM 2796 C CA . TRP A 1 350 ? 5.492 -43.188 -21.172 1 86.75 350 TRP A CA 1
ATOM 2797 C C . TRP A 1 350 ? 6.332 -42.312 -22.109 1 86.75 350 TRP A C 1
ATOM 2799 O O . TRP A 1 350 ? 7.531 -42.562 -22.266 1 86.75 350 TRP A O 1
ATOM 2809 N N . ARG A 1 351 ? 5.809 -41.375 -22.719 1 85.12 351 ARG A N 1
ATOM 2810 C CA . ARG A 1 351 ? 6.535 -40.469 -23.609 1 85.12 351 ARG A CA 1
ATOM 2811 C C . ARG A 1 351 ? 7.539 -39.625 -22.812 1 85.12 351 ARG A C 1
ATOM 2813 O O . ARG A 1 351 ? 8.617 -39.312 -23.312 1 85.12 351 ARG A O 1
ATOM 2820 N N . TYR A 1 352 ? 7.055 -39.188 -21.641 1 85.12 352 TYR A N 1
ATOM 2821 C CA . TYR A 1 352 ? 7.945 -38.469 -20.734 1 85.12 352 TYR A CA 1
ATOM 2822 C C . TYR A 1 352 ? 9.133 -39.344 -20.344 1 85.12 352 TYR A C 1
ATOM 2824 O O . TYR A 1 352 ? 10.273 -38.875 -20.344 1 85.12 352 TYR A O 1
ATOM 2832 N N . GLU A 1 353 ? 8.898 -40.594 -19.984 1 80.06 353 GLU A N 1
ATOM 2833 C CA . GLU A 1 353 ? 9.922 -41.531 -19.547 1 80.06 353 GLU A CA 1
ATOM 2834 C C . GLU A 1 353 ? 10.961 -41.781 -20.641 1 80.06 353 GLU A C 1
ATOM 2836 O O . GLU A 1 353 ? 12.148 -41.938 -20.359 1 80.06 353 GLU A O 1
ATOM 2841 N N . GLN A 1 354 ? 10.531 -41.844 -21.859 1 71.12 354 GLN A N 1
ATOM 2842 C CA . GLN A 1 354 ? 11.422 -42.094 -22.984 1 71.12 354 GLN A CA 1
ATOM 2843 C C . GLN A 1 354 ? 12.305 -40.875 -23.281 1 71.12 354 GLN A C 1
ATOM 2845 O O . GLN A 1 354 ? 13.422 -41.031 -23.781 1 71.12 354 GLN A O 1
ATOM 2850 N N . SER A 1 355 ? 11.781 -39.75 -23.188 1 59.28 355 SER A N 1
ATOM 2851 C CA . SER A 1 355 ? 12.531 -38.531 -23.453 1 59.28 355 SER A CA 1
ATOM 2852 C C . SER A 1 355 ? 13.562 -38.281 -22.359 1 59.28 355 SER A C 1
ATOM 2854 O O . SER A 1 355 ? 14.594 -37.656 -22.625 1 59.28 355 SER A O 1
ATOM 2856 N N . SER A 1 356 ? 13.289 -38.438 -21.156 1 52.41 356 SER A N 1
ATOM 2857 C CA . SER A 1 356 ? 14.227 -38.156 -20.062 1 52.41 356 SER A CA 1
ATOM 2858 C C . SER A 1 356 ? 15.492 -39 -20.219 1 52.41 356 SER A C 1
ATOM 2860 O O . SER A 1 356 ? 16.547 -38.656 -19.672 1 52.41 356 SER A O 1
ATOM 2862 N N . PHE A 1 357 ? 15.625 -40.406 -20.375 1 37 357 PHE A N 1
ATOM 2863 C CA . PHE A 1 357 ? 16.766 -41.281 -20.188 1 37 357 PHE A CA 1
ATOM 2864 C C . PHE A 1 357 ? 17.719 -41.219 -21.375 1 37 357 PHE A C 1
ATOM 2866 O O . PHE A 1 357 ? 18.703 -41.969 -21.438 1 37 357 PHE A O 1
ATOM 2873 N N . THR A 1 358 ? 17.359 -40.781 -22.516 1 32.56 358 THR A N 1
ATOM 2874 C CA . THR A 1 358 ? 18.531 -41.031 -23.359 1 32.56 358 THR A CA 1
ATOM 2875 C C . THR A 1 358 ? 19.688 -40.125 -22.969 1 32.56 358 THR A C 1
ATOM 2877 O O . THR A 1 358 ? 20.484 -39.719 -23.828 1 32.56 358 THR A O 1
ATOM 2880 N N . SER A 1 359 ? 19.688 -39.562 -21.781 1 29.45 359 SER A N 1
ATOM 2881 C CA . SER A 1 359 ? 21.047 -39.188 -21.422 1 29.45 359 SER A CA 1
ATOM 2882 C C . SER A 1 359 ? 21.844 -40.438 -21 1 29.45 359 SER A C 1
ATOM 2884 O O . SER A 1 359 ? 21.328 -41.312 -20.297 1 29.45 359 SER A O 1
ATOM 2886 N N . MET B 1 1 ? -51.469 -52.938 55.188 1 25.22 1 MET B N 1
ATOM 2887 C CA . MET B 1 1 ? -50.094 -53.281 54.844 1 25.22 1 MET B CA 1
ATOM 2888 C C . MET B 1 1 ? -49.844 -52.969 53.344 1 25.22 1 MET B C 1
ATOM 2890 O O . MET B 1 1 ? -50.156 -53.812 52.5 1 25.22 1 MET B O 1
ATOM 2894 N N . GLU B 1 2 ? -50.031 -51.75 52.938 1 25.19 2 GLU B N 1
ATOM 2895 C CA . GLU B 1 2 ? -50.094 -51.125 51.625 1 25.19 2 GLU B CA 1
ATOM 2896 C C . GLU B 1 2 ? -48.781 -51.25 50.875 1 2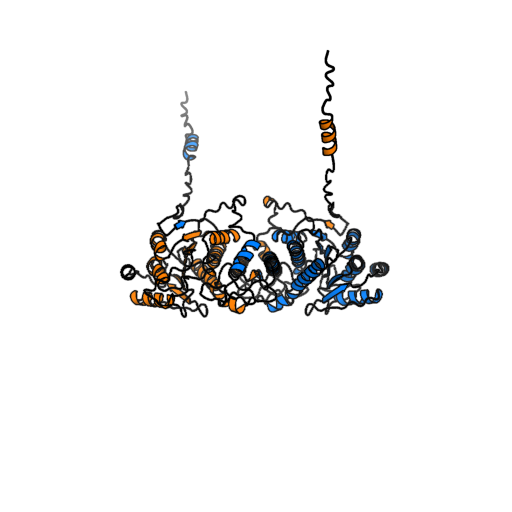5.19 2 GLU B C 1
ATOM 2898 O O . GLU B 1 2 ? -47.719 -51.031 51.438 1 25.19 2 GLU B O 1
ATOM 2903 N N . ASN B 1 3 ? -48.781 -52.219 49.938 1 26.12 3 ASN B N 1
ATOM 2904 C CA . ASN B 1 3 ? -47.812 -52.625 48.906 1 26.12 3 ASN B CA 1
ATOM 2905 C C . ASN B 1 3 ? -47.219 -51.438 48.188 1 26.12 3 ASN B C 1
ATOM 2907 O O . ASN B 1 3 ? -47.969 -50.688 47.5 1 26.12 3 ASN B O 1
ATOM 2911 N N . THR B 1 4 ? -46.25 -50.781 48.781 1 26.2 4 THR B N 1
ATOM 2912 C CA . THR B 1 4 ? -45.531 -49.594 48.344 1 26.2 4 THR B CA 1
ATOM 2913 C C . THR B 1 4 ? -44.812 -49.875 47.031 1 26.2 4 THR B C 1
ATOM 2915 O O . THR B 1 4 ? -43.812 -50.625 47 1 26.2 4 THR B O 1
ATOM 2918 N N . VAL B 1 5 ? -45.625 -50.25 46.031 1 27.14 5 VAL B N 1
ATOM 2919 C CA . VAL B 1 5 ? -45.062 -50.5 44.719 1 27.14 5 VAL B CA 1
ATOM 2920 C C . VAL B 1 5 ? -44.156 -49.344 44.312 1 27.14 5 VAL B C 1
ATOM 2922 O O . VAL B 1 5 ? -44.594 -48.188 44.25 1 27.14 5 VAL B O 1
ATOM 2925 N N . PHE B 1 6 ? -42.938 -49.406 44.812 1 24.69 6 PHE B N 1
ATOM 2926 C CA . PHE B 1 6 ? -41.875 -48.438 44.5 1 24.69 6 PHE B CA 1
ATOM 2927 C C . PHE B 1 6 ? -41.688 -48.344 43 1 24.69 6 PHE B C 1
ATOM 2929 O O . PHE B 1 6 ? -41.219 -49.281 42.344 1 24.69 6 PHE B O 1
ATOM 2936 N N . SER B 1 7 ? -42.75 -47.969 42.281 1 27.86 7 SER B N 1
ATOM 2937 C CA . SER B 1 7 ? -42.594 -47.75 40.844 1 27.86 7 SER B CA 1
ATOM 2938 C C . SER B 1 7 ? -41.406 -46.844 40.531 1 27.86 7 SER B C 1
ATOM 2940 O O . SER B 1 7 ? -41.469 -45.625 40.75 1 27.86 7 SER B O 1
ATOM 2942 N N . GLY B 1 8 ? -40.312 -47.219 41.219 1 27.11 8 GLY B N 1
ATOM 2943 C CA . GLY B 1 8 ? -39.125 -46.375 41.031 1 27.11 8 GLY B CA 1
ATOM 2944 C C . GLY B 1 8 ? -38.875 -46.062 39.562 1 27.11 8 GLY B C 1
ATOM 2945 O O . GLY B 1 8 ? -39.219 -46.844 38.656 1 27.11 8 GLY B O 1
ATOM 2946 N N . ASP B 1 9 ? -38.938 -44.719 39.281 1 28.95 9 ASP B N 1
ATOM 2947 C CA . ASP B 1 9 ? -38.844 -43.906 38.062 1 28.95 9 ASP B CA 1
ATOM 2948 C C . ASP B 1 9 ? -37.688 -44.375 37.188 1 28.95 9 ASP B C 1
ATOM 2950 O O . ASP B 1 9 ? -36.531 -44.312 37.594 1 28.95 9 ASP B O 1
ATOM 2954 N N . GLN B 1 10 ? -37.875 -45.562 36.5 1 28.59 10 GLN B N 1
ATOM 2955 C CA . GLN B 1 10 ? -37.031 -46.094 35.438 1 28.59 10 GLN B CA 1
ATOM 2956 C C . GLN B 1 10 ? -36.625 -45 34.469 1 28.59 10 GLN B C 1
ATOM 2958 O O . GLN B 1 10 ? -35.875 -45.25 33.531 1 28.59 10 GLN B O 1
ATOM 2963 N N . SER B 1 11 ? -37.438 -43.906 34.656 1 33.06 11 SER B N 1
ATOM 2964 C CA . SER B 1 11 ? -37.25 -42.969 33.562 1 33.06 11 SER B CA 1
ATOM 2965 C C . SER B 1 11 ? -35.844 -42.406 33.531 1 33.06 11 SER B C 1
ATOM 2967 O O . SER B 1 11 ? -35.375 -41.875 32.531 1 33.06 11 SER B O 1
ATOM 2969 N N . GLU B 1 12 ? -35.25 -42.375 34.75 1 31.02 12 GLU B N 1
ATOM 2970 C CA . GLU B 1 12 ? -33.969 -41.688 34.781 1 31.02 12 GLU B CA 1
ATOM 2971 C C . GLU B 1 12 ? -32.875 -42.469 34.062 1 31.02 12 GLU B C 1
ATOM 2973 O O . GLU B 1 12 ? -31.859 -41.906 33.656 1 31.02 12 GLU B O 1
ATOM 2978 N N . SER B 1 13 ? -33 -43.781 34.125 1 28.47 13 SER B N 1
ATOM 2979 C CA . SER B 1 13 ? -31.828 -44.562 33.625 1 28.47 13 SER B CA 1
ATOM 2980 C C . SER B 1 13 ? -31.703 -44.438 32.125 1 28.47 13 SER B C 1
ATOM 2982 O O . SER B 1 13 ? -30.625 -44.656 31.562 1 28.47 13 SER B O 1
ATOM 2984 N N . LYS B 1 14 ? -32.812 -44.438 31.406 1 31.5 14 LYS B N 1
ATOM 2985 C CA . LYS B 1 14 ? -32.656 -44.438 29.953 1 31.5 14 LYS B CA 1
ATOM 2986 C C . LYS B 1 14 ? -31.953 -43.156 29.469 1 31.5 14 LYS B C 1
ATOM 2988 O O . LYS B 1 14 ? -31.531 -43.094 28.312 1 31.5 14 LYS B O 1
ATOM 2993 N N . LYS B 1 15 ? -32.25 -42.062 30.219 1 28.3 15 LYS B N 1
ATOM 2994 C CA . LYS B 1 15 ? -31.656 -40.812 29.75 1 28.3 15 LYS B CA 1
ATOM 2995 C C . LYS B 1 15 ? -30.141 -40.844 29.891 1 28.3 15 LYS B C 1
ATOM 2997 O O . LYS B 1 15 ? -29.453 -40.031 29.266 1 28.3 15 LYS B O 1
ATOM 3002 N N . ALA B 1 16 ? -29.656 -41.531 30.828 1 29.09 16 ALA B N 1
ATOM 3003 C CA . ALA B 1 16 ? -28.203 -41.5 30.938 1 29.09 16 ALA B CA 1
ATOM 3004 C C . ALA B 1 16 ? -27.547 -42.188 29.734 1 29.09 16 ALA B C 1
ATOM 3006 O O . ALA B 1 16 ? -26.406 -41.906 29.391 1 29.09 16 ALA B O 1
ATOM 3007 N N . LEU B 1 17 ? -28.188 -43.25 29.266 1 26.41 17 LEU B N 1
ATOM 3008 C CA . LEU B 1 17 ? -27.5 -43.969 28.203 1 26.41 17 LEU B CA 1
ATOM 3009 C C . LEU B 1 17 ? -27.359 -43.094 26.969 1 26.41 17 LEU B C 1
ATOM 3011 O O . LEU B 1 17 ? -26.438 -43.312 26.156 1 26.41 17 LEU B O 1
ATOM 3015 N N . LYS B 1 18 ? -28.375 -42.375 26.578 1 30.95 18 LYS B N 1
ATOM 3016 C CA . LYS B 1 18 ? -28.359 -41.719 25.266 1 30.95 18 LYS B CA 1
ATOM 3017 C C . LYS B 1 18 ? -27.312 -40.625 25.219 1 30.95 18 LYS B C 1
ATOM 3019 O O . LYS B 1 18 ? -27.125 -40 24.172 1 30.95 18 LYS B O 1
ATOM 3024 N N . SER B 1 19 ? -26.969 -40.094 26.312 1 29.86 19 SER B N 1
ATOM 3025 C CA . SER B 1 19 ? -26.047 -38.969 26.266 1 29.86 19 SER B CA 1
ATOM 3026 C C . SER B 1 19 ? -24.672 -39.375 25.734 1 29.86 19 SER B C 1
ATOM 3028 O O . SER B 1 19 ? -23.781 -38.531 25.594 1 29.86 19 SER B O 1
ATOM 3030 N N . ILE B 1 20 ? -24.297 -40.625 25.938 1 31.75 20 ILE B N 1
ATOM 3031 C CA . ILE B 1 20 ? -22.953 -40.906 25.453 1 31.75 20 ILE B CA 1
ATOM 3032 C C . ILE B 1 20 ? -22.906 -40.781 23.938 1 31.75 20 ILE B C 1
ATOM 3034 O O . ILE B 1 20 ? -22.422 -41.688 23.25 1 31.75 20 ILE B O 1
ATOM 3038 N N . HIS B 1 21 ? -24.062 -40.469 23.203 1 27.7 21 HIS B N 1
ATOM 3039 C CA . HIS B 1 21 ? -24.078 -40.594 21.75 1 27.7 21 HIS B CA 1
ATOM 3040 C C . HIS B 1 21 ? -22.797 -40.031 21.125 1 27.7 21 HIS B C 1
ATOM 3042 O O . HIS B 1 21 ? -21.891 -39.594 21.844 1 27.7 21 HIS B O 1
ATOM 3048 N N . ASP B 1 22 ? -23.047 -39.281 19.859 1 28.3 22 ASP B N 1
ATOM 3049 C CA . ASP B 1 22 ? -22.219 -39 18.688 1 28.3 22 ASP B CA 1
ATOM 3050 C C . ASP B 1 22 ? -21.031 -38.125 19.047 1 28.3 22 ASP B C 1
ATOM 3052 O O . ASP B 1 22 ? -21.188 -36.938 19.297 1 28.3 22 ASP B O 1
ATOM 3056 N N . GLU B 1 23 ? -20.188 -38.562 19.875 1 30.27 23 GLU B N 1
ATOM 3057 C CA . GLU B 1 23 ? -18.922 -37.875 19.844 1 30.27 23 GLU B CA 1
ATOM 3058 C C . GLU B 1 23 ? -18.547 -37.469 18.422 1 30.27 23 GLU B C 1
ATOM 3060 O O . GLU B 1 23 ? -18.375 -38.312 17.547 1 30.27 23 GLU B O 1
ATOM 3065 N N . GLU B 1 24 ? -19.062 -36.438 17.859 1 30.73 24 GLU B N 1
ATOM 3066 C CA . GLU B 1 24 ? -18.578 -35.781 16.625 1 30.73 24 GLU B CA 1
ATOM 3067 C C . GLU B 1 24 ? -17.047 -35.844 16.547 1 30.73 24 GLU B C 1
ATOM 3069 O O . GLU B 1 24 ? -16.359 -35.125 17.266 1 30.73 24 GLU B O 1
ATOM 3074 N N . VAL B 1 25 ? -16.375 -37.062 16.375 1 30.94 25 VAL B N 1
ATOM 3075 C CA . VAL B 1 25 ? -15.031 -37.094 15.82 1 30.94 25 VAL B CA 1
ATOM 3076 C C . VAL B 1 25 ? -14.852 -35.969 14.797 1 30.94 25 VAL B C 1
ATOM 3078 O O . VAL B 1 25 ? -15.445 -36.031 13.719 1 30.94 25 VAL B O 1
ATOM 3081 N N . THR B 1 26 ? -14.852 -34.844 15.211 1 31.91 26 THR B N 1
ATOM 3082 C CA . THR B 1 26 ? -14.297 -33.844 14.305 1 31.91 26 THR B CA 1
ATOM 3083 C C . THR B 1 26 ? -13.125 -34.406 13.508 1 31.91 26 THR B C 1
ATOM 3085 O O . THR B 1 26 ? -12.094 -34.75 14.078 1 31.91 26 THR B O 1
ATOM 3088 N N . HIS B 1 27 ? -13.344 -35.375 12.617 1 28.53 27 HIS B N 1
ATOM 3089 C CA . HIS B 1 27 ? -12.359 -35.719 11.594 1 28.53 27 HIS B CA 1
ATOM 3090 C C . HIS B 1 27 ? -11.43 -34.531 11.32 1 28.53 27 HIS B C 1
ATOM 3092 O O . HIS B 1 27 ? -11.805 -33.594 10.609 1 28.53 27 HIS B O 1
ATOM 3098 N N . GLN B 1 28 ? -10.688 -34.188 12.289 1 31.98 28 GLN B N 1
ATOM 3099 C CA . GLN B 1 28 ? -9.531 -33.406 11.859 1 31.98 28 GLN B CA 1
ATOM 3100 C C . GLN B 1 28 ? -9.008 -33.906 10.516 1 31.98 28 GLN B C 1
ATOM 3102 O O . GLN B 1 28 ? -8.508 -35.031 10.406 1 31.98 28 GLN B O 1
ATOM 3107 N N . GLN B 1 29 ? -9.742 -33.812 9.453 1 32.97 29 GLN B N 1
ATOM 3108 C CA . GLN B 1 29 ? -9.227 -34.125 8.133 1 32.97 29 GLN B CA 1
ATOM 3109 C C . GLN B 1 29 ? -7.715 -33.938 8.07 1 32.97 29 GLN B C 1
ATOM 3111 O O . GLN B 1 29 ? -7.227 -32.812 8.164 1 32.97 29 GLN B O 1
ATOM 3116 N N . ILE B 1 30 ? -6.961 -34.875 8.508 1 34.25 30 ILE B N 1
ATOM 3117 C CA . ILE B 1 30 ? -5.52 -34.969 8.297 1 34.25 30 ILE B CA 1
ATOM 3118 C C . ILE B 1 30 ? -5.168 -34.5 6.895 1 34.25 30 ILE B C 1
ATOM 3120 O O . ILE B 1 30 ? -5.602 -35.094 5.902 1 34.25 30 ILE B O 1
ATOM 3124 N N . ARG B 1 31 ? -4.949 -33.25 6.789 1 45.88 31 ARG B N 1
ATOM 3125 C CA . ARG B 1 31 ? -4.5 -32.75 5.492 1 45.88 31 ARG B CA 1
ATOM 3126 C C . ARG B 1 31 ? -3.275 -33.531 5.008 1 45.88 31 ARG B C 1
ATOM 3128 O O . ARG B 1 31 ? -2.412 -33.875 5.809 1 45.88 31 ARG B O 1
ATOM 3135 N N . PRO B 1 32 ? -3.365 -34.125 3.951 1 46 32 PRO B N 1
ATOM 3136 C CA . PRO B 1 32 ? -2.424 -35.094 3.396 1 46 32 PRO B CA 1
ATOM 3137 C C . PRO B 1 32 ? -0.966 -34.719 3.654 1 46 32 PRO B C 1
ATOM 3139 O O . PRO B 1 32 ? -0.084 -35.594 3.605 1 46 32 PRO B O 1
ATOM 3142 N N . PHE B 1 33 ? -0.674 -33.438 3.803 1 50 33 PHE B N 1
ATOM 3143 C CA . PHE B 1 33 ? 0.751 -33.156 3.943 1 50 33 PHE B CA 1
ATOM 3144 C C . PHE B 1 33 ? 1.094 -32.812 5.387 1 50 33 PHE B C 1
ATOM 3146 O O . PHE B 1 33 ? 1.938 -31.938 5.633 1 50 33 PHE B O 1
ATOM 3153 N N . SER B 1 34 ? 0.404 -33.438 6.34 1 52.94 34 SER B N 1
ATOM 3154 C CA . SER B 1 34 ? 0.767 -33.156 7.727 1 52.94 34 SER B CA 1
ATOM 3155 C C . SER B 1 34 ? 2.203 -33.594 8.016 1 52.94 34 SER B C 1
ATOM 3157 O O . SER B 1 34 ? 2.795 -33.188 9.008 1 52.94 34 SER B O 1
ATOM 3159 N N . MET B 1 35 ? 2.826 -34.531 6.973 1 49.56 35 MET B N 1
ATOM 3160 C CA . MET B 1 35 ? 4.227 -34.938 7.152 1 49.56 35 MET B CA 1
ATOM 3161 C C . MET B 1 35 ? 5.051 -34.562 5.922 1 49.56 35 MET B C 1
ATOM 3163 O O . MET B 1 35 ? 4.656 -34.844 4.793 1 49.56 35 MET B O 1
ATOM 3167 N N . PRO B 1 36 ? 6.219 -33.844 6.188 1 66.62 36 PRO B N 1
ATOM 3168 C CA . PRO B 1 36 ? 7.102 -33.531 5.066 1 66.62 36 PRO B CA 1
ATOM 3169 C C . PRO B 1 36 ? 7.605 -34.781 4.336 1 66.62 36 PRO B C 1
ATOM 3171 O O . PRO B 1 36 ? 7.77 -35.844 4.949 1 66.62 36 PRO B O 1
ATOM 3174 N N . ILE B 1 37 ? 7.605 -34.75 3.047 1 64.44 37 ILE B N 1
ATOM 3175 C CA . ILE B 1 37 ? 8.211 -35.75 2.17 1 64.44 37 ILE B CA 1
ATOM 3176 C C . ILE B 1 37 ? 9.586 -35.25 1.717 1 64.44 37 ILE B C 1
ATOM 3178 O O . ILE B 1 37 ? 9.75 -34.094 1.32 1 64.44 37 ILE B O 1
ATOM 3182 N N . HIS B 1 38 ? 10.602 -36.156 1.991 1 70.12 38 HIS B N 1
ATOM 3183 C CA . HIS B 1 38 ? 11.969 -35.812 1.619 1 70.12 38 HIS B CA 1
ATOM 3184 C C . HIS B 1 38 ? 12.586 -36.844 0.688 1 70.12 38 HIS B C 1
ATOM 3186 O O . HIS B 1 38 ? 12.352 -38.031 0.85 1 70.12 38 HIS B O 1
ATOM 3192 N N . GLY B 1 39 ? 13.125 -36.344 -0.414 1 63.03 39 GLY B N 1
ATOM 3193 C CA . GLY B 1 39 ? 14.039 -37.125 -1.24 1 63.03 39 GLY B CA 1
ATOM 3194 C C . GLY B 1 39 ? 15.469 -36.594 -1.197 1 63.03 39 GLY B C 1
ATOM 3195 O O . GLY B 1 39 ? 15.789 -35.688 -0.426 1 63.03 39 GLY B O 1
ATOM 3196 N N . LYS B 1 40 ? 16.375 -37.25 -1.934 1 64.44 40 LYS B N 1
ATOM 3197 C CA . LYS B 1 40 ? 17.781 -36.844 -1.939 1 64.44 40 LYS B CA 1
ATOM 3198 C C . LYS B 1 40 ? 17.938 -35.438 -2.461 1 64.44 40 LYS B C 1
ATOM 3200 O O . LYS B 1 40 ? 18.781 -34.656 -1.974 1 64.44 40 LYS B O 1
ATOM 3205 N N . LYS B 1 41 ? 16.984 -35.094 -3.379 1 73.19 41 LYS B N 1
ATOM 3206 C CA . LYS B 1 41 ? 17.188 -33.812 -4.074 1 73.19 41 LYS B CA 1
ATOM 3207 C C . LYS B 1 41 ? 15.969 -32.906 -3.959 1 73.19 41 LYS B C 1
ATOM 3209 O O . LYS B 1 41 ? 15.836 -31.953 -4.711 1 73.19 41 LYS B O 1
ATOM 3214 N N . TYR B 1 42 ? 15.016 -33.312 -3.109 1 62.47 42 TYR B N 1
ATOM 3215 C CA . TYR B 1 42 ? 13.82 -32.5 -2.992 1 62.47 42 TYR B CA 1
ATOM 3216 C C . TYR B 1 42 ? 13.203 -32.625 -1.604 1 62.47 42 TYR B C 1
ATOM 3218 O O . TYR B 1 42 ? 13.516 -33.562 -0.864 1 62.47 42 TYR B O 1
ATOM 3226 N N . GLU B 1 43 ? 12.445 -31.625 -1.176 1 78.19 43 GLU B N 1
ATOM 3227 C CA . GLU B 1 43 ? 11.633 -31.609 0.042 1 78.19 43 GLU B CA 1
ATOM 3228 C C . GLU B 1 43 ? 10.25 -31.016 -0.226 1 78.19 43 GLU B C 1
ATOM 3230 O O . GLU B 1 43 ? 10.117 -30.031 -0.945 1 78.19 43 GLU B O 1
ATOM 3235 N N . ILE B 1 44 ? 9.211 -31.688 0.13 1 66.81 44 ILE B N 1
ATOM 3236 C CA . ILE B 1 44 ? 7.84 -31.188 0.136 1 66.81 44 ILE B CA 1
ATOM 3237 C C . ILE B 1 44 ? 7.34 -31.062 1.574 1 66.81 44 ILE B C 1
ATOM 3239 O O . ILE B 1 44 ? 7.312 -32.031 2.318 1 66.81 44 ILE B O 1
ATOM 3243 N N . PHE B 1 45 ? 7.051 -29.906 2.008 1 72.31 45 PHE B N 1
ATOM 3244 C CA . PHE B 1 45 ? 6.809 -29.672 3.428 1 72.31 45 PHE B CA 1
ATOM 3245 C C . PHE B 1 45 ? 5.902 -28.469 3.639 1 72.31 45 PHE B C 1
ATOM 3247 O O . PHE B 1 45 ? 5.707 -27.672 2.725 1 72.31 45 PHE B O 1
ATOM 3254 N N . GLN B 1 46 ? 5.219 -28.453 4.832 1 64.44 46 GLN B N 1
ATOM 3255 C CA . GLN B 1 46 ? 4.52 -27.25 5.305 1 64.44 46 GLN B CA 1
ATOM 3256 C C . GLN B 1 46 ? 5.438 -26.375 6.152 1 64.44 46 GLN B C 1
ATOM 3258 O O . GLN B 1 46 ? 5.914 -26.797 7.207 1 64.44 46 GLN B O 1
ATOM 3263 N N . PRO B 1 47 ? 5.711 -25.172 5.555 1 58.91 47 PRO B N 1
ATOM 3264 C CA . PRO B 1 47 ? 6.543 -24.344 6.43 1 58.91 47 PRO B CA 1
ATOM 3265 C C . PRO B 1 47 ? 5.859 -24.016 7.754 1 58.91 47 PRO B C 1
ATOM 3267 O O . PRO B 1 47 ? 4.645 -23.797 7.789 1 58.91 47 PRO B O 1
ATOM 3270 N N . LEU B 1 48 ? 6.281 -24.625 9.008 1 52 48 LEU B N 1
ATOM 3271 C CA . LEU B 1 48 ? 5.707 -24.328 10.32 1 52 48 LEU B CA 1
ATOM 3272 C C . LEU B 1 48 ? 6.453 -23.188 10.992 1 52 48 LEU B C 1
ATOM 3274 O O . LEU B 1 48 ? 7.68 -23.094 10.891 1 52 48 LEU B O 1
ATOM 3278 N N . TYR B 1 49 ? 6.137 -21.984 10.82 1 49.5 49 TYR B N 1
ATOM 3279 C CA . TYR B 1 49 ? 6.844 -21.016 11.656 1 49.5 49 TYR B CA 1
ATOM 3280 C C . TYR B 1 49 ? 5.953 -20.516 12.781 1 49.5 49 TYR B C 1
ATOM 3282 O O . TYR B 1 49 ? 4.738 -20.375 12.609 1 49.5 49 TYR B O 1
ATOM 3290 N N . ASP B 1 50 ? 6.297 -20.953 13.984 1 44.59 50 ASP B N 1
ATOM 3291 C CA . ASP B 1 50 ? 5.707 -20.406 15.195 1 44.59 50 ASP B CA 1
ATOM 3292 C C . ASP B 1 50 ? 5.516 -18.891 15.086 1 44.59 50 ASP B C 1
ATOM 3294 O O . ASP B 1 50 ? 6.484 -18.156 14.883 1 44.59 50 ASP B O 1
ATOM 3298 N N . MET B 1 51 ? 4.438 -18.547 14.641 1 41.28 51 MET B N 1
ATOM 3299 C CA . MET B 1 51 ? 4.059 -17.141 14.547 1 41.28 51 MET B CA 1
ATOM 3300 C C . MET B 1 51 ? 4.41 -16.391 15.828 1 41.28 51 MET B C 1
ATOM 3302 O O . MET B 1 51 ? 4 -15.242 16.016 1 41.28 51 MET B O 1
ATOM 3306 N N . ASP B 1 52 ? 5.02 -17.094 16.797 1 39.72 52 ASP B N 1
ATOM 3307 C CA . ASP B 1 52 ? 5.516 -16.406 17.984 1 39.72 52 ASP B CA 1
ATOM 3308 C C . ASP B 1 52 ? 6.586 -15.375 17.609 1 39.72 52 ASP B C 1
ATOM 3310 O O . ASP B 1 52 ? 7.691 -15.75 17.203 1 39.72 52 ASP B O 1
ATOM 3314 N N . VAL B 1 53 ? 6.203 -14.273 17.484 1 43.5 53 VAL B N 1
ATOM 3315 C CA . VAL B 1 53 ? 7.02 -13.109 17.156 1 43.5 53 VAL B CA 1
ATOM 3316 C C . VAL B 1 53 ? 8.367 -13.195 17.875 1 43.5 53 VAL B C 1
ATOM 3318 O O . VAL B 1 53 ? 9.32 -12.508 17.5 1 43.5 53 VAL B O 1
ATOM 3321 N N . THR B 1 54 ? 8.5 -13.867 18.938 1 40.91 54 THR B N 1
ATOM 3322 C CA . THR B 1 54 ? 9.727 -13.969 19.719 1 40.91 54 THR B CA 1
ATOM 3323 C C . THR B 1 54 ? 10.727 -14.891 19.031 1 40.91 54 THR B C 1
ATOM 3325 O O . THR B 1 54 ? 11.922 -14.883 19.359 1 40.91 54 THR B O 1
ATOM 3328 N N . LYS B 1 55 ? 10.25 -15.703 18.266 1 41.38 55 LYS B N 1
ATOM 3329 C CA . LYS B 1 55 ? 11.133 -16.688 17.641 1 41.38 55 LYS B CA 1
ATOM 3330 C C . LYS B 1 55 ? 11.5 -16.281 16.219 1 41.38 55 LYS B C 1
ATOM 3332 O O . LYS B 1 55 ? 12.047 -17.078 15.453 1 41.38 55 LYS B O 1
ATOM 3337 N N . LYS B 1 56 ? 11.008 -15.172 15.82 1 42.75 56 LYS B N 1
ATOM 3338 C CA . LYS B 1 56 ? 11.281 -14.688 14.469 1 42.75 56 LYS B CA 1
ATOM 3339 C C . LYS B 1 56 ? 12.766 -14.414 14.281 1 42.75 56 LYS B C 1
ATOM 3341 O O . LYS B 1 56 ? 13.391 -13.742 15.102 1 42.75 56 LYS B O 1
ATOM 3346 N N . ASN B 1 57 ? 13.445 -15.352 13.727 1 38.31 57 ASN B N 1
ATOM 3347 C CA . ASN B 1 57 ? 14.82 -15.125 13.305 1 38.31 57 ASN B CA 1
ATOM 3348 C C . ASN B 1 57 ? 14.984 -13.766 12.633 1 38.31 57 ASN B C 1
ATOM 3350 O O . ASN B 1 57 ? 14.367 -13.492 11.602 1 38.31 57 ASN B O 1
ATOM 3354 N N . PRO B 1 58 ? 15.586 -12.859 13.086 1 41.22 58 PRO B N 1
ATOM 3355 C CA . PRO B 1 58 ? 15.766 -11.492 12.578 1 41.22 58 PRO B CA 1
ATOM 3356 C C . PRO B 1 58 ? 16.188 -11.461 11.109 1 41.22 58 PRO B C 1
ATOM 3358 O O . PRO B 1 58 ? 15.852 -10.508 10.398 1 41.22 58 PRO B O 1
ATOM 3361 N N . GLN B 1 59 ? 17.031 -12.398 10.625 1 39.31 59 GLN B N 1
ATOM 3362 C CA . GLN B 1 59 ? 17.516 -12.375 9.258 1 39.31 59 GLN B CA 1
ATOM 3363 C C . GLN B 1 59 ? 16.391 -12.602 8.258 1 39.31 59 GLN B C 1
ATOM 3365 O O . GLN B 1 59 ? 16.391 -12.047 7.16 1 39.31 59 GLN B O 1
ATOM 3370 N N . LEU B 1 60 ? 15.594 -13.695 8.43 1 42.66 60 LEU B N 1
ATOM 3371 C CA . LEU B 1 60 ? 14.383 -14.023 7.684 1 42.66 60 LEU B CA 1
ATOM 3372 C C . LEU B 1 60 ? 13.336 -12.922 7.836 1 42.66 60 LEU B C 1
ATOM 3374 O O . LEU B 1 60 ? 12.477 -12.75 6.965 1 42.66 60 LEU B O 1
ATOM 3378 N N . PHE B 1 61 ? 13.43 -12.227 9.016 1 48.38 61 PHE B N 1
ATOM 3379 C CA . PHE B 1 61 ? 12.578 -11.117 9.438 1 48.38 61 PHE B CA 1
ATOM 3380 C C . PHE B 1 61 ? 13.367 -9.812 9.492 1 48.38 61 PHE B C 1
ATOM 3382 O O . PHE B 1 61 ? 13.227 -9.039 10.438 1 48.38 61 PHE B O 1
ATOM 3389 N N . GLY B 1 62 ? 14.398 -10.016 8.586 1 54.66 62 GLY B N 1
ATOM 3390 C CA . GLY B 1 62 ? 15.195 -8.797 8.617 1 54.66 62 GLY B CA 1
ATOM 3391 C C . GLY B 1 62 ? 14.344 -7.539 8.578 1 54.66 62 GLY B C 1
ATOM 3392 O O . GLY B 1 62 ? 13.164 -7.59 8.242 1 54.66 62 GLY B O 1
ATOM 3393 N N . THR B 1 63 ? 15.031 -6.516 9.078 1 67.06 63 THR B N 1
ATOM 3394 C CA . THR B 1 63 ? 14.43 -5.191 9.008 1 67.06 63 THR B CA 1
ATOM 3395 C C . THR B 1 63 ? 14.242 -4.754 7.559 1 67.06 63 THR B C 1
ATOM 3397 O O . THR B 1 63 ? 14.805 -5.359 6.645 1 67.06 63 THR B O 1
ATOM 3400 N N . PHE B 1 64 ? 13.344 -4.148 7.316 1 78.94 64 PHE B N 1
ATOM 3401 C CA . PHE B 1 64 ? 13.141 -3.594 5.984 1 78.94 64 PHE B CA 1
ATOM 3402 C C . PHE B 1 64 ? 14.438 -3.008 5.438 1 78.94 64 PHE B C 1
ATOM 3404 O O . PHE B 1 64 ? 14.719 -3.123 4.246 1 78.94 64 PHE B O 1
ATOM 3411 N N . GLU B 1 65 ? 15.281 -2.496 6.289 1 83.5 65 GLU B N 1
ATOM 3412 C CA . GLU B 1 65 ? 16.594 -1.987 5.891 1 83.5 65 GLU B CA 1
ATOM 3413 C C . GLU B 1 65 ? 17.484 -3.105 5.348 1 83.5 65 GLU B C 1
ATOM 3415 O O . GLU B 1 65 ? 18.188 -2.92 4.355 1 83.5 65 GLU B O 1
ATOM 3420 N N . GLU B 1 66 ? 17.469 -4.188 6.012 1 81.56 66 GLU B N 1
ATOM 3421 C CA . GLU B 1 66 ? 18.266 -5.328 5.57 1 81.56 66 GLU B CA 1
ATOM 3422 C C . GLU B 1 66 ? 17.797 -5.832 4.207 1 81.56 66 GLU B C 1
ATOM 3424 O O . GLU B 1 66 ? 18.609 -6.207 3.363 1 81.56 66 GLU B O 1
ATOM 3429 N N . ARG B 1 67 ? 16.562 -5.816 4.051 1 83.44 67 ARG B N 1
ATOM 3430 C CA . ARG B 1 67 ? 16.016 -6.223 2.762 1 83.44 67 ARG B CA 1
ATOM 3431 C C . ARG B 1 67 ? 16.484 -5.281 1.651 1 83.44 67 ARG B C 1
ATOM 3433 O O . ARG B 1 67 ? 16.844 -5.73 0.566 1 83.44 67 ARG B O 1
ATOM 3440 N N . ILE B 1 68 ? 16.422 -4.047 1.933 1 88.12 68 ILE B N 1
ATOM 3441 C CA . ILE B 1 68 ? 16.828 -3.066 0.934 1 88.12 68 ILE B CA 1
ATOM 3442 C C . ILE B 1 68 ? 18.328 -3.195 0.666 1 88.12 68 ILE B C 1
ATOM 3444 O O . ILE B 1 68 ? 18.766 -3.082 -0.479 1 88.12 68 ILE B O 1
ATOM 3448 N N . SER B 1 69 ? 19.094 -3.42 1.715 1 88.81 69 SER B N 1
ATOM 3449 C CA . SER B 1 69 ? 20.531 -3.664 1.539 1 88.81 69 SER B CA 1
ATOM 3450 C C . SER B 1 69 ? 20.781 -4.852 0.617 1 88.81 69 SER B C 1
ATOM 3452 O O . SER B 1 69 ? 21.625 -4.781 -0.282 1 88.81 69 SER B O 1
ATOM 3454 N N . TRP B 1 70 ? 20.047 -5.891 0.89 1 85.31 70 TRP B N 1
ATOM 3455 C CA . TRP B 1 70 ? 20.141 -7.09 0.064 1 85.31 70 TRP B CA 1
ATOM 3456 C C . TRP B 1 70 ? 19.75 -6.789 -1.381 1 85.31 70 TRP B C 1
ATOM 3458 O O . TRP B 1 70 ? 20.484 -7.152 -2.311 1 85.31 70 TRP B O 1
ATOM 3468 N N . ALA B 1 71 ? 18.672 -6.164 -1.626 1 88.5 71 ALA B N 1
ATOM 3469 C CA . ALA B 1 71 ? 18.219 -5.84 -2.975 1 88.5 71 ALA B CA 1
ATOM 3470 C C . ALA B 1 71 ? 19.25 -4.98 -3.709 1 88.5 71 ALA B C 1
ATOM 3472 O O . ALA B 1 71 ? 19.516 -5.199 -4.895 1 88.5 71 ALA B O 1
ATOM 3473 N N . ARG B 1 72 ? 19.766 -4.051 -3.043 1 91.19 72 ARG B N 1
ATOM 3474 C CA . ARG B 1 72 ? 20.734 -3.137 -3.635 1 91.19 72 ARG B CA 1
ATOM 3475 C C . ARG B 1 72 ? 22 -3.879 -4.066 1 91.19 72 ARG B C 1
ATOM 3477 O O . ARG B 1 72 ? 22.688 -3.463 -5.004 1 91.19 72 ARG B O 1
ATOM 3484 N N . SER B 1 73 ? 22.328 -4.949 -3.389 1 89.25 73 SER B N 1
ATOM 3485 C CA . SER B 1 73 ? 23.531 -5.715 -3.715 1 89.25 73 SER B CA 1
ATOM 3486 C C . SER B 1 73 ? 23.375 -6.449 -5.043 1 89.25 73 SER B C 1
ATOM 3488 O O . SER B 1 73 ? 24.359 -6.906 -5.625 1 89.25 73 SER B O 1
ATOM 3490 N N . MET B 1 74 ? 22.219 -6.5 -5.582 1 87.69 74 MET B N 1
ATOM 3491 C CA . MET B 1 74 ? 21.953 -7.309 -6.77 1 87.69 74 MET B CA 1
ATOM 3492 C C . MET B 1 74 ? 21.766 -6.422 -7.996 1 87.69 74 MET B C 1
ATOM 3494 O O . MET B 1 74 ? 21.688 -6.922 -9.117 1 87.69 74 MET B O 1
ATOM 3498 N N . VAL B 1 75 ? 21.672 -5.125 -7.746 1 92.75 75 VAL B N 1
ATOM 3499 C CA . VAL B 1 75 ? 21.328 -4.25 -8.859 1 92.75 75 VAL B CA 1
ATOM 3500 C C . VAL B 1 75 ? 22.328 -3.098 -8.938 1 92.75 75 VAL B C 1
ATOM 3502 O O . VAL B 1 75 ? 23.031 -2.809 -7.965 1 92.75 75 VAL B O 1
ATOM 3505 N N . GLN B 1 76 ? 22.359 -2.508 -10.125 1 94.12 76 GLN B N 1
ATOM 3506 C CA . GLN B 1 76 ? 23.094 -1.266 -10.344 1 94.12 76 GLN B CA 1
ATOM 3507 C C . GLN B 1 76 ? 22.156 -0.063 -10.336 1 94.12 76 GLN B C 1
ATOM 3509 O O . GLN B 1 76 ? 21.219 0.007 -11.133 1 94.12 76 GLN B O 1
ATOM 3514 N N . ILE B 1 77 ? 22.391 0.825 -9.406 1 95.06 77 ILE B N 1
ATOM 3515 C CA . ILE B 1 77 ? 21.562 2.02 -9.281 1 95.06 77 ILE B CA 1
ATOM 3516 C C . ILE B 1 77 ? 22.344 3.24 -9.766 1 95.06 77 ILE B C 1
ATOM 3518 O O . ILE B 1 77 ? 23.297 3.666 -9.117 1 95.06 77 ILE B O 1
ATOM 3522 N N . ASN B 1 78 ? 21.828 3.789 -10.922 1 91.19 78 ASN B N 1
ATOM 3523 C CA . ASN B 1 78 ? 22.547 4.914 -11.516 1 91.19 78 ASN B CA 1
ATOM 3524 C C . ASN B 1 78 ? 21.766 6.215 -11.375 1 91.19 78 ASN B C 1
ATOM 3526 O O . ASN B 1 78 ? 22.297 7.297 -11.609 1 91.19 78 ASN B O 1
ATOM 3530 N N . ASP B 1 79 ? 20.5 6.074 -11.008 1 92.56 79 ASP B N 1
ATOM 3531 C CA . ASP B 1 79 ? 19.672 7.266 -10.828 1 92.56 79 ASP B CA 1
ATOM 3532 C C . ASP B 1 79 ? 20.266 8.188 -9.758 1 92.56 79 ASP B C 1
ATOM 3534 O O . ASP B 1 79 ? 20.594 7.742 -8.656 1 92.56 79 ASP B O 1
ATOM 3538 N N . GLU B 1 80 ? 20.312 9.484 -10.031 1 92.06 80 GLU B N 1
ATOM 3539 C CA . GLU B 1 80 ? 21 10.469 -9.188 1 92.06 80 GLU B CA 1
ATOM 3540 C C . GLU B 1 80 ? 20.312 10.602 -7.836 1 92.06 80 GLU B C 1
ATOM 3542 O O . GLU B 1 80 ? 20.953 10.898 -6.832 1 92.06 80 GLU B O 1
ATOM 3547 N N . GLU B 1 81 ? 19.125 10.344 -7.805 1 90.69 81 GLU B N 1
ATOM 3548 C CA . GLU B 1 81 ? 18.375 10.484 -6.562 1 90.69 81 GLU B CA 1
ATOM 3549 C C . GLU B 1 81 ? 18.656 9.328 -5.609 1 90.69 81 GLU B C 1
ATOM 3551 O O . GLU B 1 81 ? 18.578 9.484 -4.391 1 90.69 81 GLU B O 1
ATOM 3556 N N . PHE B 1 82 ? 19.047 8.18 -6.176 1 94.19 82 PHE B N 1
ATOM 3557 C CA . PHE B 1 82 ? 19.094 6.98 -5.344 1 94.19 82 PHE B CA 1
ATOM 3558 C C . PHE B 1 82 ? 20.531 6.488 -5.199 1 94.19 82 PHE B C 1
ATOM 3560 O O . PHE B 1 82 ? 20.859 5.777 -4.25 1 94.19 82 PHE B O 1
ATOM 3567 N N . LYS B 1 83 ? 21.375 6.801 -6.137 1 94.19 83 LYS B N 1
ATOM 3568 C CA . LYS B 1 83 ? 22.688 6.172 -6.23 1 94.19 83 LYS B CA 1
ATOM 3569 C C . LYS B 1 83 ? 23.5 6.398 -4.957 1 94.19 83 LYS B C 1
ATOM 3571 O O . LYS B 1 83 ? 24.266 5.52 -4.531 1 94.19 83 LYS B O 1
ATOM 3576 N N . ASP B 1 84 ? 23.328 7.559 -4.289 1 93.94 84 ASP B N 1
ATOM 3577 C CA . ASP B 1 84 ? 24.188 7.891 -3.146 1 93.94 84 ASP B CA 1
ATOM 3578 C C . ASP B 1 84 ? 23.453 7.621 -1.83 1 93.94 84 ASP B C 1
ATOM 3580 O O . ASP B 1 84 ? 24 7.891 -0.754 1 93.94 84 ASP B O 1
ATOM 3584 N N . LEU B 1 85 ? 22.297 7.078 -1.905 1 94.56 85 LEU B N 1
ATOM 3585 C CA . LEU B 1 85 ? 21.562 6.777 -0.682 1 94.56 85 LEU B CA 1
ATOM 3586 C C . LEU B 1 85 ? 22.109 5.52 -0.014 1 94.56 85 LEU B C 1
ATOM 3588 O O . LEU B 1 85 ? 22.453 4.547 -0.692 1 94.56 85 LEU B O 1
ATOM 3592 N N . SER B 1 86 ? 22.266 5.566 1.332 1 94.56 86 SER B N 1
ATOM 3593 C CA . SER B 1 86 ? 22.469 4.328 2.078 1 94.56 86 SER B CA 1
ATOM 3594 C C . SER B 1 86 ? 21.219 3.455 2.053 1 94.56 86 SER B C 1
ATOM 3596 O O . SER B 1 86 ? 20.125 3.939 1.768 1 94.56 86 SER B O 1
ATOM 3598 N N . PRO B 1 87 ? 21.344 2.156 2.334 1 90.56 87 PRO B N 1
ATOM 3599 C CA . PRO B 1 87 ? 20.172 1.299 2.434 1 90.56 87 PRO B CA 1
ATOM 3600 C C . PRO B 1 87 ? 19.141 1.816 3.445 1 90.56 87 PRO B C 1
ATOM 3602 O O . PRO B 1 87 ? 17.938 1.714 3.219 1 90.56 87 PRO B O 1
ATOM 3605 N N . LYS B 1 88 ? 19.641 2.363 4.484 1 90.12 88 LYS B N 1
ATOM 3606 C CA . LYS B 1 88 ? 18.766 2.916 5.508 1 90.12 88 LYS B CA 1
ATOM 3607 C C . LYS B 1 88 ? 17.969 4.098 4.969 1 90.12 88 LYS B C 1
ATOM 3609 O O . LYS B 1 88 ? 16.75 4.188 5.191 1 90.12 88 LYS B O 1
ATOM 3614 N N . GLU B 1 89 ? 18.641 4.973 4.254 1 92.75 89 GLU B N 1
ATOM 3615 C CA . GLU B 1 89 ? 17.969 6.141 3.68 1 92.75 89 GLU B CA 1
ATOM 3616 C C . GLU B 1 89 ? 16.953 5.734 2.615 1 92.75 89 GLU B C 1
ATOM 3618 O O . GLU B 1 89 ? 15.859 6.293 2.553 1 92.75 89 GLU B O 1
ATOM 3623 N N . HIS B 1 90 ? 17.359 4.809 1.781 1 94.38 90 HIS B N 1
ATOM 3624 C CA . HIS B 1 90 ? 16.438 4.312 0.755 1 94.38 90 HIS B CA 1
ATOM 3625 C C . HIS B 1 90 ? 15.219 3.656 1.379 1 94.38 90 HIS B C 1
ATOM 3627 O O . HIS B 1 90 ? 14.094 3.867 0.919 1 94.38 90 HIS B O 1
ATOM 3633 N N . ALA B 1 91 ? 15.461 2.875 2.432 1 91.06 91 ALA B N 1
ATOM 3634 C CA . ALA B 1 91 ? 14.359 2.232 3.152 1 91.06 91 ALA B CA 1
ATOM 3635 C C . ALA B 1 91 ? 13.414 3.27 3.748 1 91.06 91 ALA B C 1
ATOM 3637 O O . ALA B 1 91 ? 12.195 3.092 3.723 1 91.06 91 ALA B O 1
ATOM 3638 N N . ALA B 1 92 ? 13.938 4.344 4.277 1 91.38 92 ALA B N 1
ATOM 3639 C CA . ALA B 1 92 ? 13.117 5.414 4.844 1 91.38 92 ALA B CA 1
ATOM 3640 C C . ALA B 1 92 ? 12.219 6.035 3.779 1 91.38 92 ALA B C 1
ATOM 3642 O O . ALA B 1 92 ? 11.031 6.27 4.02 1 91.38 92 ALA B O 1
ATOM 3643 N N . LEU B 1 93 ? 12.812 6.266 2.631 1 94.25 93 LEU B N 1
ATOM 3644 C CA . LEU B 1 93 ? 12.039 6.836 1.536 1 94.25 93 LEU B CA 1
ATOM 3645 C C . LEU B 1 93 ? 10.922 5.887 1.111 1 94.25 93 LEU B C 1
ATOM 3647 O O . LEU B 1 93 ? 9.797 6.324 0.842 1 94.25 93 LEU B O 1
ATOM 3651 N N . MET B 1 94 ? 11.211 4.621 1.04 1 92.12 94 MET B N 1
ATOM 3652 C CA . MET B 1 94 ? 10.211 3.615 0.67 1 92.12 94 MET B CA 1
ATOM 3653 C C . MET B 1 94 ? 9.086 3.561 1.696 1 92.12 94 MET B C 1
ATOM 3655 O O . MET B 1 94 ? 7.914 3.482 1.332 1 92.12 94 MET B O 1
ATOM 3659 N N . TYR B 1 95 ? 9.484 3.623 2.926 1 91.69 95 TYR B N 1
ATOM 3660 C CA . TYR B 1 95 ? 8.492 3.641 3.996 1 91.69 95 TYR B CA 1
ATOM 3661 C C . TYR B 1 95 ? 7.566 4.844 3.863 1 91.69 95 TYR B C 1
ATOM 3663 O O . TYR B 1 95 ? 6.344 4.707 3.949 1 91.69 95 TYR B O 1
ATOM 3671 N N . ILE B 1 96 ? 8.109 5.977 3.65 1 93.88 96 ILE B N 1
ATOM 3672 C CA . ILE B 1 96 ? 7.344 7.211 3.543 1 93.88 96 ILE B CA 1
ATOM 3673 C C . ILE B 1 96 ? 6.395 7.125 2.348 1 93.88 96 ILE B C 1
ATOM 3675 O O . ILE B 1 96 ? 5.215 7.465 2.457 1 93.88 96 ILE B O 1
ATOM 3679 N N . ASP B 1 97 ? 6.879 6.637 1.23 1 94.81 97 ASP B N 1
ATOM 3680 C CA . ASP B 1 97 ? 6.031 6.516 0.048 1 94.81 97 ASP B CA 1
ATOM 3681 C C . ASP B 1 97 ? 4.926 5.488 0.267 1 94.81 97 ASP B C 1
ATOM 3683 O O . ASP B 1 97 ? 3.809 5.652 -0.229 1 94.81 97 ASP B O 1
ATOM 3687 N N . MET B 1 98 ? 5.281 4.469 0.971 1 91.81 98 MET B N 1
ATOM 3688 C CA . MET B 1 98 ? 4.262 3.488 1.334 1 91.81 98 MET B CA 1
ATOM 3689 C C . MET B 1 98 ? 3.156 4.137 2.16 1 91.81 98 MET B C 1
ATOM 3691 O O . MET B 1 98 ? 1.973 3.914 1.899 1 91.81 98 MET B O 1
ATOM 3695 N N . ILE B 1 99 ? 3.523 4.93 3.125 1 92.06 99 ILE B N 1
ATOM 3696 C CA . ILE B 1 99 ? 2.543 5.613 3.961 1 92.06 99 ILE B CA 1
ATOM 3697 C C . ILE B 1 99 ? 1.675 6.527 3.098 1 92.06 99 ILE B C 1
ATOM 3699 O O . ILE B 1 99 ? 0.45 6.547 3.24 1 92.06 99 ILE B O 1
ATOM 3703 N N . LYS B 1 100 ? 2.303 7.285 2.201 1 96.44 100 LYS B N 1
ATOM 3704 C CA . LYS B 1 100 ? 1.536 8.141 1.295 1 96.44 100 LYS B CA 1
ATOM 3705 C C . LYS B 1 100 ? 0.509 7.324 0.513 1 96.44 100 LYS B C 1
ATOM 3707 O O . LYS B 1 100 ? -0.637 7.75 0.354 1 96.44 100 LYS B O 1
ATOM 3712 N N . THR B 1 101 ? 0.939 6.184 0.022 1 93.69 101 THR B N 1
ATOM 3713 C CA . THR B 1 101 ? 0.075 5.312 -0.77 1 93.69 101 THR B CA 1
ATOM 3714 C C . THR B 1 101 ? -1.104 4.82 0.063 1 93.69 101 THR B C 1
ATOM 3716 O O . THR B 1 101 ? -2.229 4.73 -0.436 1 93.69 101 THR B O 1
ATOM 3719 N N . PHE B 1 102 ? -0.868 4.617 1.335 1 90.56 102 PHE B N 1
ATOM 3720 C CA . PHE B 1 102 ? -1.915 4.121 2.221 1 90.56 102 PHE B CA 1
ATOM 3721 C C . PHE B 1 102 ? -2.896 5.23 2.576 1 90.56 102 PHE B C 1
ATOM 3723 O O . PHE B 1 102 ? -4.105 5.086 2.375 1 90.56 102 PHE B O 1
ATOM 3730 N N . VAL B 1 103 ? -2.389 6.328 3.035 1 94.44 103 VAL B N 1
ATOM 3731 C CA . VAL B 1 103 ? -3.273 7.352 3.586 1 94.44 103 VAL B CA 1
ATOM 3732 C C . VAL B 1 103 ? -4.117 7.961 2.469 1 94.44 103 VAL B C 1
ATOM 3734 O O . VAL B 1 103 ? -5.238 8.414 2.707 1 94.44 103 VAL B O 1
ATOM 3737 N N . SER B 1 104 ? -3.654 7.926 1.207 1 96.5 104 SER B N 1
ATOM 3738 C CA . SER B 1 104 ? -4.387 8.508 0.085 1 96.5 104 SER B CA 1
ATOM 3739 C C . SER B 1 104 ? -5.398 7.516 -0.485 1 96.5 104 SER B C 1
ATOM 3741 O O . SER B 1 104 ? -6.184 7.863 -1.367 1 96.5 104 SER B O 1
ATOM 3743 N N . GLY B 1 105 ? -5.367 6.27 -0.065 1 93.5 105 GLY B N 1
ATOM 3744 C CA . GLY B 1 105 ? -6.254 5.238 -0.573 1 93.5 105 GLY B CA 1
ATOM 3745 C C . GLY B 1 105 ? -5.77 4.617 -1.869 1 93.5 105 GLY B C 1
ATOM 3746 O O . GLY B 1 105 ? -6.383 3.682 -2.385 1 93.5 105 GLY B O 1
ATOM 3747 N N . ARG B 1 106 ? -4.613 5.059 -2.391 1 95.06 106 ARG B N 1
ATOM 3748 C CA . ARG B 1 106 ? -4.07 4.578 -3.658 1 95.06 106 ARG B CA 1
ATOM 3749 C C . ARG B 1 106 ? -3.717 3.098 -3.576 1 95.06 106 ARG B C 1
ATOM 3751 O O . ARG B 1 106 ? -3.662 2.41 -4.598 1 95.06 106 ARG B O 1
ATOM 3758 N N . VAL B 1 107 ? -3.498 2.643 -2.387 1 91.88 107 VAL B N 1
ATOM 3759 C CA . VAL B 1 107 ? -3.061 1.266 -2.174 1 91.88 107 VAL B CA 1
ATOM 3760 C C . VAL B 1 107 ? -4.125 0.301 -2.693 1 91.88 107 VAL B C 1
ATOM 3762 O O . VAL B 1 107 ? -3.812 -0.831 -3.072 1 91.88 107 VAL B O 1
ATOM 3765 N N . PHE B 1 108 ? -5.41 0.754 -2.838 1 92.75 108 PHE B N 1
ATOM 3766 C CA . PHE B 1 108 ? -6.52 -0.12 -3.203 1 92.75 108 PHE B CA 1
ATOM 3767 C C . PHE B 1 108 ? -6.762 -0.084 -4.707 1 92.75 108 PHE B C 1
ATOM 3769 O O . PHE B 1 108 ? -7.617 -0.811 -5.219 1 92.75 108 PHE B O 1
ATOM 3776 N N . ARG B 1 109 ? -6.082 0.809 -5.406 1 93.44 109 ARG B N 1
ATOM 3777 C CA . ARG B 1 109 ? -6.047 0.902 -6.863 1 93.44 109 ARG B CA 1
ATOM 3778 C C . ARG B 1 109 ? -7.453 0.854 -7.449 1 93.44 109 ARG B C 1
ATOM 3780 O O . ARG B 1 109 ? -8.289 1.699 -7.133 1 93.44 109 ARG B O 1
ATOM 3787 N N . ASN B 1 110 ? -7.738 -0.248 -8.211 1 92.75 110 ASN B N 1
ATOM 3788 C CA . ASN B 1 110 ? -8.984 -0.309 -8.977 1 92.75 110 ASN B CA 1
ATOM 3789 C C . ASN B 1 110 ? -10.195 -0.446 -8.055 1 92.75 110 ASN B C 1
ATOM 3791 O O . ASN B 1 110 ? -11.32 -0.163 -8.461 1 92.75 110 ASN B O 1
ATOM 3795 N N . ALA B 1 111 ? -9.992 -0.883 -6.895 1 93.88 111 ALA B N 1
ATOM 3796 C CA . ALA B 1 111 ? -11.109 -1.086 -5.973 1 93.88 111 ALA B CA 1
ATOM 3797 C C . ALA B 1 111 ? -11.406 0.186 -5.188 1 93.88 111 ALA B C 1
ATOM 3799 O O . ALA B 1 111 ? -12.406 0.26 -4.473 1 93.88 111 ALA B O 1
ATOM 3800 N N . GLU B 1 112 ? -10.547 1.167 -5.238 1 95.44 112 GLU B N 1
ATOM 3801 C CA . GLU B 1 112 ? -10.797 2.494 -4.68 1 95.44 112 GLU B CA 1
ATOM 3802 C C . GLU B 1 112 ? -11.781 3.279 -5.551 1 95.44 112 GLU B C 1
ATOM 3804 O O . GLU B 1 112 ? -12.07 2.883 -6.68 1 95.44 112 GLU B O 1
ATOM 3809 N N . LEU B 1 113 ? -12.367 4.328 -4.977 1 96.56 113 LEU B N 1
ATOM 3810 C CA . LEU B 1 113 ? -13.219 5.254 -5.715 1 96.56 113 LEU B CA 1
ATOM 3811 C C . LEU B 1 113 ? -12.75 6.691 -5.531 1 96.56 113 LEU B C 1
ATOM 3813 O O . LEU B 1 113 ? -12.117 7.016 -4.523 1 96.56 113 LEU B O 1
ATOM 3817 N N . SER B 1 114 ? -12.914 7.469 -6.547 1 97.19 114 SER B N 1
ATOM 3818 C CA . SER B 1 114 ? -12.781 8.922 -6.43 1 97.19 114 SER B CA 1
ATOM 3819 C C . SER B 1 114 ? -14.109 9.57 -6.047 1 97.19 114 SER B C 1
ATOM 3821 O O . SER B 1 114 ? -15.07 9.523 -6.812 1 97.19 114 SER B O 1
ATOM 3823 N N . VAL B 1 115 ? -14.156 10.109 -4.863 1 95.75 115 VAL B N 1
ATOM 3824 C CA . VAL B 1 115 ? -15.336 10.836 -4.41 1 95.75 115 VAL B CA 1
ATOM 3825 C C . VAL B 1 115 ? -15.297 12.266 -4.941 1 95.75 115 VAL B C 1
ATOM 3827 O O . VAL B 1 115 ? -14.281 12.961 -4.797 1 95.75 115 VAL B O 1
ATOM 3830 N N . VAL B 1 116 ? -16.312 12.672 -5.57 1 94.19 116 VAL B N 1
ATOM 3831 C CA . VAL B 1 116 ? -16.391 14.016 -6.137 1 94.19 116 VAL B CA 1
ATOM 3832 C C . VAL B 1 116 ? -16.75 15.016 -5.039 1 94.19 116 VAL B C 1
ATOM 3834 O O . VAL B 1 116 ? -17.828 14.953 -4.449 1 94.19 116 VAL B O 1
ATOM 3837 N N . PRO B 1 117 ? -15.82 15.922 -4.844 1 90.56 117 PRO B N 1
ATOM 3838 C CA . PRO B 1 117 ? -16.062 16.875 -3.766 1 90.56 117 PRO B CA 1
ATOM 3839 C C . PRO B 1 117 ? -17.297 17.75 -4.023 1 90.56 117 PRO B C 1
ATOM 3841 O O . PRO B 1 117 ? -17.391 18.391 -5.078 1 90.56 117 PRO B O 1
ATOM 3844 N N . ARG B 1 118 ? -18.188 17.75 -3.119 1 84.25 118 ARG B N 1
ATOM 3845 C CA . ARG B 1 118 ? -19.375 18.609 -3.104 1 84.25 118 ARG B CA 1
ATOM 3846 C C . ARG B 1 118 ? -19.781 18.953 -1.675 1 84.25 118 ARG B C 1
ATOM 3848 O O . ARG B 1 118 ? -19.688 18.109 -0.776 1 84.25 118 ARG B O 1
ATOM 3855 N N . LEU B 1 119 ? -20.156 20.188 -1.557 1 78.38 119 LEU B N 1
ATOM 3856 C CA . LEU B 1 119 ? -20.641 20.609 -0.244 1 78.38 119 LEU B CA 1
ATOM 3857 C C . LEU B 1 119 ? -22.141 20.422 -0.132 1 78.38 119 LEU B C 1
ATOM 3859 O O . LEU B 1 119 ? -22.875 20.656 -1.098 1 78.38 119 LEU B O 1
ATOM 3863 N N . GLY B 1 120 ? -22.562 19.938 1.016 1 77.19 120 GLY B N 1
ATOM 3864 C CA . GLY B 1 120 ? -24 19.766 1.244 1 77.19 120 GLY B CA 1
ATOM 3865 C C . GLY B 1 120 ? -24.344 18.469 1.956 1 77.19 120 GLY B C 1
ATOM 3866 O O . GLY B 1 120 ? -23.453 17.656 2.225 1 77.19 120 GLY B O 1
ATOM 3867 N N . PRO B 1 121 ? -25.578 18.281 2.346 1 77 121 PRO B N 1
ATOM 3868 C CA . PRO B 1 121 ? -26.016 17.141 3.16 1 77 121 PRO B CA 1
ATOM 3869 C C . PRO B 1 121 ? -26.172 15.859 2.348 1 77 121 PRO B C 1
ATOM 3871 O O . PRO B 1 121 ? -26.297 14.773 2.918 1 77 121 PRO B O 1
ATOM 3874 N N . ASN B 1 122 ? -26.141 15.961 1.069 1 80.19 122 ASN B N 1
ATOM 3875 C CA . ASN B 1 122 ? -26.406 14.805 0.219 1 80.19 122 ASN B CA 1
ATOM 3876 C C . ASN B 1 122 ? -25.188 13.891 0.121 1 80.19 122 ASN B C 1
ATOM 3878 O O . ASN B 1 122 ? -24.062 14.312 0.379 1 80.19 122 ASN B O 1
ATOM 3882 N N . MET B 1 123 ? -25.562 12.688 -0.213 1 85.44 123 MET B N 1
ATOM 3883 C CA . MET B 1 123 ? -24.469 11.75 -0.502 1 85.44 123 MET B CA 1
ATOM 3884 C C . MET B 1 123 ? -23.609 12.25 -1.65 1 85.44 123 MET B C 1
ATOM 3886 O O . MET B 1 123 ? -24.125 12.812 -2.623 1 85.44 123 MET B O 1
ATOM 3890 N N . LEU B 1 124 ? -22.375 11.961 -1.566 1 90.94 124 LEU B N 1
ATOM 3891 C CA . LEU B 1 124 ? -21.422 12.438 -2.572 1 90.94 124 LEU B CA 1
ATOM 3892 C C . LEU B 1 124 ? -21.312 11.453 -3.729 1 90.94 124 LEU B C 1
ATOM 3894 O O . LEU B 1 124 ? -21.25 10.234 -3.508 1 90.94 124 LEU B O 1
ATOM 3898 N N . PRO B 1 125 ? -21.359 11.945 -4.91 1 94.06 125 PRO B N 1
ATOM 3899 C CA . PRO B 1 125 ? -21.172 11.039 -6.043 1 94.06 125 PRO B CA 1
ATOM 3900 C C . PRO B 1 125 ? -19.734 10.492 -6.117 1 94.06 125 PRO B C 1
ATOM 3902 O O . PRO B 1 125 ? -18.812 11.117 -5.609 1 94.06 125 PRO B O 1
ATOM 3905 N N . THR B 1 126 ? -19.594 9.352 -6.711 1 96.25 126 THR B N 1
ATOM 3906 C CA . THR B 1 126 ? -18.281 8.742 -6.914 1 96.25 126 THR B CA 1
ATOM 3907 C C . THR B 1 126 ? -18.078 8.398 -8.383 1 96.25 126 THR B C 1
ATOM 3909 O O . THR B 1 126 ? -19.031 8.258 -9.141 1 96.25 126 THR B O 1
ATOM 3912 N N . ILE B 1 127 ? -16.875 8.391 -8.82 1 96.81 127 ILE B N 1
ATOM 3913 C CA . ILE B 1 127 ? -16.438 7.832 -10.102 1 96.81 127 ILE B CA 1
ATOM 3914 C C . ILE B 1 127 ? -15.344 6.789 -9.859 1 96.81 127 ILE B C 1
ATOM 3916 O O . ILE B 1 127 ? -14.883 6.609 -8.727 1 96.81 127 ILE B O 1
ATOM 3920 N N . ARG B 1 128 ? -14.945 6.059 -10.945 1 96.62 128 ARG B N 1
ATOM 3921 C CA . ARG B 1 128 ? -13.805 5.156 -10.828 1 96.62 128 ARG B CA 1
ATOM 3922 C C . ARG B 1 128 ? -12.555 5.898 -10.367 1 96.62 128 ARG B C 1
ATOM 3924 O O . ARG B 1 128 ? -12.367 7.074 -10.695 1 96.62 128 ARG B O 1
ATOM 3931 N N . PHE B 1 129 ? -11.844 5.168 -9.656 1 96.88 129 PHE B N 1
ATOM 3932 C CA . PHE B 1 129 ? -10.617 5.762 -9.148 1 96.88 129 PHE B CA 1
ATOM 3933 C C . PHE B 1 129 ? -9.82 6.422 -10.266 1 96.88 129 PHE B C 1
ATOM 3935 O O . PHE B 1 129 ? -9.523 5.785 -11.281 1 96.88 129 PHE B O 1
ATOM 3942 N N . ASN B 1 130 ? -9.523 7.699 -10.086 1 96.25 130 ASN B N 1
ATOM 3943 C CA . ASN B 1 130 ? -8.766 8.492 -11.047 1 96.25 130 ASN B CA 1
ATOM 3944 C C . ASN B 1 130 ? -7.441 8.969 -10.445 1 96.25 130 ASN B C 1
ATOM 3946 O O . ASN B 1 130 ? -7.422 9.883 -9.617 1 96.25 130 ASN B O 1
ATOM 3950 N N . GLU B 1 131 ? -6.344 8.438 -10.945 1 94.56 131 GLU B N 1
ATOM 3951 C CA . GLU B 1 131 ? -5.02 8.688 -10.383 1 94.56 131 GLU B CA 1
ATOM 3952 C C . GLU B 1 131 ? -4.621 10.156 -10.547 1 94.56 131 GLU B C 1
ATOM 3954 O O . GLU B 1 131 ? -4.012 10.742 -9.648 1 94.56 131 GLU B O 1
ATOM 3959 N N . ALA B 1 132 ? -4.891 10.695 -11.648 1 95.5 132 ALA B N 1
ATOM 3960 C CA . ALA B 1 132 ? -4.516 12.078 -11.914 1 95.5 132 ALA B CA 1
ATOM 3961 C C . ALA B 1 132 ? -5.223 13.031 -10.961 1 95.5 132 ALA B C 1
ATOM 3963 O O . ALA B 1 132 ? -4.613 13.977 -10.445 1 95.5 132 ALA B O 1
ATOM 3964 N N . LYS B 1 133 ? -6.504 12.828 -10.734 1 96.75 133 LYS B N 1
ATOM 3965 C CA . LYS B 1 133 ? -7.25 13.656 -9.789 1 96.75 133 LYS B CA 1
ATOM 3966 C C . LYS B 1 133 ? -6.707 13.5 -8.375 1 96.75 133 LYS B C 1
ATOM 3968 O O . LYS B 1 133 ? -6.629 14.477 -7.621 1 96.75 133 LYS B O 1
ATOM 3973 N N . ARG B 1 134 ? -6.34 12.289 -8.039 1 97.12 134 ARG B N 1
ATOM 3974 C CA . ARG B 1 134 ? -5.793 12.023 -6.711 1 97.12 134 ARG B CA 1
ATOM 3975 C C . ARG B 1 134 ? -4.453 12.727 -6.52 1 97.12 134 ARG B C 1
ATOM 3977 O O . ARG B 1 134 ? -4.168 13.242 -5.441 1 97.12 134 ARG B O 1
ATOM 3984 N N . ASP B 1 135 ? -3.637 12.805 -7.602 1 96.06 135 ASP B N 1
ATOM 3985 C CA . ASP B 1 135 ? -2.348 13.492 -7.551 1 96.06 135 ASP B CA 1
ATOM 3986 C C . ASP B 1 135 ? -2.523 14.969 -7.223 1 96.06 135 ASP B C 1
ATOM 3988 O O . ASP B 1 135 ? -1.778 15.523 -6.41 1 96.06 135 ASP B O 1
ATOM 3992 N N . GLY B 1 136 ? -3.537 15.547 -7.793 1 94.94 136 GLY B N 1
ATOM 3993 C CA . GLY B 1 136 ? -3.746 16.984 -7.641 1 94.94 136 GLY B CA 1
ATOM 3994 C C . GLY B 1 136 ? -4.668 17.328 -6.488 1 94.94 136 GLY B C 1
ATOM 3995 O O . GLY B 1 136 ? -4.945 18.5 -6.246 1 94.94 136 GLY B O 1
ATOM 3996 N N . GLY B 1 137 ? -5.18 16.312 -5.82 1 95.19 137 GLY B N 1
ATOM 3997 C CA . GLY B 1 137 ? -6.121 16.578 -4.746 1 95.19 137 GLY B CA 1
ATOM 3998 C C . GLY B 1 137 ? -7.461 17.109 -5.238 1 95.19 137 GLY B C 1
ATOM 3999 O O . GLY B 1 137 ? -8.086 17.938 -4.59 1 95.19 137 GLY B O 1
ATOM 4000 N N . ARG B 1 138 ? -7.863 16.703 -6.41 1 95.75 138 ARG B N 1
ATOM 4001 C CA . ARG B 1 138 ? -9.102 17.172 -7.016 1 95.75 138 ARG B CA 1
ATOM 4002 C C . ARG B 1 138 ? -10.234 16.172 -6.805 1 95.75 138 ARG B C 1
ATOM 4004 O O . ARG B 1 138 ? -11.312 16.312 -7.387 1 95.75 138 ARG B O 1
ATOM 4011 N N . ASP B 1 139 ? -9.977 15.117 -6.145 1 96.69 139 ASP B N 1
ATOM 4012 C CA . ASP B 1 139 ? -10.961 14.172 -5.621 1 96.69 139 ASP B CA 1
ATOM 4013 C C . ASP B 1 139 ? -10.703 13.867 -4.148 1 96.69 139 ASP B C 1
ATOM 4015 O O . ASP B 1 139 ? -9.695 14.312 -3.586 1 96.69 139 ASP B O 1
ATOM 4019 N N . TRP B 1 140 ? -11.695 13.297 -3.516 1 95.38 140 TRP B N 1
ATOM 4020 C CA . TRP B 1 140 ? -11.523 12.781 -2.16 1 95.38 140 TRP B CA 1
ATOM 4021 C C . TRP B 1 140 ? -11.445 11.258 -2.162 1 95.38 140 TRP B C 1
ATOM 4023 O O . TRP B 1 140 ? -11.93 10.609 -3.086 1 95.38 140 TRP B O 1
ATOM 4033 N N . THR B 1 141 ? -10.766 10.75 -1.219 1 95.94 141 THR B N 1
ATOM 4034 C CA . THR B 1 141 ? -10.617 9.305 -1.106 1 95.94 141 THR B CA 1
ATOM 4035 C C . THR B 1 141 ? -11.883 8.68 -0.528 1 95.94 141 THR B C 1
ATOM 4037 O O . THR B 1 141 ? -12.531 9.266 0.339 1 95.94 141 THR B O 1
ATOM 4040 N N . PHE B 1 142 ? -12.234 7.52 -1.032 1 95.25 142 PHE B N 1
ATOM 4041 C CA . PHE B 1 142 ? -13.328 6.715 -0.507 1 95.25 142 PHE B CA 1
ATOM 4042 C C . PHE B 1 142 ? -12.883 5.938 0.728 1 95.25 142 PHE B C 1
ATOM 4044 O O . PHE B 1 142 ? -13.508 6.039 1.787 1 95.25 142 PHE B O 1
ATOM 4051 N N . ALA B 1 143 ? -11.789 5.281 0.686 1 90.94 143 ALA B N 1
ATOM 4052 C CA . ALA B 1 143 ? -11.383 4.379 1.763 1 90.94 143 ALA B CA 1
ATOM 4053 C C . ALA B 1 143 ? -10.133 4.895 2.469 1 90.94 143 ALA B C 1
ATOM 4055 O O . ALA B 1 143 ? -9.812 4.453 3.576 1 90.94 143 ALA B O 1
ATOM 4056 N N . GLY B 1 144 ? -9.367 5.82 1.896 1 92.25 144 GLY B N 1
ATOM 4057 C CA . GLY B 1 144 ? -8.141 6.336 2.482 1 92.25 144 GLY B CA 1
ATOM 4058 C C . GLY B 1 144 ? -8.383 7.199 3.705 1 92.25 144 GLY B C 1
ATOM 4059 O O . GLY B 1 144 ? -9.516 7.297 4.191 1 92.25 144 GLY B O 1
ATOM 4060 N N . ASP B 1 145 ? -7.305 7.809 4.152 1 93.25 145 ASP B N 1
ATOM 4061 C CA . ASP B 1 145 ? -7.371 8.516 5.43 1 93.25 145 ASP B CA 1
ATOM 4062 C C . ASP B 1 145 ? -7.031 9.992 5.254 1 93.25 145 ASP B C 1
ATOM 4064 O O . ASP B 1 145 ? -6.891 10.719 6.238 1 93.25 145 ASP B O 1
ATOM 4068 N N . THR B 1 146 ? -6.828 10.461 4.012 1 96.75 146 THR B N 1
ATOM 4069 C CA . THR B 1 146 ? -6.617 11.883 3.775 1 96.75 146 THR B CA 1
ATOM 4070 C C . THR B 1 146 ? -7.191 12.297 2.424 1 96.75 146 THR B C 1
ATOM 4072 O O . THR B 1 146 ? -7.129 11.539 1.456 1 96.75 146 THR B O 1
ATOM 4075 N N . MET B 1 147 ? -7.695 13.461 2.357 1 94.81 147 MET B N 1
ATOM 4076 C CA . MET B 1 147 ? -8.156 14.078 1.117 1 94.81 147 MET B CA 1
ATOM 4077 C C . MET B 1 147 ? -7.016 14.82 0.423 1 94.81 147 MET B C 1
ATOM 4079 O O . MET B 1 147 ? -7.172 15.289 -0.706 1 94.81 147 MET B O 1
ATOM 4083 N N . THR B 1 148 ? -5.906 14.883 1.078 1 95.56 148 THR B N 1
ATOM 4084 C CA . THR B 1 148 ? -4.727 15.57 0.554 1 95.56 148 THR B CA 1
ATOM 4085 C C . THR B 1 148 ? -4.156 14.82 -0.647 1 95.56 148 THR B C 1
ATOM 4087 O O . THR B 1 148 ? -3.91 13.609 -0.572 1 95.56 148 THR B O 1
ATOM 4090 N N . GLY B 1 149 ? -4.012 15.477 -1.779 1 96.25 149 GLY B N 1
ATOM 4091 C CA . GLY B 1 149 ? -3.441 14.852 -2.961 1 96.25 149 GLY B CA 1
ATOM 4092 C C . GLY B 1 149 ? -1.959 14.555 -2.824 1 96.25 149 GLY B C 1
ATOM 4093 O O . GLY B 1 149 ? -1.313 15.023 -1.883 1 96.25 149 GLY B O 1
ATOM 4094 N N . GLN B 1 150 ? -1.416 13.891 -3.768 1 97 150 GLN B N 1
ATOM 4095 C CA . GLN B 1 150 ? -0.028 13.438 -3.75 1 97 150 GLN B CA 1
ATOM 4096 C C . GLN B 1 150 ? 0.933 14.625 -3.676 1 97 150 GLN B C 1
ATOM 4098 O O . GLN B 1 150 ? 1.917 14.586 -2.934 1 97 150 GLN B O 1
ATOM 4103 N N . LYS B 1 151 ? 0.726 15.617 -4.457 1 98 151 LYS B N 1
ATOM 4104 C CA . LYS B 1 151 ? 1.624 16.766 -4.492 1 98 151 LYS B CA 1
ATOM 4105 C C . LYS B 1 151 ? 1.73 17.422 -3.119 1 98 151 LYS B C 1
ATOM 4107 O O . LYS B 1 151 ? 2.818 17.828 -2.701 1 98 151 LYS B O 1
ATOM 4112 N N . ARG B 1 152 ? 0.649 17.531 -2.453 1 98.62 152 ARG B N 1
ATOM 4113 C CA . ARG B 1 152 ? 0.64 18.156 -1.131 1 98.62 152 ARG B CA 1
ATOM 4114 C C . ARG B 1 152 ? 1.283 17.234 -0.094 1 98.62 152 ARG B C 1
ATOM 4116 O O . ARG B 1 152 ? 1.972 17.703 0.814 1 98.62 152 ARG B O 1
ATOM 4123 N N . LEU B 1 153 ? 1.04 15.93 -0.203 1 98.56 153 LEU B N 1
ATOM 4124 C CA . LEU B 1 153 ? 1.726 14.984 0.67 1 98.56 153 LEU B CA 1
ATOM 4125 C C . LEU B 1 153 ? 3.236 15.055 0.47 1 98.56 153 LEU B C 1
ATOM 4127 O O . LEU B 1 153 ? 3.996 15.047 1.441 1 98.56 153 LEU B O 1
ATOM 4131 N N . ASP B 1 154 ? 3.67 15.156 -0.778 1 98.38 154 ASP B N 1
ATOM 4132 C CA . ASP B 1 154 ? 5.09 15.297 -1.092 1 98.38 154 ASP B CA 1
ATOM 4133 C C . ASP B 1 154 ? 5.652 16.594 -0.495 1 98.38 154 ASP B C 1
ATOM 4135 O O . ASP B 1 154 ? 6.801 16.625 -0.045 1 98.38 154 ASP B O 1
ATOM 4139 N N . ASN B 1 155 ? 4.859 17.594 -0.54 1 98.75 155 ASN B N 1
ATOM 4140 C CA . ASN B 1 155 ? 5.293 18.875 0.014 1 98.75 155 ASN B CA 1
ATOM 4141 C C . ASN B 1 155 ? 5.508 18.781 1.522 1 98.75 155 ASN B C 1
ATOM 4143 O O . ASN B 1 155 ? 6.5 19.297 2.043 1 98.75 155 ASN B O 1
ATOM 4147 N N . VAL B 1 156 ? 4.555 18.172 2.26 1 98.75 156 VAL B N 1
ATOM 4148 C CA . VAL B 1 156 ? 4.707 17.969 3.697 1 98.75 156 VAL B CA 1
ATOM 4149 C C . VAL B 1 156 ? 6.012 17.219 3.979 1 98.75 156 VAL B C 1
ATOM 4151 O O . VAL B 1 156 ? 6.789 17.625 4.844 1 98.75 156 VAL B O 1
ATOM 4154 N N . HIS B 1 157 ? 6.23 16.188 3.244 1 98.56 157 HIS B N 1
ATOM 4155 C CA . HIS B 1 157 ? 7.453 15.391 3.371 1 98.56 157 HIS B CA 1
ATOM 4156 C C . HIS B 1 157 ? 8.688 16.25 3.129 1 98.56 157 HIS B C 1
ATOM 4158 O O . HIS B 1 157 ? 9.633 16.234 3.926 1 98.56 157 HIS B O 1
ATOM 4164 N N . ALA B 1 158 ? 8.703 16.984 2.062 1 98.56 158 ALA B N 1
ATOM 4165 C CA . ALA B 1 158 ? 9.859 17.797 1.671 1 98.56 158 ALA B CA 1
ATOM 4166 C C . ALA B 1 158 ? 10.164 18.859 2.721 1 98.56 158 ALA B C 1
ATOM 4168 O O . ALA B 1 158 ? 11.336 19.094 3.049 1 98.56 158 ALA B O 1
ATOM 4169 N N . LEU B 1 159 ? 9.18 19.469 3.221 1 98.88 159 LEU B N 1
ATOM 4170 C CA . LEU B 1 159 ? 9.398 20.562 4.168 1 98.88 159 LEU B CA 1
ATOM 4171 C C . LEU B 1 159 ? 9.836 20.016 5.527 1 98.88 159 LEU B C 1
ATOM 4173 O O . LEU B 1 159 ? 10.656 20.625 6.211 1 98.88 159 LEU B O 1
ATOM 4177 N N . LEU B 1 160 ? 9.273 18.891 5.934 1 98.69 160 LEU B N 1
ATOM 4178 C CA . LEU B 1 160 ? 9.75 18.266 7.16 1 98.69 160 LEU B CA 1
ATOM 4179 C C . LEU B 1 160 ? 11.219 17.859 7.035 1 98.69 160 LEU B C 1
ATOM 4181 O O . LEU B 1 160 ? 12 18.047 7.965 1 98.69 160 LEU B O 1
ATOM 4185 N N . LYS B 1 161 ? 11.531 17.281 5.91 1 98.19 161 LYS B N 1
ATOM 4186 C CA . LYS B 1 161 ? 12.93 16.938 5.66 1 98.19 161 LYS B CA 1
ATOM 4187 C C . LYS B 1 161 ? 13.812 18.188 5.762 1 98.19 161 LYS B C 1
ATOM 4189 O O . LYS B 1 161 ? 14.898 18.125 6.352 1 98.19 161 LYS B O 1
ATOM 4194 N N . ASP B 1 162 ? 13.375 19.266 5.223 1 98.56 162 ASP B N 1
ATOM 4195 C CA . ASP B 1 162 ? 14.141 20.5 5.223 1 98.56 162 ASP B CA 1
ATOM 4196 C C . ASP B 1 162 ? 14.375 21.016 6.648 1 98.56 162 ASP B C 1
ATOM 4198 O O . ASP B 1 162 ? 15.5 21.328 7.023 1 98.56 162 ASP B O 1
ATOM 4202 N N . VAL B 1 163 ? 13.328 21.047 7.477 1 98.44 163 VAL B N 1
ATOM 4203 C CA . VAL B 1 163 ? 13.469 21.594 8.82 1 98.44 163 VAL B CA 1
ATOM 4204 C C . VAL B 1 163 ? 14.352 20.672 9.664 1 98.44 163 VAL B C 1
ATOM 4206 O O . VAL B 1 163 ? 15.094 21.141 10.531 1 98.44 163 VAL B O 1
ATOM 4209 N N . ILE B 1 164 ? 14.32 19.375 9.383 1 97.62 164 ILE B N 1
ATOM 4210 C CA . ILE B 1 164 ? 15.172 18.422 10.094 1 97.62 164 ILE B CA 1
ATOM 4211 C C . ILE B 1 164 ? 16.625 18.641 9.688 1 97.62 164 ILE B C 1
ATOM 4213 O O . ILE B 1 164 ? 17.5 18.781 10.547 1 97.62 164 ILE B O 1
ATOM 4217 N N . GLU B 1 165 ? 16.859 18.734 8.414 1 97.06 165 GLU B N 1
ATOM 4218 C CA . GLU B 1 165 ? 18.219 18.859 7.891 1 97.06 165 GLU B CA 1
ATOM 4219 C C . GLU B 1 165 ? 18.844 20.203 8.289 1 97.06 165 GLU B C 1
ATOM 4221 O O . GLU B 1 165 ? 20.062 20.281 8.523 1 97.06 165 GLU B O 1
ATOM 4226 N N . ASN B 1 166 ? 18.047 21.203 8.391 1 98.06 166 ASN B N 1
ATOM 4227 C CA . ASN B 1 166 ? 18.547 22.531 8.703 1 98.06 166 ASN B CA 1
ATOM 4228 C C . ASN B 1 166 ? 18.391 22.859 10.188 1 98.06 166 ASN B C 1
ATOM 4230 O O . ASN B 1 166 ? 18.609 24 10.602 1 98.06 166 ASN B O 1
ATOM 4234 N N . LYS B 1 167 ? 17.938 21.906 10.953 1 97.12 167 LYS B N 1
ATOM 4235 C CA . LYS B 1 167 ? 17.844 21.969 12.406 1 97.12 167 LYS B CA 1
ATOM 4236 C C . LYS B 1 167 ? 16.953 23.125 12.852 1 97.12 167 LYS B C 1
ATOM 4238 O O . LYS B 1 167 ? 17.312 23.859 13.781 1 97.12 167 LYS B O 1
ATOM 4243 N N . VAL B 1 168 ? 15.945 23.391 12.07 1 98.31 168 VAL B N 1
ATOM 4244 C CA . VAL B 1 168 ? 14.945 24.375 12.5 1 98.31 168 VAL B CA 1
ATOM 4245 C C . VAL B 1 168 ? 14.188 23.844 13.711 1 98.31 168 VAL B C 1
ATOM 4247 O O . VAL B 1 168 ? 13.609 22.75 13.664 1 98.31 168 VAL B O 1
ATOM 4250 N N . ILE B 1 169 ? 14.148 24.547 14.742 1 97 169 ILE B N 1
ATOM 4251 C CA . ILE B 1 169 ? 13.578 24.094 16 1 97 169 ILE B CA 1
ATOM 4252 C C . ILE B 1 169 ? 12.055 24.203 15.953 1 97 169 ILE B C 1
ATOM 4254 O O . ILE B 1 169 ? 11.516 25.156 15.391 1 97 169 ILE B O 1
ATOM 4258 N N . GLY B 1 170 ? 11.398 23.219 16.641 1 98.19 170 GLY B N 1
ATOM 4259 C CA . GLY B 1 170 ? 9.969 23.375 16.859 1 98.19 170 GLY B CA 1
ATOM 4260 C C . GLY B 1 170 ? 9.164 22.156 16.453 1 98.19 170 GLY B C 1
ATOM 4261 O O . GLY B 1 170 ? 9.664 21.281 15.719 1 98.19 170 GLY B O 1
ATOM 4262 N N . ASP B 1 171 ? 7.93 22.125 16.859 1 98 171 ASP B N 1
ATOM 4263 C CA . ASP B 1 171 ? 6.988 21.031 16.672 1 98 171 ASP B CA 1
ATOM 4264 C C . ASP B 1 171 ? 6.234 21.156 15.352 1 98 171 ASP B C 1
ATOM 4266 O O . ASP B 1 171 ? 6.473 22.094 14.586 1 98 171 ASP B O 1
ATOM 4270 N N . TYR B 1 172 ? 5.484 20.125 14.992 1 98.38 172 TYR B N 1
ATOM 4271 C CA . TYR B 1 172 ? 4.566 20.094 13.859 1 98.38 172 TYR B CA 1
ATOM 4272 C C . TYR B 1 172 ? 3.123 20.266 14.32 1 98.38 172 TYR B C 1
ATOM 4274 O O . TYR B 1 172 ? 2.711 19.688 15.32 1 98.38 172 TYR B O 1
ATOM 4282 N N . ILE B 1 173 ? 2.332 21.141 13.57 1 98.38 173 ILE B N 1
ATOM 4283 C CA . ILE B 1 173 ? 0.921 21.281 13.922 1 98.38 173 ILE B CA 1
ATOM 4284 C C . ILE B 1 173 ? 0.072 21.25 12.648 1 98.38 173 ILE B C 1
ATOM 4286 O O . ILE B 1 173 ? 0.441 21.859 11.641 1 98.38 173 ILE B O 1
ATOM 4290 N N . GLU B 1 174 ? -0.978 20.5 12.711 1 98.19 174 GLU B N 1
ATOM 4291 C CA . GLU B 1 174 ? -1.986 20.5 11.656 1 98.19 174 GLU B CA 1
ATOM 4292 C C . GLU B 1 174 ? -3.35 20.922 12.195 1 98.19 174 GLU B C 1
ATOM 4294 O O . GLU B 1 174 ? -3.811 20.406 13.211 1 98.19 174 GLU B O 1
ATOM 4299 N N . THR B 1 175 ? -3.992 21.922 11.562 1 97.06 175 THR B N 1
ATOM 4300 C CA . THR B 1 175 ? -5.316 22.406 11.93 1 97.06 175 THR B CA 1
ATOM 4301 C C . THR B 1 175 ? -6.344 22.047 10.867 1 97.06 175 THR B C 1
ATOM 4303 O O . THR B 1 175 ? -6.422 22.688 9.82 1 97.06 175 THR B O 1
ATOM 4306 N N . GLY B 1 176 ? -7.203 21.109 11.172 1 95.56 176 GLY B N 1
ATOM 4307 C CA . GLY B 1 176 ? -8.047 20.406 10.219 1 95.56 176 GLY B CA 1
ATOM 4308 C C . GLY B 1 176 ? -7.434 19.109 9.719 1 95.56 176 GLY B C 1
ATOM 4309 O O . GLY B 1 176 ? -6.535 19.125 8.875 1 95.56 176 GLY B O 1
ATOM 4310 N N . VAL B 1 177 ? -8 17.984 10.281 1 95.56 177 VAL B N 1
ATOM 4311 C CA . VAL B 1 177 ? -7.219 16.766 10.039 1 95.56 177 VAL B CA 1
ATOM 4312 C C . VAL B 1 177 ? -8.102 15.703 9.391 1 95.56 177 VAL B C 1
ATOM 4314 O O . VAL B 1 177 ? -7.609 14.68 8.914 1 95.56 177 VAL B O 1
ATOM 4317 N N . TRP B 1 178 ? -9.5 15.891 9.359 1 93.56 178 TRP B N 1
ATOM 4318 C CA . TRP B 1 178 ? -10.445 14.898 8.852 1 93.56 178 TRP B CA 1
ATOM 4319 C C . TRP B 1 178 ? -10.141 13.516 9.43 1 93.56 178 TRP B C 1
ATOM 4321 O O . TRP B 1 178 ? -10.211 13.312 10.641 1 93.56 178 TRP B O 1
ATOM 4331 N N . ARG B 1 179 ? -9.664 12.617 8.648 1 92.44 179 ARG B N 1
ATOM 4332 C CA . ARG B 1 179 ? -9.375 11.266 9.109 1 92.44 179 ARG B CA 1
ATOM 4333 C C . ARG B 1 179 ? -7.922 11.141 9.57 1 92.44 179 ARG B C 1
ATOM 4335 O O . ARG B 1 179 ? -7.453 10.039 9.867 1 92.44 179 ARG B O 1
ATOM 4342 N N . GLY B 1 180 ? -7.156 12.148 9.539 1 95.38 180 GLY B N 1
ATOM 4343 C CA . GLY B 1 180 ? -5.852 12.227 10.172 1 95.38 180 GLY B CA 1
ATOM 4344 C C . GLY B 1 180 ? -4.719 11.773 9.273 1 95.38 180 GLY B C 1
ATOM 4345 O O . GLY B 1 180 ? -3.57 11.68 9.703 1 95.38 180 GLY B O 1
ATOM 4346 N N . GLY B 1 181 ? -4.988 11.508 7.977 1 96.38 181 GLY B N 1
ATOM 4347 C CA . GLY B 1 181 ? -4 10.898 7.098 1 96.38 181 GLY B CA 1
ATOM 4348 C C . GLY B 1 181 ? -2.764 11.758 6.906 1 96.38 181 GLY B C 1
ATOM 4349 O O . GLY B 1 181 ? -1.642 11.25 6.914 1 96.38 181 GLY B O 1
ATOM 4350 N N . SER B 1 182 ? -2.922 13.016 6.695 1 97.75 182 SER B N 1
ATOM 4351 C CA . SER B 1 182 ? -1.784 13.914 6.531 1 97.75 182 SER B CA 1
ATOM 4352 C C . SER B 1 182 ? -0.972 14.023 7.816 1 97.75 182 SER B C 1
ATOM 4354 O O . SER B 1 182 ? 0.258 14.102 7.777 1 97.75 182 SER B O 1
ATOM 4356 N N . SER B 1 183 ? -1.634 14.023 8.922 1 97.19 183 SER B N 1
ATOM 4357 C CA . SER B 1 183 ? -0.952 14.039 10.211 1 97.19 183 SER B CA 1
ATOM 4358 C C . SER B 1 183 ? -0.164 12.758 10.438 1 97.19 183 SER B C 1
ATOM 4360 O O . SER B 1 183 ? 0.942 12.789 10.984 1 97.19 183 SER B O 1
ATOM 4362 N N . VAL B 1 184 ? -0.764 11.672 10.039 1 93.56 184 VAL B N 1
ATOM 4363 C CA . VAL B 1 184 ? -0.095 10.375 10.125 1 93.56 184 VAL B CA 1
ATOM 4364 C C . VAL B 1 184 ? 1.182 10.398 9.289 1 93.56 184 VAL B C 1
ATOM 4366 O O . VAL B 1 184 ? 2.238 9.953 9.75 1 93.56 184 VAL B O 1
ATOM 4369 N N . LEU B 1 185 ? 1.084 10.922 8.094 1 97.94 185 LEU B N 1
ATOM 4370 C CA . LEU B 1 185 ? 2.264 11.023 7.246 1 97.94 185 LEU B CA 1
ATOM 4371 C C . LEU B 1 185 ? 3.348 11.859 7.918 1 97.94 185 LEU B C 1
ATOM 4373 O O . LEU B 1 185 ? 4.52 11.477 7.926 1 97.94 185 LEU B O 1
ATOM 4377 N N . ALA B 1 186 ? 2.951 13 8.461 1 98.31 186 ALA B N 1
ATOM 4378 C CA . ALA B 1 186 ? 3.93 13.859 9.125 1 98.31 186 ALA B CA 1
ATOM 4379 C C . ALA B 1 186 ? 4.648 13.102 10.242 1 98.31 186 ALA B C 1
ATOM 4381 O O . ALA B 1 186 ? 5.875 13.156 10.352 1 98.31 186 ALA B O 1
ATOM 4382 N N . LYS B 1 187 ? 3.898 12.383 11.031 1 94.56 187 LYS B N 1
ATOM 4383 C CA . LYS B 1 187 ? 4.48 11.609 12.117 1 94.56 187 LYS B CA 1
ATOM 4384 C C . LYS B 1 187 ? 5.406 10.523 11.586 1 94.56 187 LYS B C 1
ATOM 4386 O O . LYS B 1 187 ? 6.461 10.258 12.164 1 94.56 187 LYS B O 1
ATOM 4391 N N . ALA B 1 188 ? 4.984 9.898 10.5 1 91.94 188 ALA B N 1
ATOM 4392 C CA . ALA B 1 188 ? 5.801 8.867 9.875 1 91.94 188 ALA B CA 1
ATOM 4393 C C . ALA B 1 188 ? 7.141 9.43 9.406 1 91.94 188 ALA B C 1
ATOM 4395 O O . ALA B 1 188 ? 8.188 8.805 9.602 1 91.94 188 ALA B O 1
ATOM 4396 N N . VAL B 1 189 ? 7.109 10.57 8.789 1 96.69 189 VAL B N 1
ATOM 4397 C CA . VAL B 1 189 ? 8.32 11.227 8.312 1 96.69 189 VAL B CA 1
ATOM 4398 C C . VAL B 1 189 ? 9.25 11.523 9.492 1 96.69 189 VAL B C 1
ATOM 4400 O O . VAL B 1 189 ? 10.445 11.227 9.438 1 96.69 189 VAL B O 1
ATOM 4403 N N . LEU B 1 190 ? 8.711 12.047 10.555 1 94.94 190 LEU B N 1
ATOM 4404 C CA . LEU B 1 190 ? 9.5 12.352 11.742 1 94.94 190 LEU B CA 1
ATOM 4405 C C . LEU B 1 190 ? 10.117 11.086 12.328 1 94.94 190 LEU B C 1
ATOM 4407 O O . LEU B 1 190 ? 11.273 11.086 12.75 1 94.94 190 LEU B O 1
ATOM 4411 N N . GLU B 1 191 ? 9.359 10.023 12.312 1 87.5 191 GLU B N 1
ATOM 4412 C CA . GLU B 1 191 ? 9.781 8.75 12.898 1 87.5 191 GLU B CA 1
ATOM 4413 C C . GLU B 1 191 ? 11.031 8.219 12.211 1 87.5 191 GLU B C 1
ATOM 4415 O O . GLU B 1 191 ? 11.922 7.672 12.867 1 87.5 191 GLU B O 1
ATOM 4420 N N . VAL B 1 192 ? 11.141 8.422 10.93 1 89.88 192 VAL B N 1
ATOM 4421 C CA . VAL B 1 192 ? 12.211 7.727 10.219 1 89.88 192 VAL B CA 1
ATOM 4422 C C . VAL B 1 192 ? 13.352 8.703 9.93 1 89.88 192 VAL B C 1
ATOM 4424 O O . VAL B 1 192 ? 14.516 8.297 9.859 1 89.88 192 VAL B O 1
ATOM 4427 N N . LEU B 1 193 ? 13.086 9.984 9.789 1 94.38 193 LEU B N 1
ATOM 4428 C CA . LEU B 1 193 ? 14.141 10.93 9.445 1 94.38 193 LEU B CA 1
ATOM 4429 C C . LEU B 1 193 ? 14.742 11.547 10.703 1 94.38 193 LEU B C 1
ATOM 4431 O O . LEU B 1 193 ? 15.867 12.062 10.664 1 94.38 193 LEU B O 1
ATOM 4435 N N . ASP B 1 194 ? 13.984 11.523 11.812 1 93.31 194 ASP B N 1
ATOM 4436 C CA . ASP B 1 194 ? 14.445 12.094 13.078 1 93.31 194 ASP B CA 1
ATOM 4437 C C . ASP B 1 194 ? 13.969 11.25 14.258 1 93.31 194 ASP B C 1
ATOM 4439 O O . ASP B 1 194 ? 13.266 11.742 15.141 1 93.31 194 ASP B O 1
ATOM 4443 N N . PRO B 1 195 ? 14.461 10.047 14.305 1 84.38 195 PRO B N 1
ATOM 4444 C CA . PRO B 1 195 ? 13.898 9.078 15.258 1 84.38 195 PRO B CA 1
ATOM 4445 C C . PRO B 1 195 ? 14.156 9.461 16.719 1 84.38 195 PRO B C 1
ATOM 4447 O O . PRO B 1 195 ? 13.406 9.047 17.609 1 84.38 195 PRO B O 1
ATOM 4450 N N . ASN B 1 196 ? 15.055 10.234 16.984 1 85 196 ASN B N 1
ATOM 4451 C CA . ASN B 1 196 ? 15.375 10.594 18.359 1 85 196 ASN B CA 1
ATOM 4452 C C . ASN B 1 196 ? 14.812 11.961 18.734 1 85 196 ASN B C 1
ATOM 4454 O O . ASN B 1 196 ? 15.109 12.492 19.812 1 85 196 ASN B O 1
ATOM 4458 N N . SER B 1 197 ? 14.008 12.43 17.812 1 85.88 197 SER B N 1
ATOM 4459 C CA . SER B 1 197 ? 13.469 13.766 18.047 1 85.88 197 SER B CA 1
ATOM 4460 C C . SER B 1 197 ? 12.344 13.734 19.078 1 85.88 197 SER B C 1
ATOM 4462 O O . SER B 1 197 ? 11.641 12.734 19.219 1 85.88 197 SER B O 1
ATOM 4464 N N . ASN B 1 198 ? 12.203 14.883 19.766 1 87.62 198 ASN B N 1
ATOM 4465 C CA . ASN B 1 198 ? 11.086 15.062 20.688 1 87.62 198 ASN B CA 1
ATOM 4466 C C . ASN B 1 198 ? 10 15.953 20.094 1 87.62 198 ASN B C 1
ATOM 4468 O O . ASN B 1 198 ? 9.141 16.453 20.812 1 87.62 198 ASN B O 1
ATOM 4472 N N . ARG B 1 199 ? 10.102 16.125 18.828 1 94.56 199 ARG B N 1
ATOM 4473 C CA . ARG B 1 199 ? 9.078 16.938 18.188 1 94.56 199 ARG B CA 1
ATOM 4474 C C . ARG B 1 199 ? 7.691 16.359 18.406 1 94.56 199 ARG B C 1
ATOM 4476 O O . ARG B 1 199 ? 7.488 15.148 18.266 1 94.56 199 ARG B O 1
ATOM 4483 N N . VAL B 1 200 ? 6.828 17.266 18.75 1 92.81 200 VAL B N 1
ATOM 4484 C CA . VAL B 1 200 ? 5.438 16.875 18.969 1 92.81 200 VAL B CA 1
ATOM 4485 C C . VAL B 1 200 ? 4.625 17.125 17.703 1 92.81 200 VAL B C 1
ATOM 4487 O O . VAL B 1 200 ? 4.891 18.094 16.969 1 92.81 200 VAL B O 1
ATOM 4490 N N . SER B 1 201 ? 3.727 16.219 17.438 1 95.19 201 SER B N 1
ATOM 4491 C CA . SER B 1 201 ? 2.744 16.406 16.375 1 95.19 201 SER B CA 1
ATOM 4492 C C . SER B 1 201 ? 1.378 16.781 16.953 1 95.19 201 SER B C 1
ATOM 4494 O O . SER B 1 201 ? 0.715 15.945 17.578 1 95.19 201 SER B O 1
ATOM 4496 N N . TYR B 1 202 ? 0.982 18.016 16.797 1 95 202 TYR B N 1
ATOM 4497 C CA . TYR B 1 202 ? -0.329 18.469 17.234 1 95 202 TYR B CA 1
ATOM 4498 C C . TYR B 1 202 ? -1.387 18.234 16.172 1 95 202 TYR B C 1
ATOM 4500 O O . TYR B 1 202 ? -1.237 18.672 15.031 1 95 202 TYR B O 1
ATOM 4508 N N . VAL B 1 203 ? -2.385 17.516 16.562 1 95.5 203 VAL B N 1
ATOM 4509 C CA . VAL B 1 203 ? -3.502 17.125 15.695 1 95.5 203 VAL B CA 1
ATOM 4510 C C . VAL B 1 203 ? -4.762 17.875 16.125 1 95.5 203 VAL B C 1
ATOM 4512 O O . VAL B 1 203 ? -5.449 17.469 17.062 1 95.5 203 VAL B O 1
ATOM 4515 N N . CYS B 1 204 ? -5.121 18.953 15.344 1 94.62 204 CYS B N 1
ATOM 4516 C CA . CYS B 1 204 ? -6.172 19.859 15.805 1 94.62 204 CYS B CA 1
ATOM 4517 C C . CYS B 1 204 ? -7.379 19.797 14.875 1 94.62 204 CYS B C 1
ATOM 4519 O O . CYS B 1 204 ? -7.242 19.953 13.656 1 94.62 204 CYS B O 1
ATOM 4521 N N . ASP B 1 205 ? -8.539 19.562 15.422 1 92.38 205 ASP B N 1
ATOM 4522 C CA . ASP B 1 205 ? -9.805 19.5 14.695 1 92.38 205 ASP B CA 1
ATOM 4523 C C . ASP B 1 205 ? -10.992 19.641 15.641 1 92.38 205 ASP B C 1
ATOM 4525 O O . ASP B 1 205 ? -10.898 19.297 16.828 1 92.38 205 ASP B O 1
ATOM 4529 N N . SER B 1 206 ? -12.086 20.188 15.086 1 85.81 206 SER B N 1
ATOM 4530 C CA . SER B 1 206 ? -13.312 20.156 15.883 1 85.81 206 SER B CA 1
ATOM 4531 C C . SER B 1 206 ? -13.82 18.734 16.047 1 85.81 206 SER B C 1
ATOM 4533 O O . SER B 1 206 ? -14.531 18.438 17.016 1 85.81 206 SER B O 1
ATOM 4535 N N . PHE B 1 207 ? -13.531 17.844 15.109 1 74.38 207 PHE B N 1
ATOM 4536 C CA . PHE B 1 207 ? -13.953 16.453 14.992 1 74.38 207 PHE B CA 1
ATOM 4537 C C . PHE B 1 207 ? -15.469 16.359 14.93 1 74.38 207 PHE B C 1
ATOM 4539 O O . PHE B 1 207 ? -16.047 15.312 15.25 1 74.38 207 PHE B O 1
ATOM 4546 N N . MET B 1 208 ? -16.094 17.5 14.711 1 71.38 208 MET B N 1
ATOM 4547 C CA . MET B 1 208 ? -17.547 17.578 14.531 1 71.38 208 MET B CA 1
ATOM 4548 C C . MET B 1 208 ? -17.891 18.297 13.234 1 71.38 208 MET B C 1
ATOM 4550 O O . MET B 1 208 ? -19.016 18.781 13.062 1 71.38 208 MET B O 1
ATOM 4554 N N . GLY B 1 209 ? -16.938 18.344 12.367 1 71.56 209 GLY B N 1
ATOM 4555 C CA . GLY B 1 209 ? -17.172 19.047 11.117 1 71.56 209 GLY B CA 1
ATOM 4556 C C . GLY B 1 209 ? -16.875 20.531 11.203 1 71.56 209 GLY B C 1
ATOM 4557 O O . GLY B 1 209 ? -16.078 20.969 12.023 1 71.56 209 GLY B O 1
ATOM 4558 N N . LEU B 1 210 ? -17.375 21.328 10.195 1 65.5 210 LEU B N 1
ATOM 4559 C CA . LEU B 1 210 ? -17.094 22.75 10.125 1 65.5 210 LEU B CA 1
ATOM 4560 C C . LEU B 1 210 ? -18.047 23.531 11.039 1 65.5 210 LEU B C 1
ATOM 4562 O O . LEU B 1 210 ? -19.188 23.125 11.242 1 65.5 210 LEU B O 1
ATOM 4566 N N . PRO B 1 211 ? -17.516 24.531 11.734 1 60.09 211 PRO B N 1
ATOM 4567 C CA . PRO B 1 211 ? -18.406 25.344 12.562 1 60.09 211 PRO B CA 1
ATOM 4568 C C . PRO B 1 211 ? -19.547 25.984 11.766 1 60.09 211 PRO B C 1
ATOM 4570 O O . PRO B 1 211 ? -19.438 26.109 10.539 1 60.09 211 PRO B O 1
ATOM 4573 N N . PRO B 1 212 ? -20.703 26.047 12.516 1 54.69 212 PRO B N 1
ATOM 4574 C CA . PRO B 1 212 ? -21.781 26.75 11.82 1 54.69 212 PRO B CA 1
ATOM 4575 C C . PRO B 1 212 ? -21.328 28.078 11.203 1 54.69 212 PRO B C 1
ATOM 4577 O O . PRO B 1 212 ? -20.516 28.781 11.789 1 54.69 212 PRO B O 1
ATOM 4580 N N . GLY B 1 213 ? -21.141 28.141 9.906 1 47.59 213 GLY B N 1
ATOM 4581 C CA . GLY B 1 213 ? -20.812 29.391 9.242 1 47.59 213 GLY B CA 1
ATOM 4582 C C . GLY B 1 213 ? -21.453 30.609 9.891 1 47.59 213 GLY B C 1
ATOM 4583 O O . GLY B 1 213 ? -22.656 30.609 10.125 1 47.59 213 GLY B O 1
ATOM 4584 N N . GLU B 1 214 ? -20.969 31 10.914 1 44.44 214 GLU B N 1
ATOM 4585 C CA . GLU B 1 214 ? -21.578 32.25 11.328 1 44.44 214 GLU B CA 1
ATOM 4586 C C . GLU B 1 214 ? -21.766 33.188 10.133 1 44.44 214 GLU B C 1
ATOM 4588 O O . GLU B 1 214 ? -20.859 33.375 9.32 1 44.44 214 GLU B O 1
ATOM 4593 N N . LYS B 1 215 ? -22.922 33.406 9.648 1 42.72 215 LYS B N 1
ATOM 4594 C CA . LYS B 1 215 ? -23.328 34.438 8.688 1 42.72 215 LYS B CA 1
ATOM 4595 C C . LYS B 1 215 ? -22.516 35.719 8.859 1 42.72 215 LYS B C 1
ATOM 4597 O O . LYS B 1 215 ? -22.719 36.688 8.141 1 42.72 215 LYS B O 1
ATOM 4602 N N . LYS B 1 216 ? -21.781 35.875 9.906 1 40.91 216 LYS B N 1
ATOM 4603 C CA . LYS B 1 216 ? -21.562 37.312 10.039 1 40.91 216 LYS B CA 1
ATOM 4604 C C . LYS B 1 216 ? -20.422 37.781 9.141 1 40.91 216 LYS B C 1
ATOM 4606 O O . LYS B 1 216 ? -20.453 38.875 8.586 1 40.91 216 LYS B O 1
ATOM 4611 N N . LEU B 1 217 ? -19.188 37.125 9.094 1 40.41 217 LEU B N 1
ATOM 4612 C CA . LEU B 1 217 ? -18.188 37.969 8.438 1 40.41 217 LEU B CA 1
ATOM 4613 C C . LEU B 1 217 ? -18.078 37.625 6.949 1 40.41 217 LEU B C 1
ATOM 4615 O O . LEU B 1 217 ? -17.734 38.5 6.133 1 40.41 217 LEU B O 1
ATOM 4619 N N . SER B 1 218 ? -17.969 36.219 6.504 1 41.16 218 SER B N 1
ATOM 4620 C CA . SER B 1 218 ? -17.875 36.031 5.059 1 41.16 218 SER B CA 1
ATOM 4621 C C . SER B 1 218 ? -18.984 35.125 4.551 1 41.16 218 SER B C 1
ATOM 4623 O O . SER B 1 218 ? -19.188 34.031 5.086 1 41.16 218 SER B O 1
ATOM 4625 N N . LYS B 1 219 ? -20.047 35.656 3.834 1 45.94 219 LYS B N 1
ATOM 4626 C CA . LYS B 1 219 ? -21.141 35 3.139 1 45.94 219 LYS B CA 1
ATOM 4627 C C . LYS B 1 219 ? -20.656 33.688 2.496 1 45.94 219 LYS B C 1
ATOM 4629 O O . LYS B 1 219 ? -21.469 32.812 2.213 1 45.94 219 LYS B O 1
ATOM 4634 N N . LYS B 1 220 ? -19.391 33.562 2.145 1 45.59 220 LYS B N 1
ATOM 4635 C CA . LYS B 1 220 ? -18.859 32.469 1.35 1 45.59 220 LYS B CA 1
ATOM 4636 C C . LYS B 1 220 ? -18.641 31.219 2.209 1 45.59 220 LYS B C 1
ATOM 4638 O O . LYS B 1 220 ? -18.297 30.141 1.692 1 45.59 220 LYS B O 1
ATOM 4643 N N . ASP B 1 221 ? -18.75 31.281 3.477 1 47.53 221 ASP B N 1
ATOM 4644 C CA . ASP B 1 221 ? -18.641 30.141 4.391 1 47.53 221 ASP B CA 1
ATOM 4645 C C . ASP B 1 221 ? -19.938 29.344 4.426 1 47.53 221 ASP B C 1
ATOM 4647 O O . ASP B 1 221 ? -20.016 28.312 5.105 1 47.53 221 ASP B O 1
ATOM 4651 N N . ALA B 1 222 ? -21.016 29.719 3.729 1 46.5 222 ALA B N 1
ATOM 4652 C CA . ALA B 1 222 ? -22.297 29.047 3.719 1 46.5 222 ALA B CA 1
ATOM 4653 C C . ALA B 1 222 ? -22.188 27.688 3.033 1 46.5 222 ALA B C 1
ATOM 4655 O O . ALA B 1 222 ? -21.578 27.562 1.969 1 46.5 222 ALA B O 1
ATOM 4656 N N . GLY B 1 223 ? -22.625 26.516 3.688 1 49.03 223 GLY B N 1
ATOM 4657 C CA . GLY B 1 223 ? -22.703 25.188 3.107 1 49.03 223 GLY B CA 1
ATOM 4658 C C . GLY B 1 223 ? -21.641 24.234 3.629 1 49.03 223 GLY B C 1
ATOM 4659 O O . GLY B 1 223 ? -21.75 23.016 3.471 1 49.03 223 GLY B O 1
ATOM 4660 N N . TRP B 1 224 ? -20.672 24.766 4.203 1 51.38 224 TRP B N 1
ATOM 4661 C CA . TRP B 1 224 ? -19.594 23.891 4.68 1 51.38 224 TRP B CA 1
ATOM 4662 C C . TRP B 1 224 ? -20.031 23.125 5.926 1 51.38 224 TRP B C 1
ATOM 4664 O O . TRP B 1 224 ? -19.562 22 6.156 1 51.38 224 TRP B O 1
ATOM 4674 N N . ASP B 1 225 ? -21.031 23.625 6.715 1 53.62 225 ASP B N 1
ATOM 4675 C CA . ASP B 1 225 ? -21.422 23.094 8.023 1 53.62 225 ASP B CA 1
ATOM 4676 C C . ASP B 1 225 ? -22.312 21.875 7.875 1 53.62 225 ASP B C 1
ATOM 4678 O O . ASP B 1 225 ? -22.594 21.172 8.859 1 53.62 225 ASP B O 1
ATOM 4682 N N . ASN B 1 226 ? -22.562 21.484 6.691 1 61.81 226 ASN B N 1
ATOM 4683 C CA . ASN B 1 226 ? -23.516 20.391 6.609 1 61.81 226 ASN B CA 1
ATOM 4684 C C . ASN B 1 226 ? -23.047 19.297 5.66 1 61.81 226 ASN B C 1
ATOM 4686 O O . ASN B 1 226 ? -23.812 18.797 4.84 1 61.81 226 ASN B O 1
ATOM 4690 N N . THR B 1 227 ? -21.844 18.984 5.805 1 67.44 227 THR B N 1
ATOM 4691 C CA . THR B 1 227 ? -21.359 17.875 4.992 1 67.44 227 THR B CA 1
ATOM 4692 C C . THR B 1 227 ? -20.891 16.719 5.875 1 67.44 227 THR B C 1
ATOM 4694 O O . THR B 1 227 ? -19.75 16.719 6.344 1 67.44 227 THR B O 1
ATOM 4697 N N . PRO B 1 228 ? -21.719 15.711 6.098 1 68.69 228 PRO B N 1
ATOM 4698 C CA . PRO B 1 228 ? -21.391 14.594 6.988 1 68.69 228 PRO B CA 1
ATOM 4699 C C . PRO B 1 228 ? -20.062 13.938 6.648 1 68.69 228 PRO B C 1
ATOM 4701 O O . PRO B 1 228 ? -19.344 13.5 7.547 1 68.69 228 PRO B O 1
ATOM 4704 N N . TYR B 1 229 ? -19.719 13.977 5.414 1 72.62 229 TYR B N 1
ATOM 4705 C CA . TYR B 1 229 ? -18.484 13.367 4.965 1 72.62 229 TYR B CA 1
ATOM 4706 C C . TYR B 1 229 ? -17.281 14.039 5.613 1 72.62 229 TYR B C 1
ATOM 4708 O O . TYR B 1 229 ? -16.219 13.422 5.77 1 72.62 229 TYR B O 1
ATOM 4716 N N . LEU B 1 230 ? -17.406 15.18 6.125 1 75.88 230 LEU B N 1
ATOM 4717 C CA . LEU B 1 230 ? -16.297 15.969 6.672 1 75.88 230 LEU B CA 1
ATOM 4718 C C . LEU B 1 230 ? -16.266 15.859 8.188 1 75.88 230 LEU B C 1
ATOM 4720 O O . LEU B 1 230 ? -15.312 16.328 8.82 1 75.88 230 LEU B O 1
ATOM 4724 N N . GLU B 1 231 ? -17.203 15.219 8.75 1 74 231 GLU B N 1
ATOM 4725 C CA . GLU B 1 231 ? -17.266 15.031 10.195 1 74 231 GLU B CA 1
ATOM 4726 C C . GLU B 1 231 ? -16.672 13.672 10.602 1 74 231 GLU B C 1
ATOM 4728 O O . GLU B 1 231 ? -17.25 12.633 10.297 1 74 231 GLU B O 1
ATOM 4733 N N . VAL B 1 232 ? -15.508 13.781 11.227 1 78.19 232 VAL B N 1
ATOM 4734 C CA . VAL B 1 232 ? -14.875 12.555 11.695 1 78.19 232 VAL B CA 1
ATOM 4735 C C . VAL B 1 232 ? -14.5 12.695 13.172 1 78.19 232 VAL B C 1
ATOM 4737 O O . VAL B 1 232 ? -13.82 13.648 13.555 1 78.19 232 VAL B O 1
ATOM 4740 N N . ALA B 1 233 ? -14.812 11.711 13.852 1 73.5 233 ALA B N 1
ATOM 4741 C CA . ALA B 1 233 ? -14.578 11.727 15.297 1 73.5 233 ALA B CA 1
ATOM 4742 C C . ALA B 1 233 ? -13.102 11.5 15.609 1 73.5 233 ALA B C 1
ATOM 4744 O O . ALA B 1 233 ? -12.398 10.812 14.867 1 73.5 233 ALA B O 1
ATOM 4745 N N . SER B 1 234 ? -12.734 12.047 16.797 1 77.06 234 SER B N 1
ATOM 4746 C CA . SER B 1 234 ? -11.336 11.969 17.219 1 77.06 234 SER B CA 1
ATOM 4747 C C . SER B 1 234 ? -10.898 10.516 17.422 1 77.06 234 SER B C 1
ATOM 4749 O O . SER B 1 234 ? -9.75 10.172 17.156 1 77.06 234 SER B O 1
ATOM 4751 N N . ASP B 1 235 ? -11.773 9.711 17.812 1 75.94 235 ASP B N 1
ATOM 4752 C CA . ASP B 1 235 ? -11.43 8.305 18.047 1 75.94 235 ASP B CA 1
ATOM 4753 C C . ASP B 1 235 ? -11.039 7.613 16.75 1 75.94 235 ASP B C 1
ATOM 4755 O O . ASP B 1 235 ? -10.172 6.734 16.734 1 75.94 235 ASP B O 1
ATOM 4759 N N . ILE B 1 236 ? -11.68 8.031 15.703 1 79.56 236 ILE B N 1
ATOM 4760 C CA . ILE B 1 236 ? -11.344 7.465 14.398 1 79.56 236 ILE B CA 1
ATOM 4761 C C . ILE B 1 236 ? -9.93 7.883 14 1 79.56 236 ILE B C 1
ATOM 4763 O O . ILE B 1 236 ? -9.148 7.066 13.516 1 79.56 236 ILE B O 1
ATOM 4767 N N . VAL B 1 237 ? -9.602 9.109 14.25 1 85.69 237 VAL B N 1
ATOM 4768 C CA . VAL B 1 237 ? -8.273 9.617 13.922 1 85.69 237 VAL B CA 1
ATOM 4769 C C . VAL B 1 237 ? -7.223 8.922 14.781 1 85.69 237 VAL B C 1
ATOM 4771 O O . VAL B 1 237 ? -6.184 8.484 14.273 1 85.69 237 VAL B O 1
ATOM 4774 N N . ALA B 1 238 ? -7.516 8.789 16.047 1 81.44 238 ALA B N 1
ATOM 4775 C CA . ALA B 1 238 ? -6.598 8.086 16.938 1 81.44 238 ALA B CA 1
ATOM 4776 C C . ALA B 1 238 ? -6.395 6.641 16.484 1 81.44 238 ALA B C 1
ATOM 4778 O O . ALA B 1 238 ? -5.27 6.137 16.484 1 81.44 238 ALA B O 1
ATOM 4779 N N . ASN B 1 239 ? -7.457 6.059 16.125 1 78.5 239 ASN B N 1
ATOM 4780 C CA . ASN B 1 239 ? -7.383 4.684 15.633 1 78.5 239 ASN B CA 1
ATOM 4781 C C . ASN B 1 239 ? -6.543 4.582 14.367 1 78.5 239 ASN B C 1
ATOM 4783 O O . ASN B 1 239 ? -5.848 3.588 14.148 1 78.5 239 ASN B O 1
ATOM 4787 N N . ASN B 1 240 ? -6.66 5.547 13.555 1 85.06 240 ASN B N 1
ATOM 4788 C CA . ASN B 1 240 ? -5.836 5.543 12.352 1 85.06 240 ASN B CA 1
ATOM 4789 C C . ASN B 1 240 ? -4.352 5.664 12.695 1 85.06 240 ASN B C 1
ATOM 4791 O O . ASN B 1 240 ? -3.52 4.969 12.109 1 85.06 240 ASN B O 1
ATOM 4795 N N . PHE B 1 241 ? -4.023 6.473 13.648 1 86 241 PHE B N 1
ATOM 4796 C CA . PHE B 1 241 ? -2.641 6.531 14.102 1 86 241 PHE B CA 1
ATOM 4797 C C . PHE B 1 241 ? -2.18 5.176 14.617 1 86 241 PHE B C 1
ATOM 4799 O O . PHE B 1 241 ? -1.053 4.754 14.352 1 86 241 PHE B O 1
ATOM 4806 N N . ILE B 1 242 ? -3.014 4.492 15.32 1 76.88 242 ILE B N 1
ATOM 4807 C CA . ILE B 1 242 ? -2.688 3.18 15.867 1 76.88 242 ILE B CA 1
ATOM 4808 C C . ILE B 1 242 ? -2.473 2.182 14.734 1 76.88 242 ILE B C 1
ATOM 4810 O O . ILE B 1 242 ? -1.489 1.438 14.727 1 76.88 242 ILE B O 1
ATOM 4814 N N . LYS B 1 243 ? -3.402 2.215 13.844 1 74.5 243 LYS B N 1
ATOM 4815 C CA . LYS B 1 243 ? -3.334 1.316 12.695 1 74.5 243 LYS B CA 1
ATOM 4816 C C . LYS B 1 243 ? -1.989 1.437 11.977 1 74.5 243 LYS B C 1
ATOM 4818 O O . LYS B 1 243 ? -1.444 0.44 11.5 1 74.5 243 LYS B O 1
ATOM 4823 N N . TYR B 1 244 ? -1.458 2.602 11.961 1 82 244 TYR B N 1
ATOM 4824 C CA . TYR B 1 244 ? -0.187 2.836 11.281 1 82 244 TYR B CA 1
ATOM 4825 C C . TYR B 1 244 ? 0.983 2.656 12.242 1 82 244 TYR B C 1
ATOM 4827 O O . TYR B 1 244 ? 2.145 2.787 11.852 1 82 244 TYR B O 1
ATOM 4835 N N . GLY B 1 245 ? 0.704 2.391 13.547 1 76.12 245 GLY B N 1
ATOM 4836 C CA . GLY B 1 245 ? 1.747 2.211 14.547 1 76.12 245 GLY B CA 1
ATOM 4837 C C . GLY B 1 245 ? 2.42 3.508 14.945 1 76.12 245 GLY B C 1
ATOM 4838 O O . GLY B 1 245 ? 3.605 3.52 15.281 1 76.12 245 GLY B O 1
ATOM 4839 N N . LEU B 1 246 ? 1.676 4.629 14.852 1 83.56 246 LEU B N 1
ATOM 4840 C CA . LEU B 1 246 ? 2.344 5.918 14.977 1 83.56 246 LEU B CA 1
ATOM 4841 C C . LEU B 1 246 ? 1.729 6.746 16.094 1 83.56 246 LEU B C 1
ATOM 4843 O O . LEU B 1 246 ? 2.018 7.941 16.219 1 83.56 246 LEU B O 1
ATOM 4847 N N . LEU B 1 247 ? 0.905 6.074 16.891 1 83.44 247 LEU B N 1
ATOM 4848 C CA . LEU B 1 247 ? 0.384 6.77 18.062 1 83.44 247 LEU B CA 1
ATOM 4849 C C . LEU B 1 247 ? 1.326 6.613 19.25 1 83.44 247 LEU B C 1
ATOM 4851 O O . LEU B 1 247 ? 1.596 5.496 19.688 1 83.44 247 LEU B O 1
ATOM 4855 N N . ASP B 1 248 ? 1.935 7.668 19.656 1 79.88 248 ASP B N 1
ATOM 4856 C CA . ASP B 1 248 ? 2.771 7.668 20.859 1 79.88 248 ASP B CA 1
ATOM 4857 C C . ASP B 1 248 ? 2.59 8.961 21.656 1 79.88 248 ASP B C 1
ATOM 4859 O O . ASP B 1 248 ? 1.64 9.711 21.422 1 79.88 248 ASP B O 1
ATOM 4863 N N . SER B 1 249 ? 3.436 9.18 22.625 1 80.44 249 SER B N 1
ATOM 4864 C CA . SER B 1 249 ? 3.254 10.289 23.562 1 80.44 249 SER B CA 1
ATOM 4865 C C . SER B 1 249 ? 3.523 11.625 22.891 1 80.44 249 SER B C 1
ATOM 4867 O O . SER B 1 249 ? 3.18 12.68 23.422 1 80.44 249 SER B O 1
ATOM 4869 N N . ASN B 1 250 ? 4.07 11.633 21.734 1 87.06 250 ASN B N 1
ATOM 4870 C CA . ASN B 1 250 ? 4.387 12.875 21.016 1 87.06 250 ASN B CA 1
ATOM 4871 C C . ASN B 1 250 ? 3.273 13.266 20.047 1 87.06 250 ASN B C 1
ATOM 4873 O O . ASN B 1 250 ? 3.422 14.211 19.281 1 87.06 250 ASN B O 1
ATOM 4877 N N . VAL B 1 251 ? 2.191 12.562 20.062 1 90.25 251 VAL B N 1
ATOM 4878 C CA . VAL B 1 251 ? 1.002 12.93 19.312 1 90.25 251 VAL B CA 1
ATOM 4879 C C . VAL B 1 251 ? -0.052 13.516 20.25 1 90.25 251 VAL B C 1
ATOM 4881 O O . VAL B 1 251 ? -0.579 12.812 21.109 1 90.25 251 VAL B O 1
ATOM 4884 N N . ILE B 1 252 ? -0.357 14.797 20.078 1 88.81 252 ILE B N 1
ATOM 4885 C CA . ILE B 1 252 ? -1.285 15.508 20.953 1 88.81 252 ILE B CA 1
ATOM 4886 C C . ILE B 1 252 ? -2.506 15.961 20.141 1 88.81 252 ILE B C 1
ATOM 4888 O O . ILE B 1 252 ? -2.371 16.562 19.078 1 88.81 252 ILE B O 1
ATOM 4892 N N . PHE B 1 253 ? -3.66 15.672 20.641 1 89.62 253 PHE B N 1
ATOM 4893 C CA . PHE B 1 253 ? -4.918 16.047 20 1 89.62 253 PHE B CA 1
ATOM 4894 C C . PHE B 1 253 ? -5.484 17.312 20.641 1 89.62 253 PHE B C 1
ATOM 4896 O O . PHE B 1 253 ? -5.449 17.469 21.859 1 89.62 253 PHE B O 1
ATOM 4903 N N . ALA B 1 254 ? -5.918 18.203 19.844 1 90.75 254 ALA B N 1
ATOM 4904 C CA . ALA B 1 254 ? -6.711 19.344 20.281 1 90.75 254 ALA B CA 1
ATOM 4905 C C . ALA B 1 254 ? -8.109 19.312 19.672 1 90.75 254 ALA B C 1
ATOM 4907 O O . ALA B 1 254 ? -8.289 19.641 18.484 1 90.75 254 ALA B O 1
ATOM 4908 N N . LYS B 1 255 ? -9.078 18.938 20.469 1 87 255 LYS B N 1
ATOM 4909 C CA . LYS B 1 255 ? -10.469 18.781 20.031 1 87 255 LYS B CA 1
ATOM 4910 C C . LYS B 1 255 ? -11.281 20.031 20.375 1 87 255 LYS B C 1
ATOM 4912 O O . LYS B 1 255 ? -11.391 20.406 21.547 1 87 255 LYS B O 1
ATOM 4917 N N . GLY B 1 256 ? -11.836 20.656 19.406 1 87.62 256 GLY B N 1
ATOM 4918 C CA . GLY B 1 256 ? -12.617 21.875 19.516 1 87.62 256 GLY B CA 1
ATOM 4919 C C . GLY B 1 256 ? -12.391 22.844 18.375 1 87.62 256 GLY B C 1
ATOM 4920 O O . GLY B 1 256 ? -11.492 22.641 17.562 1 87.62 256 GLY B O 1
ATOM 4921 N N . PHE B 1 257 ? -13.219 23.828 18.359 1 87.44 257 PHE B N 1
ATOM 4922 C CA . PHE B 1 257 ? -13 24.859 17.359 1 87.44 257 PHE B CA 1
ATOM 4923 C C . PHE B 1 257 ? -11.711 25.625 17.641 1 87.44 257 PHE B C 1
ATOM 4925 O O . PHE B 1 257 ? -11.258 25.688 18.781 1 87.44 257 PHE B O 1
ATOM 4932 N N . PHE B 1 258 ? -11.141 26.172 16.594 1 91.94 258 PHE B N 1
ATOM 4933 C CA . PHE B 1 258 ? -9.812 26.766 16.719 1 91.94 258 PHE B CA 1
ATOM 4934 C C . PHE B 1 258 ? -9.836 27.969 17.656 1 91.94 258 PHE B C 1
ATOM 4936 O O . PHE B 1 258 ? -8.859 28.203 18.375 1 91.94 258 PHE B O 1
ATOM 4943 N N . ASN B 1 259 ? -10.953 28.75 17.688 1 89.94 259 ASN B N 1
ATOM 4944 C CA . ASN B 1 259 ? -11.039 29.859 18.609 1 89.94 259 ASN B CA 1
ATOM 4945 C C . ASN B 1 259 ? -11.016 29.391 20.062 1 89.94 259 ASN B C 1
ATOM 4947 O O . ASN B 1 259 ? -10.719 30.172 20.969 1 89.94 259 ASN B O 1
ATOM 4951 N N . GLU B 1 260 ? -11.297 28.156 20.312 1 88.31 260 GLU B N 1
ATOM 4952 C CA . GLU B 1 260 ? -11.32 27.578 21.641 1 88.31 260 GLU B CA 1
ATOM 4953 C C . GLU B 1 260 ? -10.008 26.859 21.969 1 88.31 260 GLU B C 1
ATOM 4955 O O . GLU B 1 260 ? -9.539 26.891 23.109 1 88.31 260 GLU B O 1
ATOM 4960 N N . THR B 1 261 ? -9.383 26.234 20.984 1 91.44 261 THR B N 1
ATOM 4961 C CA . THR B 1 261 ? -8.25 25.344 21.25 1 91.44 261 THR B CA 1
ATOM 4962 C C . THR B 1 261 ? -6.934 26.109 21.094 1 91.44 261 THR B C 1
ATOM 4964 O O . THR B 1 261 ? -5.953 25.797 21.781 1 91.44 261 THR B O 1
ATOM 4967 N N . MET B 1 262 ? -6.855 27.094 20.219 1 93.31 262 MET B N 1
ATOM 4968 C CA . MET B 1 262 ? -5.586 27.75 19.922 1 93.31 262 MET B CA 1
ATOM 4969 C C . MET B 1 262 ? -5.055 28.516 21.125 1 93.31 262 MET B C 1
ATOM 4971 O O . MET B 1 262 ? -3.863 28.453 21.422 1 93.31 262 MET B O 1
ATOM 4975 N N . PRO B 1 263 ? -5.941 29.25 21.859 1 90.38 263 PRO B N 1
ATOM 4976 C CA . PRO B 1 263 ? -5.41 30.016 23 1 90.38 263 PRO B CA 1
ATOM 4977 C C . PRO B 1 263 ? -4.703 29.125 24.031 1 90.38 263 PRO B C 1
ATOM 4979 O O . PRO B 1 263 ? -3.527 29.344 24.328 1 90.38 263 PRO B O 1
ATOM 4982 N N . PRO B 1 264 ? -5.328 28.078 24.547 1 89.5 264 PRO B N 1
ATOM 4983 C CA . PRO B 1 264 ? -4.598 27.25 25.5 1 89.5 264 PRO B CA 1
ATOM 4984 C C . PRO B 1 264 ? -3.406 26.531 24.859 1 89.5 264 PRO B C 1
ATOM 4986 O O . PRO B 1 264 ? -2.404 26.281 25.531 1 89.5 264 PRO B O 1
ATOM 4989 N N . LEU B 1 265 ? -3.432 26.172 23.625 1 91.12 265 LEU B N 1
ATOM 4990 C CA . LEU B 1 265 ? -2.305 25.531 22.953 1 91.12 265 LEU B CA 1
ATOM 4991 C C . LEU B 1 265 ? -1.115 26.484 22.875 1 91.12 265 LEU B C 1
ATOM 4993 O O . LEU B 1 265 ? 0.031 26.078 23.062 1 91.12 265 LEU B O 1
ATOM 4997 N N . ALA B 1 266 ? -1.438 27.688 22.531 1 92.88 266 ALA B N 1
ATOM 4998 C CA . ALA B 1 266 ? -0.393 28.703 22.406 1 92.88 266 ALA B CA 1
ATOM 4999 C C . ALA B 1 266 ? 0.389 28.844 23.703 1 92.88 266 ALA B C 1
ATOM 5001 O O . ALA B 1 266 ? 1.587 29.141 23.688 1 92.88 266 ALA B O 1
ATOM 5002 N N . GLU B 1 267 ? -0.255 28.625 24.828 1 91.06 267 GLU B N 1
ATOM 5003 C CA . GLU B 1 267 ? 0.394 28.734 26.125 1 91.06 267 GLU B CA 1
ATOM 5004 C C . GLU B 1 267 ? 1.365 27.578 26.359 1 91.06 267 GLU B C 1
ATOM 5006 O O . GLU B 1 267 ? 2.334 27.719 27.109 1 91.06 267 GLU B O 1
ATOM 5011 N N . LYS B 1 268 ? 1.139 26.547 25.688 1 88.31 268 LYS B N 1
ATOM 5012 C CA . LYS B 1 268 ? 1.909 25.328 25.953 1 88.31 268 LYS B CA 1
ATOM 5013 C C . LYS B 1 268 ? 2.98 25.109 24.891 1 88.31 268 LYS B C 1
ATOM 5015 O O . LYS B 1 268 ? 4.02 24.516 25.156 1 88.31 268 LYS B O 1
ATOM 5020 N N . ILE B 1 269 ? 2.766 25.562 23.703 1 93.69 269 ILE B N 1
ATOM 5021 C CA . ILE B 1 269 ? 3.695 25.359 22.609 1 93.69 269 ILE B CA 1
ATOM 5022 C C . ILE B 1 269 ? 4.855 26.344 22.719 1 93.69 269 ILE B C 1
ATOM 5024 O O . ILE B 1 269 ? 4.637 27.562 22.797 1 93.69 269 ILE B O 1
ATOM 5028 N N . LYS B 1 270 ? 6.023 25.828 22.734 1 94.06 270 LYS B N 1
ATOM 5029 C CA . LYS B 1 270 ? 7.195 26.688 22.797 1 94.06 270 LYS B CA 1
ATOM 5030 C C . LYS B 1 270 ? 7.602 27.172 21.406 1 94.06 270 LYS B C 1
ATOM 5032 O O . LYS B 1 270 ? 7.824 28.359 21.188 1 94.06 270 LYS B O 1
ATOM 5037 N N . SER B 1 271 ? 7.738 26.266 20.5 1 97.5 271 SER B N 1
ATOM 5038 C CA . SER B 1 271 ? 8.117 26.594 19.125 1 97.5 271 SER B CA 1
ATOM 5039 C C . SER B 1 271 ? 7.523 25.594 18.141 1 97.5 271 SER B C 1
ATOM 5041 O O . SER B 1 271 ? 7.273 24.438 18.5 1 97.5 271 SER B O 1
ATOM 5043 N N . LEU B 1 272 ? 7.285 26.125 16.969 1 98.5 272 LEU B N 1
ATOM 5044 C CA . LEU B 1 272 ? 6.828 25.312 15.836 1 98.5 272 LEU B CA 1
ATOM 5045 C C . LEU B 1 272 ? 7.809 25.391 14.672 1 98.5 272 LEU B C 1
ATOM 5047 O O . LEU B 1 272 ? 8.461 26.422 14.477 1 98.5 272 LEU B O 1
ATOM 5051 N N . SER B 1 273 ? 7.922 24.328 13.938 1 98.69 273 SER B N 1
ATOM 5052 C CA . SER B 1 273 ? 8.734 24.344 12.727 1 98.69 273 SER B CA 1
ATOM 5053 C C . SER B 1 273 ? 7.867 24.281 11.477 1 98.69 273 SER B C 1
ATOM 5055 O O . SER B 1 273 ? 8.266 24.766 10.414 1 98.69 273 SER B O 1
ATOM 5057 N N . ILE B 1 274 ? 6.672 23.656 11.57 1 98.88 274 ILE B N 1
ATOM 5058 C CA . ILE B 1 274 ? 5.734 23.609 10.453 1 98.88 274 ILE B CA 1
ATOM 5059 C C . ILE B 1 274 ? 4.309 23.781 10.961 1 98.88 274 ILE B C 1
ATOM 5061 O O . ILE B 1 274 ? 3.918 23.141 11.945 1 98.88 274 ILE B O 1
ATOM 5065 N N . MET B 1 275 ? 3.604 24.672 10.344 1 98.81 275 MET B N 1
ATOM 5066 C CA . MET B 1 275 ? 2.166 24.828 10.531 1 98.81 275 MET B CA 1
ATOM 5067 C C . MET B 1 275 ? 1.408 24.516 9.242 1 98.81 275 MET B C 1
ATOM 5069 O O . MET B 1 275 ? 1.557 25.219 8.242 1 98.81 275 MET B O 1
ATOM 5073 N N . ARG B 1 276 ? 0.684 23.406 9.242 1 98.75 276 ARG B N 1
ATOM 5074 C CA . ARG B 1 276 ? -0.207 23.125 8.117 1 98.75 276 ARG B CA 1
ATOM 5075 C C . ARG B 1 276 ? -1.644 23.516 8.453 1 98.75 276 ARG B C 1
ATOM 5077 O O . ARG B 1 276 ? -2.25 22.953 9.359 1 98.75 276 ARG B O 1
ATOM 5084 N N . LEU B 1 277 ? -2.188 24.438 7.738 1 98.19 277 LEU B N 1
ATOM 5085 C CA . LEU B 1 277 ? -3.512 25 8 1 98.19 277 LEU B CA 1
ATOM 5086 C C . LEU B 1 277 ? -4.516 24.516 6.957 1 98.19 277 LEU B C 1
ATOM 5088 O O . LEU B 1 277 ? -4.34 24.766 5.758 1 98.19 277 LEU B O 1
ATOM 5092 N N . ASP B 1 278 ? -5.531 23.828 7.406 1 95.44 278 ASP B N 1
ATOM 5093 C CA . ASP B 1 278 ? -6.559 23.266 6.539 1 95.44 278 ASP B CA 1
ATOM 5094 C C . ASP B 1 278 ? -7.953 23.5 7.109 1 95.44 278 ASP B C 1
ATOM 5096 O O . ASP B 1 278 ? -8.766 22.578 7.172 1 95.44 278 ASP B O 1
ATOM 5100 N N . GLY B 1 279 ? -8.242 24.734 7.555 1 87.88 279 GLY B N 1
ATOM 5101 C CA . GLY B 1 279 ? -9.531 25.078 8.125 1 87.88 279 GLY B CA 1
ATOM 5102 C C . GLY B 1 279 ? -10.484 25.703 7.121 1 87.88 279 GLY B C 1
ATOM 5103 O O . GLY B 1 279 ? -11.648 25.938 7.43 1 87.88 279 GLY B O 1
ATOM 5104 N N . ASP B 1 280 ? -10.109 26.016 5.961 1 78.69 280 ASP B N 1
ATOM 5105 C CA . ASP B 1 280 ? -10.891 26.422 4.793 1 78.69 280 ASP B CA 1
ATOM 5106 C C . ASP B 1 280 ? -11.391 27.859 4.938 1 78.69 280 ASP B C 1
ATOM 5108 O O . ASP B 1 280 ? -11.375 28.625 3.979 1 78.69 280 ASP B O 1
ATOM 5112 N N . MET B 1 281 ? -11.703 28.266 6.133 1 84 281 MET B N 1
ATOM 5113 C CA . MET B 1 281 ? -12.477 29.5 6.34 1 84 281 MET B CA 1
ATOM 5114 C C . MET B 1 281 ? -11.57 30.656 6.742 1 84 281 MET B C 1
ATOM 5116 O O . MET B 1 281 ? -10.469 30.438 7.242 1 84 281 MET B O 1
ATOM 5120 N N . TYR B 1 282 ? -12.078 31.828 6.582 1 90.62 282 TYR B N 1
ATOM 5121 C CA . TYR B 1 282 ? -11.375 33.031 6.984 1 90.62 282 TYR B CA 1
ATOM 5122 C C . TYR B 1 282 ? -11.133 33.062 8.484 1 90.62 282 TYR B C 1
ATOM 5124 O O . TYR B 1 282 ? -9.984 33.125 8.938 1 90.62 282 TYR B O 1
ATOM 5132 N N . GLU B 1 283 ? -12.156 32.875 9.211 1 87.94 283 GLU B N 1
ATOM 5133 C CA . GLU B 1 283 ? -12.078 32.969 10.664 1 87.94 283 GLU B CA 1
ATOM 5134 C C . GLU B 1 283 ? -11.172 31.891 11.242 1 87.94 283 GLU B C 1
ATOM 5136 O O . GLU B 1 283 ? -10.398 32.156 12.164 1 87.94 283 GLU B O 1
ATOM 5141 N N . SER B 1 284 ? -11.312 30.734 10.773 1 90.62 284 SER B N 1
ATOM 5142 C CA . SER B 1 284 ? -10.484 29.641 11.25 1 90.62 284 SER B CA 1
ATOM 5143 C C . SER B 1 284 ? -9 29.938 11.031 1 90.62 284 SER B C 1
ATOM 5145 O O . SER B 1 284 ? -8.164 29.609 11.883 1 90.62 284 SER B O 1
ATOM 5147 N N . THR B 1 285 ? -8.727 30.484 9.891 1 93.69 285 THR B N 1
ATOM 5148 C CA . THR B 1 285 ? -7.352 30.828 9.555 1 93.69 285 THR B CA 1
ATOM 5149 C C . THR B 1 285 ? -6.828 31.922 10.477 1 93.69 285 THR B C 1
ATOM 5151 O O . THR B 1 285 ? -5.699 31.844 10.961 1 93.69 285 THR B O 1
ATOM 5154 N N . VAL B 1 286 ? -7.672 32.875 10.719 1 94.19 286 VAL B N 1
ATOM 5155 C CA . VAL B 1 286 ? -7.324 34 11.602 1 94.19 286 VAL B CA 1
ATOM 5156 C C . VAL B 1 286 ? -7.043 33.469 13.008 1 94.19 286 VAL B C 1
ATOM 5158 O O . VAL B 1 286 ? -6.055 33.844 13.641 1 94.19 286 VAL B O 1
ATOM 5161 N N . ASP B 1 287 ? -7.898 32.562 13.5 1 93.81 287 ASP B N 1
ATOM 5162 C CA . ASP B 1 287 ? -7.73 31.969 14.828 1 93.81 287 ASP B CA 1
ATOM 5163 C C . ASP B 1 287 ? -6.344 31.359 14.992 1 93.81 287 ASP B C 1
ATOM 5165 O O . ASP B 1 287 ? -5.691 31.547 16.016 1 93.81 287 ASP B O 1
ATOM 5169 N N . VAL B 1 288 ? -5.883 30.75 13.984 1 96.62 288 VAL B N 1
ATOM 5170 C CA . VAL B 1 288 ? -4.625 30.016 14.086 1 96.62 288 VAL B CA 1
ATOM 5171 C C . VAL B 1 288 ? -3.453 30.984 13.93 1 96.62 288 VAL B C 1
ATOM 5173 O O . VAL B 1 288 ? -2.52 30.969 14.742 1 96.62 288 VAL B O 1
ATOM 5176 N N . LEU B 1 289 ? -3.49 31.859 12.961 1 97.06 289 LEU B N 1
ATOM 5177 C CA . LEU B 1 289 ? -2.379 32.75 12.672 1 97.06 289 LEU B CA 1
ATOM 5178 C C . LEU B 1 289 ? -2.121 33.688 13.852 1 97.06 289 LEU B C 1
ATOM 5180 O O . LEU B 1 289 ? -0.974 33.875 14.273 1 97.06 289 LEU B O 1
ATOM 5184 N N . TYR B 1 290 ? -3.094 34.25 14.391 1 96.25 290 TYR B N 1
ATOM 5185 C CA . TYR B 1 290 ? -2.916 35.25 15.438 1 96.25 290 TYR B CA 1
ATOM 5186 C C . TYR B 1 290 ? -2.43 34.594 16.734 1 96.25 290 TYR B C 1
ATOM 5188 O O . TYR B 1 290 ? -1.813 35.25 17.562 1 96.25 290 TYR B O 1
ATOM 5196 N N . HIS B 1 291 ? -2.631 33.312 16.922 1 96.12 291 HIS B N 1
ATOM 5197 C CA . HIS B 1 291 ? -2.242 32.688 18.172 1 96.12 291 HIS B CA 1
ATOM 5198 C C . HIS B 1 291 ? -0.914 31.938 18.031 1 96.12 291 HIS B C 1
ATOM 5200 O O . HIS B 1 291 ? -0.199 31.734 19.016 1 96.12 291 HIS B O 1
ATOM 5206 N N . LEU B 1 292 ? -0.561 31.547 16.766 1 97.56 292 LEU B N 1
ATOM 5207 C CA . LEU B 1 292 ? 0.526 30.578 16.703 1 97.56 292 LEU B CA 1
ATOM 5208 C C . LEU B 1 292 ? 1.63 31.062 15.766 1 97.56 292 LEU B C 1
ATOM 5210 O O . LEU B 1 292 ? 2.736 30.516 15.766 1 97.56 292 LEU B O 1
ATOM 5214 N N . TYR B 1 293 ? 1.474 32.062 14.969 1 98 293 TYR B N 1
ATOM 5215 C CA . TYR B 1 293 ? 2.471 32.469 13.977 1 98 293 TYR B CA 1
ATOM 5216 C C . TYR B 1 293 ? 3.779 32.844 14.648 1 98 293 TYR B C 1
ATOM 5218 O O . TYR B 1 293 ? 4.863 32.562 14.125 1 98 293 TYR B O 1
ATOM 5226 N N . ASP B 1 294 ? 3.688 33.562 15.758 1 96.81 294 ASP B N 1
ATOM 5227 C CA . ASP B 1 294 ? 4.895 34 16.438 1 96.81 294 ASP B CA 1
ATOM 5228 C C . ASP B 1 294 ? 5.645 32.844 17.078 1 96.81 294 ASP B C 1
ATOM 5230 O O . ASP B 1 294 ? 6.797 33 17.484 1 96.81 294 ASP B O 1
ATOM 5234 N N . LYS B 1 295 ? 4.984 31.672 17.203 1 97.31 295 LYS B N 1
ATOM 5235 C CA . LYS B 1 295 ? 5.633 30.469 17.719 1 97.31 295 LYS B CA 1
ATOM 5236 C C . LYS B 1 295 ? 6.418 29.75 16.609 1 97.31 295 LYS B C 1
ATOM 5238 O O . LYS B 1 295 ? 7.246 28.891 16.891 1 97.31 295 LYS B O 1
ATOM 5243 N N . LEU B 1 296 ? 6.156 30.109 15.352 1 98.62 296 LEU B N 1
ATOM 5244 C CA . LEU B 1 296 ? 6.883 29.516 14.234 1 98.62 296 LEU B CA 1
ATOM 5245 C C . LEU B 1 296 ? 8.312 30.031 14.172 1 98.62 296 LEU B C 1
ATOM 5247 O O . LEU B 1 296 ? 8.539 31.234 14.164 1 98.62 296 LEU B O 1
ATOM 5251 N N . SER B 1 297 ? 9.227 29.141 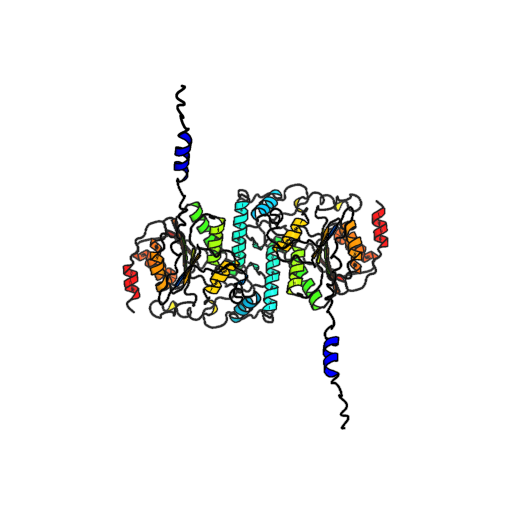14.18 1 98.62 297 SER B N 1
ATOM 5252 C CA . SER B 1 297 ? 10.641 29.484 14.117 1 98.62 297 SER B CA 1
ATOM 5253 C C . SER B 1 297 ? 11.008 30.078 12.758 1 98.62 297 SER B C 1
ATOM 5255 O O . SER B 1 297 ? 10.422 29.703 11.742 1 98.62 297 SER B O 1
ATOM 5257 N N . ILE B 1 298 ? 11.977 31.016 12.812 1 98.31 298 ILE B N 1
ATOM 5258 C CA . ILE B 1 298 ? 12.562 31.453 11.555 1 98.31 298 ILE B CA 1
ATOM 5259 C C . ILE B 1 298 ? 13.141 30.25 10.812 1 98.31 298 ILE B C 1
ATOM 5261 O O . ILE B 1 298 ? 13.852 29.438 11.398 1 98.31 298 ILE B O 1
ATOM 5265 N N . GLY B 1 299 ? 12.812 30.109 9.578 1 98.56 299 GLY B N 1
ATOM 5266 C CA . GLY B 1 299 ? 13.195 28.953 8.789 1 98.56 299 GLY B CA 1
ATOM 5267 C C . GLY B 1 299 ? 12.102 27.906 8.695 1 98.56 299 GLY B C 1
ATOM 5268 O O . GLY B 1 299 ? 12.18 26.984 7.883 1 98.56 299 GLY B O 1
ATOM 5269 N N . GLY B 1 300 ? 11.078 28.094 9.539 1 98.81 300 GLY B N 1
ATOM 5270 C CA . GLY B 1 300 ? 9.93 27.203 9.5 1 98.81 300 GLY B CA 1
ATOM 5271 C C . GLY B 1 300 ? 8.945 27.547 8.391 1 98.81 300 GLY B C 1
ATOM 5272 O O . GLY B 1 300 ? 9.125 28.531 7.672 1 98.81 300 GLY B O 1
ATOM 5273 N N . TYR B 1 301 ? 7.91 26.703 8.242 1 98.94 301 TYR B N 1
ATOM 5274 C CA . TYR B 1 301 ? 7.02 26.844 7.094 1 98.94 301 TYR B CA 1
ATOM 5275 C C . TYR B 1 301 ? 5.562 26.906 7.539 1 98.94 301 TYR B C 1
ATOM 5277 O O . TYR B 1 301 ? 5.188 26.266 8.531 1 98.94 301 TYR B O 1
ATOM 5285 N N . VAL B 1 302 ? 4.773 27.688 6.809 1 98.88 302 VAL B N 1
ATOM 5286 C CA . VAL B 1 302 ? 3.318 27.578 6.82 1 98.88 302 VAL B CA 1
ATOM 5287 C C . VAL B 1 302 ? 2.836 26.953 5.516 1 98.88 302 VAL B C 1
ATOM 5289 O O . VAL B 1 302 ? 3.25 27.359 4.43 1 98.88 302 VAL B O 1
ATOM 5292 N N . ILE B 1 303 ? 2.057 25.922 5.617 1 98.88 303 ILE B N 1
ATOM 5293 C CA . ILE B 1 303 ? 1.386 25.297 4.484 1 98.88 303 ILE B CA 1
ATOM 5294 C C . ILE B 1 303 ? -0.105 25.625 4.52 1 98.88 303 ILE B C 1
ATOM 5296 O O . ILE B 1 303 ? -0.794 25.312 5.492 1 98.88 303 ILE B O 1
ATOM 5300 N N . MET B 1 304 ? -0.603 26.312 3.51 1 98.19 304 MET B N 1
ATOM 5301 C CA . MET B 1 304 ? -2.031 26.578 3.365 1 98.19 304 MET B CA 1
ATOM 5302 C C . MET B 1 304 ? -2.666 25.625 2.357 1 98.19 304 MET B C 1
ATOM 5304 O O . MET B 1 304 ? -2.463 25.766 1.15 1 98.19 304 MET B O 1
ATOM 5308 N N . ASP B 1 305 ? -3.438 24.734 2.803 1 96.56 305 ASP B N 1
ATOM 5309 C CA . ASP B 1 305 ? -4.051 23.734 1.936 1 96.56 305 ASP B CA 1
ATOM 5310 C C . ASP B 1 305 ? -5.016 24.391 0.945 1 96.56 305 ASP B C 1
ATOM 5312 O O . ASP B 1 305 ? -5.16 23.922 -0.187 1 96.56 305 ASP B O 1
ATOM 5316 N N . ASP B 1 306 ? -5.715 25.422 1.418 1 93.69 306 ASP B N 1
ATOM 5317 C CA . ASP B 1 306 ? -6.738 26.094 0.625 1 93.69 306 ASP B CA 1
ATOM 5318 C C . ASP B 1 306 ? -6.352 27.547 0.362 1 93.69 306 ASP B C 1
ATOM 5320 O O . ASP B 1 306 ? -6.938 28.469 0.944 1 93.69 306 ASP B O 1
ATOM 5324 N N . TRP B 1 307 ? -5.504 27.75 -0.562 1 96.31 307 TRP B N 1
ATOM 5325 C CA . TRP B 1 307 ? -5.012 29.078 -0.872 1 96.31 307 TRP B CA 1
ATOM 5326 C C . TRP B 1 307 ? -5.793 29.688 -2.029 1 96.31 307 TRP B C 1
ATOM 5328 O O . TRP B 1 307 ? -6.43 30.734 -1.872 1 96.31 307 TRP B O 1
ATOM 5338 N N . PHE B 1 308 ? -5.766 29.062 -3.137 1 95.19 308 PHE B N 1
ATOM 5339 C CA . PHE B 1 308 ? -6.367 29.625 -4.336 1 95.19 308 PHE B CA 1
ATOM 5340 C C . PHE B 1 308 ? -7.883 29.438 -4.324 1 95.19 308 PHE B C 1
ATOM 5342 O O . PHE B 1 308 ? -8.367 28.312 -4.285 1 95.19 308 PHE B O 1
ATOM 5349 N N . GLY B 1 309 ? -8.586 30.578 -4.348 1 91.06 309 GLY B N 1
ATOM 5350 C CA . GLY B 1 309 ? -10.039 30.531 -4.453 1 91.06 309 GLY B CA 1
ATOM 5351 C C . GLY B 1 309 ? -10.734 30.375 -3.115 1 91.06 309 GLY B C 1
ATOM 5352 O O . GLY B 1 309 ? -11.914 30.031 -3.059 1 91.06 309 GLY B O 1
ATOM 5353 N N . PHE B 1 310 ? -10.055 30.609 -2.045 1 91.31 310 PHE B N 1
ATOM 5354 C CA . PHE B 1 310 ? -10.648 30.375 -0.729 1 91.31 310 PHE B CA 1
ATOM 5355 C C . PHE B 1 310 ? -10.5 31.625 0.145 1 91.31 310 PHE B C 1
ATOM 5357 O O . PHE B 1 310 ? -9.562 32.406 -0.03 1 91.31 310 PHE B O 1
ATOM 5364 N N . PRO B 1 311 ? -11.359 31.703 1.157 1 91.44 311 PRO B N 1
ATOM 5365 C CA . PRO B 1 311 ? -11.281 32.844 2.08 1 91.44 311 PRO B CA 1
ATOM 5366 C C . PRO B 1 311 ? -10.023 32.812 2.943 1 91.44 311 PRO B C 1
ATOM 5368 O O . PRO B 1 311 ? -9.594 33.844 3.449 1 91.44 311 PRO B O 1
ATOM 5371 N N . SER B 1 312 ? -9.492 31.688 3.074 1 93.88 312 SER B N 1
ATOM 5372 C CA . SER B 1 312 ?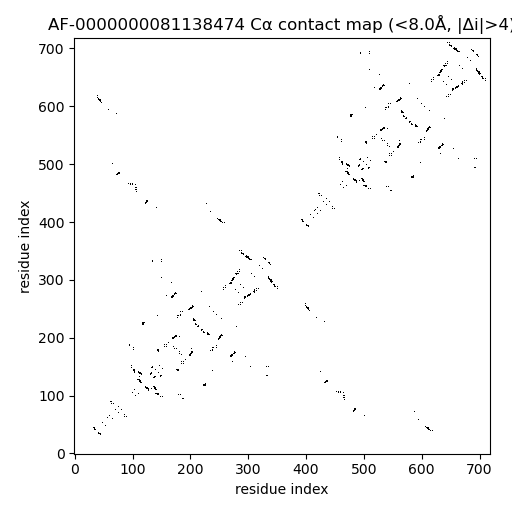 -8.266 31.562 3.854 1 93.88 312 SER B CA 1
ATOM 5373 C C . SER B 1 312 ? -7.148 32.406 3.264 1 93.88 312 SER B C 1
ATOM 5375 O O . SER B 1 312 ? -6.324 32.969 3.998 1 93.88 312 SER B O 1
ATOM 5377 N N . LYS B 1 313 ? -7.09 32.562 1.981 1 95.75 313 LYS B N 1
ATOM 5378 C CA . LYS B 1 313 ? -6.09 33.406 1.345 1 95.75 313 LYS B CA 1
ATOM 5379 C C . LYS B 1 313 ? -6.23 34.875 1.803 1 95.75 313 LYS B C 1
ATOM 5381 O O . LYS B 1 313 ? -5.238 35.531 2.137 1 95.75 313 LYS B O 1
ATOM 5386 N N . THR B 1 314 ? -7.43 35.344 1.782 1 94.94 314 THR B N 1
ATOM 5387 C CA . THR B 1 314 ? -7.688 36.688 2.209 1 94.94 314 THR B CA 1
ATOM 5388 C C . THR B 1 314 ? -7.266 36.906 3.662 1 94.94 314 THR B C 1
ATOM 5390 O O . THR B 1 314 ? -6.699 37.938 4.012 1 94.94 314 THR B O 1
ATOM 5393 N N . ALA B 1 315 ? -7.559 35.906 4.492 1 94.44 315 ALA B N 1
ATOM 5394 C CA . ALA B 1 315 ? -7.148 35.969 5.895 1 94.44 315 ALA B CA 1
ATOM 5395 C C . ALA B 1 315 ? -5.637 36.125 6.016 1 94.44 315 ALA B C 1
ATOM 5397 O O . ALA B 1 315 ? -5.152 36.938 6.82 1 94.44 315 ALA B O 1
ATOM 5398 N N . CYS B 1 316 ? -4.914 35.438 5.215 1 96.38 316 CYS B N 1
ATOM 5399 C CA . CYS B 1 316 ? -3.457 35.5 5.227 1 96.38 316 CYS B CA 1
ATOM 5400 C C . CYS B 1 316 ? -2.969 36.844 4.73 1 96.38 316 CYS B C 1
ATOM 5402 O O . CYS B 1 316 ? -2.1 37.469 5.348 1 96.38 316 CYS B O 1
ATOM 5404 N N . GLU B 1 317 ? -3.52 37.281 3.652 1 96.25 317 GLU B N 1
ATOM 5405 C CA . GLU B 1 317 ? -3.113 38.562 3.07 1 96.25 317 GLU B CA 1
ATOM 5406 C C . GLU B 1 317 ? -3.385 39.719 4.027 1 96.25 317 GLU B C 1
ATOM 5408 O O . GLU B 1 317 ? -2.564 40.625 4.156 1 96.25 317 GLU B O 1
ATOM 5413 N N . ASP B 1 318 ? -4.551 39.656 4.656 1 95.19 318 ASP B N 1
ATOM 5414 C CA . ASP B 1 318 ? -4.852 40.656 5.672 1 95.19 318 ASP B CA 1
ATOM 5415 C C . ASP B 1 318 ? -3.84 40.594 6.812 1 95.19 318 ASP B C 1
ATOM 5417 O O . ASP B 1 318 ? -3.363 41.656 7.277 1 95.19 318 ASP B O 1
ATOM 5421 N N . PHE B 1 319 ? -3.547 39.438 7.273 1 96.12 319 PHE B N 1
ATOM 5422 C CA . PHE B 1 319 ? -2.564 39.25 8.336 1 96.12 319 PHE B CA 1
ATOM 5423 C C . PHE B 1 319 ? -1.21 39.812 7.93 1 96.12 319 PHE B C 1
ATOM 5425 O O . PHE B 1 319 ? -0.552 40.5 8.727 1 96.12 319 PHE B O 1
ATOM 5432 N N . PHE B 1 320 ? -0.764 39.562 6.652 1 96.94 320 PHE B N 1
ATOM 5433 C CA . PHE B 1 320 ? 0.496 40.094 6.137 1 96.94 320 PHE B CA 1
ATOM 5434 C C . PHE B 1 320 ? 0.493 41.594 6.145 1 96.94 320 PHE B C 1
ATOM 5436 O O . PHE B 1 320 ? 1.45 42.219 6.605 1 96.94 320 PHE B O 1
ATOM 5443 N N . ALA B 1 321 ? -0.574 42.125 5.699 1 95.75 321 ALA B N 1
ATOM 5444 C CA . ALA B 1 321 ? -0.68 43.562 5.547 1 95.75 321 ALA B CA 1
ATOM 5445 C C . ALA B 1 321 ? -0.579 44.281 6.898 1 95.75 321 ALA B C 1
ATOM 5447 O O . ALA B 1 321 ? 0.175 45.25 7.051 1 95.75 321 ALA B O 1
ATOM 5448 N N . VAL B 1 322 ? -1.29 43.75 7.879 1 94.56 322 VAL B N 1
ATOM 5449 C CA . VAL B 1 322 ? -1.369 44.438 9.172 1 94.56 322 VAL B CA 1
ATOM 5450 C C . VAL B 1 322 ? -0.046 44.281 9.914 1 94.56 322 VAL B C 1
ATOM 5452 O O . VAL B 1 322 ? 0.315 45.125 10.734 1 94.56 322 VAL B O 1
ATOM 5455 N N . HIS B 1 323 ? 0.705 43.25 9.602 1 95.81 323 HIS B N 1
ATOM 5456 C CA . HIS B 1 323 ? 1.953 43 10.312 1 95.81 323 HIS B CA 1
ATOM 5457 C C . HIS B 1 323 ? 3.156 43.438 9.477 1 95.81 323 HIS B C 1
ATOM 5459 O O . HIS B 1 323 ? 4.305 43.25 9.898 1 95.81 323 HIS B O 1
ATOM 5465 N N . GLY B 1 324 ? 2.947 43.906 8.289 1 94.44 324 GLY B N 1
ATOM 5466 C CA . GLY B 1 324 ? 3.996 44.438 7.434 1 94.44 324 GLY B CA 1
ATOM 5467 C C . GLY B 1 324 ? 4.953 43.375 6.926 1 94.44 324 GLY B C 1
ATOM 5468 O O . GLY B 1 324 ? 6.164 43.594 6.871 1 94.44 324 GLY B O 1
ATOM 5469 N N . ILE B 1 325 ? 4.473 42.156 6.672 1 94.12 325 ILE B N 1
ATOM 5470 C CA . ILE B 1 325 ? 5.324 41.094 6.133 1 94.12 325 ILE B CA 1
ATOM 5471 C C . ILE B 1 325 ? 4.883 40.75 4.711 1 94.12 325 ILE B C 1
ATOM 5473 O O . ILE B 1 325 ? 3.715 40.938 4.355 1 94.12 325 ILE B O 1
ATOM 5477 N N . GLU B 1 326 ? 5.875 40.312 3.879 1 95.88 326 GLU B N 1
ATOM 5478 C CA . GLU B 1 326 ? 5.648 39.969 2.484 1 95.88 326 GLU B CA 1
ATOM 5479 C C . GLU B 1 326 ? 6.32 38.625 2.148 1 95.88 326 GLU B C 1
ATOM 5481 O O . GLU B 1 326 ? 7.27 38.594 1.363 1 95.88 326 GLU B O 1
ATOM 5486 N N . PRO B 1 327 ? 5.793 37.594 2.666 1 97.56 327 PRO B N 1
ATOM 5487 C CA . PRO B 1 327 ? 6.41 36.312 2.383 1 97.56 327 PRO B CA 1
ATOM 5488 C C . PRO B 1 327 ? 6.312 35.906 0.911 1 97.56 327 PRO B C 1
ATOM 5490 O O . PRO B 1 327 ? 5.379 36.344 0.219 1 97.56 327 PRO B O 1
ATOM 5493 N N . GLU B 1 328 ? 7.309 35.156 0.426 1 98.25 328 GLU B N 1
ATOM 5494 C CA . GLU B 1 328 ? 7.227 34.531 -0.891 1 98.25 328 GLU B CA 1
ATOM 5495 C C . GLU B 1 328 ? 6.273 33.344 -0.878 1 98.25 328 GLU B C 1
ATOM 5497 O O . GLU B 1 328 ? 6.559 32.312 -0.248 1 98.25 328 GLU B O 1
ATOM 5502 N N . ILE B 1 329 ? 5.191 33.5 -1.571 1 98.62 329 ILE B N 1
ATOM 5503 C CA . ILE B 1 329 ? 4.188 32.438 -1.617 1 98.62 329 ILE B CA 1
ATOM 5504 C C . ILE B 1 329 ? 4.52 31.453 -2.742 1 98.62 329 ILE B C 1
ATOM 5506 O O . ILE B 1 329 ? 4.609 31.844 -3.908 1 98.62 329 ILE B O 1
ATOM 5510 N N . ILE B 1 330 ? 4.691 30.172 -2.471 1 98.75 330 ILE B N 1
ATOM 5511 C CA . ILE B 1 330 ? 5.062 29.156 -3.453 1 98.75 330 ILE B CA 1
ATOM 5512 C C . ILE B 1 330 ? 3.896 28.188 -3.666 1 98.75 330 ILE B C 1
ATOM 5514 O O . ILE B 1 330 ? 3.471 27.5 -2.732 1 98.75 330 ILE B O 1
ATOM 5518 N N . PRO B 1 331 ? 3.352 28.141 -4.879 1 98.5 331 PRO B N 1
ATOM 5519 C CA . PRO B 1 331 ? 2.266 27.203 -5.148 1 98.5 331 PRO B CA 1
ATOM 5520 C C . PRO B 1 331 ? 2.711 25.734 -5.039 1 98.5 331 PRO B C 1
ATOM 5522 O O . PRO B 1 331 ? 3.83 25.406 -5.434 1 98.5 331 PRO B O 1
ATOM 5525 N N . ILE B 1 332 ? 1.946 24.891 -4.441 1 98.38 332 ILE B N 1
ATOM 5526 C CA . ILE B 1 332 ? 2.168 23.438 -4.418 1 98.38 332 ILE B CA 1
ATOM 5527 C C . ILE B 1 332 ? 1.444 22.797 -5.59 1 98.38 332 ILE B C 1
ATOM 5529 O O . ILE B 1 332 ? 2.006 21.922 -6.27 1 98.38 332 ILE B O 1
ATOM 5533 N N . ASP B 1 333 ? 0.208 23.156 -5.758 1 97.31 333 ASP B N 1
ATOM 5534 C CA . ASP B 1 333 ? -0.666 22.734 -6.848 1 97.31 333 ASP B CA 1
ATOM 5535 C C . ASP B 1 333 ? -1.666 23.828 -7.207 1 97.31 333 ASP B C 1
ATOM 5537 O O . ASP B 1 333 ? -1.381 25.016 -7.039 1 97.31 333 ASP B O 1
ATOM 5541 N N . ASP B 1 334 ? -2.822 23.469 -7.746 1 96.19 334 ASP B N 1
ATOM 5542 C CA . ASP B 1 334 ? -3.775 24.469 -8.219 1 96.19 334 ASP B CA 1
ATOM 5543 C C . ASP B 1 334 ? -4.613 25 -7.062 1 96.19 334 ASP B C 1
ATOM 5545 O O . ASP B 1 334 ? -5.418 25.922 -7.25 1 96.19 334 ASP B O 1
ATOM 5549 N N . ILE B 1 335 ? -4.367 24.484 -5.875 1 96 335 ILE B N 1
ATOM 5550 C CA . ILE B 1 335 ? -5.254 24.828 -4.77 1 96 335 ILE B CA 1
ATOM 5551 C C . ILE B 1 335 ? -4.43 25.344 -3.588 1 96 335 ILE B C 1
ATOM 5553 O O . ILE B 1 335 ? -4.805 26.312 -2.936 1 96 335 ILE B O 1
ATOM 5557 N N . SER B 1 336 ? -3.303 24.828 -3.371 1 97.88 336 SER B N 1
ATOM 5558 C CA . SER B 1 336 ? -2.557 24.984 -2.129 1 97.88 336 SER B CA 1
ATOM 5559 C C . SER B 1 336 ? -1.249 25.734 -2.363 1 97.88 336 SER B C 1
ATOM 5561 O O . SER B 1 336 ? -0.759 25.812 -3.492 1 97.88 336 SER B O 1
ATOM 5563 N N . ALA B 1 337 ? -0.729 26.328 -1.314 1 98.56 337 ALA B N 1
ATOM 5564 C CA . ALA B 1 337 ? 0.545 27.047 -1.345 1 98.56 337 ALA B CA 1
ATOM 5565 C C . ALA B 1 337 ? 1.23 27 0.018 1 98.56 337 ALA B C 1
ATOM 5567 O O . ALA B 1 337 ? 0.651 26.531 0.997 1 98.56 337 ALA B O 1
ATOM 5568 N N . TYR B 1 338 ? 2.52 27.359 0.051 1 98.88 338 TYR B N 1
ATOM 5569 C CA . TYR B 1 338 ? 3.262 27.438 1.304 1 98.88 338 TYR B CA 1
ATOM 5570 C C . TYR B 1 338 ? 4.262 28.594 1.272 1 98.88 338 TYR B C 1
ATOM 5572 O O . TYR B 1 338 ? 4.52 29.172 0.215 1 98.88 338 TYR B O 1
ATOM 5580 N N . TRP B 1 339 ? 4.766 29.016 2.479 1 98.81 339 TRP B N 1
ATOM 5581 C CA . TRP B 1 339 ? 5.848 30 2.562 1 98.81 339 TRP B CA 1
ATOM 5582 C C . TRP B 1 339 ? 6.734 29.734 3.773 1 98.81 339 TRP B C 1
ATOM 5584 O O . TRP B 1 339 ? 6.34 29.016 4.691 1 98.81 339 TRP B O 1
ATOM 5594 N N . LYS B 1 340 ? 7.922 30.25 3.678 1 98.81 340 LYS B N 1
ATOM 5595 C CA . LYS B 1 340 ? 8.906 30.172 4.754 1 98.81 340 LYS B CA 1
ATOM 5596 C C . LYS B 1 340 ? 8.891 31.453 5.598 1 98.81 340 LYS B C 1
ATOM 5598 O O . LYS B 1 340 ? 8.812 32.562 5.062 1 98.81 340 LYS B O 1
ATOM 5603 N N . LYS B 1 341 ? 8.859 31.266 6.887 1 98.62 341 LYS B N 1
ATOM 5604 C CA . LYS B 1 341 ? 9.047 32.438 7.746 1 98.62 341 LYS B CA 1
ATOM 5605 C C . LYS B 1 341 ? 10.508 32.875 7.754 1 98.62 341 LYS B C 1
ATOM 5607 O O . LYS B 1 341 ? 11.391 32.125 8.141 1 98.62 341 LYS B O 1
ATOM 5612 N N . THR B 1 342 ? 10.758 34.125 7.418 1 97.69 342 THR B N 1
ATOM 5613 C CA . THR B 1 342 ? 12.141 34.562 7.27 1 97.69 342 THR B CA 1
ATOM 5614 C C . THR B 1 342 ? 12.477 35.625 8.297 1 97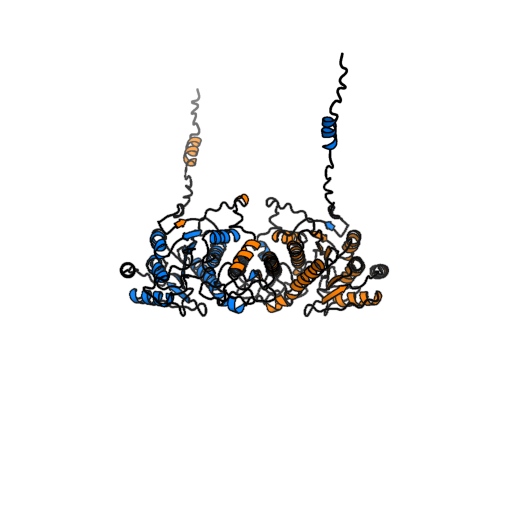.69 342 THR B C 1
ATOM 5616 O O . THR B 1 342 ? 13.641 36 8.461 1 97.69 342 THR B O 1
ATOM 5619 N N . GLU B 1 343 ? 11.469 36.094 8.992 1 96.06 343 GLU B N 1
ATOM 5620 C CA . GLU B 1 343 ? 11.695 37.125 10.008 1 96.06 343 GLU B CA 1
ATOM 5621 C C . GLU B 1 343 ? 10.719 36.969 11.172 1 96.06 343 GLU B C 1
ATOM 5623 O O . GLU B 1 343 ? 9.648 36.406 11.016 1 96.06 343 GLU B O 1
ATOM 5628 N N . ASP B 1 344 ? 11.195 37.5 12.266 1 94.12 344 ASP B N 1
ATOM 5629 C CA . ASP B 1 344 ? 10.312 37.469 13.43 1 94.12 344 ASP B CA 1
ATOM 5630 C C . ASP B 1 344 ? 9.148 38.438 13.258 1 94.12 344 ASP B C 1
ATOM 5632 O O . ASP B 1 344 ? 9.305 39.5 12.656 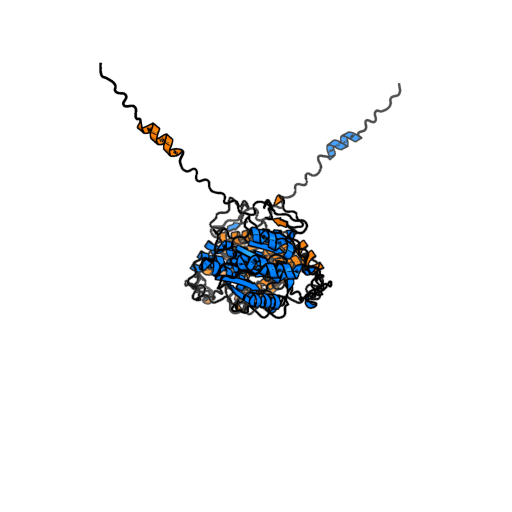1 94.12 344 ASP B O 1
ATOM 5636 N N . VAL B 1 345 ? 8.039 38.031 13.703 1 93.88 345 VAL B N 1
ATOM 5637 C CA . VAL B 1 345 ? 6.832 38.844 13.617 1 93.88 345 VAL B CA 1
ATOM 5638 C C . VAL B 1 345 ? 6.199 39 15 1 93.88 345 VAL B C 1
ATOM 5640 O O . VAL B 1 345 ? 5.906 37.969 15.656 1 93.88 345 VAL B O 1
ATOM 5643 N N . GLN B 1 346 ? 6.074 40.188 15.477 1 93.5 346 GLN B N 1
ATOM 5644 C CA . GLN B 1 346 ? 5.281 40.406 16.672 1 93.5 346 GLN B CA 1
ATOM 5645 C C . GLN B 1 346 ? 3.795 40.5 16.359 1 93.5 346 GLN B C 1
ATOM 5647 O O . GLN B 1 346 ? 3.322 41.5 15.805 1 93.5 346 GLN B O 1
ATOM 5652 N N . VAL B 1 347 ? 3.078 39.5 16.703 1 95.44 347 VAL B N 1
ATOM 5653 C CA . VAL B 1 347 ? 1.669 39.406 16.328 1 95.44 347 VAL B CA 1
ATOM 5654 C C . VAL B 1 347 ? 0.857 40.406 17.141 1 95.44 347 VAL B C 1
ATOM 5656 O O . VAL B 1 347 ? 0.991 40.5 18.375 1 95.44 347 VAL B O 1
ATOM 5659 N N . GLN B 1 348 ? 0.097 41.156 16.5 1 92.12 348 GLN B N 1
ATOM 5660 C CA . GLN B 1 348 ? -0.784 42.156 17.141 1 92.12 348 GLN B CA 1
ATOM 5661 C C . GLN B 1 348 ? -2.088 41.5 17.594 1 92.12 348 GLN B C 1
ATOM 5663 O O . GLN B 1 348 ? -3.145 41.75 17.016 1 92.12 348 GLN B O 1
ATOM 5668 N N . TYR B 1 349 ? -2.021 40.844 18.656 1 90.06 349 TYR B N 1
ATOM 5669 C CA . TYR B 1 349 ? -3.121 40.031 19.156 1 90.06 349 TYR B CA 1
ATOM 5670 C C . TYR B 1 349 ? -4.352 40.906 19.438 1 90.06 349 TYR B C 1
ATOM 5672 O O . TYR B 1 349 ? -5.484 40.406 19.312 1 90.06 349 TYR B O 1
ATOM 5680 N N . TRP B 1 350 ? -4.137 42.125 19.797 1 87 350 TRP B N 1
ATOM 5681 C CA . TRP B 1 350 ? -5.246 43.031 20.125 1 87 350 TRP B CA 1
ATOM 5682 C C . TRP B 1 350 ? -6.188 43.156 18.922 1 87 350 TRP B C 1
ATOM 5684 O O . TRP B 1 350 ? -7.387 43.406 19.094 1 87 350 TRP B O 1
ATOM 5694 N N . ARG B 1 351 ? -5.75 43.062 17.75 1 85.31 351 ARG B N 1
ATOM 5695 C CA . ARG B 1 351 ? -6.578 43.125 16.547 1 85.31 351 ARG B CA 1
ATOM 5696 C C . ARG B 1 351 ? -7.547 41.969 16.484 1 85.31 351 ARG B C 1
ATOM 5698 O O . ARG B 1 351 ? -8.68 42.094 16 1 85.31 351 ARG B O 1
ATOM 5705 N N . TYR B 1 352 ? -6.992 40.812 16.859 1 85.06 352 TYR B N 1
ATOM 5706 C CA . TYR B 1 352 ? -7.832 39.625 16.953 1 85.06 352 TYR B CA 1
ATOM 5707 C C . TYR B 1 352 ? -8.953 39.812 17.969 1 85.06 352 TYR B C 1
ATOM 5709 O O . TYR B 1 352 ? -10.109 39.5 17.688 1 85.06 352 TYR B O 1
ATOM 5717 N N . GLU B 1 353 ? -8.648 40.344 19.125 1 80.31 353 GLU B N 1
ATOM 5718 C CA . GLU B 1 353 ? -9.602 40.562 20.219 1 80.31 353 GLU B CA 1
ATOM 5719 C C . GLU B 1 353 ? -10.711 41.5 19.781 1 80.31 353 GLU B C 1
ATOM 5721 O O . GLU B 1 353 ? -11.859 41.344 20.188 1 80.31 353 GLU B O 1
ATOM 5726 N N . GLN B 1 354 ? -10.375 42.5 19.047 1 71.62 354 GLN B N 1
ATOM 5727 C CA . GLN B 1 354 ? -11.344 43.5 18.594 1 71.62 354 GLN B CA 1
ATOM 5728 C C . GLN B 1 354 ? -12.281 42.938 17.547 1 71.62 354 GLN B C 1
ATOM 5730 O O . GLN B 1 354 ? -13.438 43.344 17.438 1 71.62 354 GLN B O 1
ATOM 5735 N N . SER B 1 355 ? -11.781 42.156 16.719 1 59.69 355 SER B N 1
ATOM 5736 C CA . SER B 1 355 ? -12.594 41.562 15.672 1 59.69 355 SER B CA 1
ATOM 5737 C C . SER B 1 355 ? -13.547 40.5 16.234 1 59.69 355 SER B C 1
ATOM 5739 O O . SER B 1 355 ? -14.617 40.281 15.68 1 59.69 355 SER B O 1
ATOM 5741 N N . SER B 1 356 ? -13.141 39.656 17.078 1 53.22 356 SER B N 1
ATOM 5742 C CA . SER B 1 356 ? -14 38.625 17.672 1 53.22 356 SER B CA 1
ATOM 5743 C C . SER B 1 356 ? -15.211 39.25 18.359 1 53.22 356 SER B C 1
ATOM 5745 O O . SER B 1 356 ? -16.219 38.594 18.562 1 53.22 356 SER B O 1
ATOM 5747 N N . PHE B 1 357 ? -15.242 40.375 19.156 1 37.03 357 PHE B N 1
ATOM 5748 C CA . PHE B 1 357 ? -16.312 40.906 20 1 37.03 357 PHE B CA 1
ATOM 5749 C C . PHE B 1 357 ? -17.328 41.688 19.156 1 37.03 357 PHE B C 1
ATOM 5751 O O . PHE B 1 357 ? -18.281 42.25 19.688 1 37.03 357 PHE B O 1
ATOM 5758 N N . THR B 1 358 ? -17.016 42.188 18.016 1 33.19 358 THR B N 1
ATOM 5759 C CA . THR B 1 358 ? -18.203 42.906 17.578 1 33.19 358 THR B CA 1
ATOM 5760 C C . THR B 1 358 ? -19.312 41.938 17.188 1 33.19 358 THR B C 1
ATOM 5762 O O . THR B 1 358 ? -20.25 42.281 16.484 1 33.19 358 THR B O 1
ATOM 5765 N N . SER B 1 359 ? -19.203 40.656 17.516 1 29.47 359 SER B N 1
ATOM 5766 C CA . SER B 1 359 ? -20.5 40.031 17.5 1 29.47 359 SER B CA 1
ATOM 5767 C C . SER B 1 359 ? -21.266 40.312 18.797 1 29.47 359 SER B C 1
ATOM 5769 O O . SER B 1 359 ? -20.688 40.312 19.875 1 29.47 359 SER B O 1
#

Secondary structure (DSSP, 8-state):
---------TTTHHHHHTTS-----------GGGS-EE-SS-EEE-------GGG--TTTT--HHHHHHHHHTTEE---TTTTT--HHHHHHHHHHHHHHHHHTTGGGGGG-EEEPP--SSSPEEEEE--HHHHHHT-SEESSSS----HHHHHHHHHHHHHHHHTT---EEEEE--TTSHHHHHHHHHHHHHSTT----EEEEE-SS-S----SSS-GGGTTGGG-GGG---HHHHHHHHHHTT--STTEEEEES-HHHHHHHHHHH---EEEEEE---SHHHHHHHHHHHGGGEEEEEEEEETT-TTSHHHHHHHHHHHHHT-----EESSSS-EEEE--S-----HHHHHHHHTT-/---------THHHHHHHGGG-----------TTSS-EE-SS-EEE-------GGG--TTTT--HHHHHHHHHTTEE---TTTTT--HHHHHHHHHHHHHHHHHTTGGGGGG-EEEPP--SSSPEEEEE--HHHHHHT-SEESSSS----HHHHHHHHHHHHHHHHTT---EEEEE--TTSHHHHHHHHHHHHHSTT----EEEEE-SS-S----TTT-GGGTTGGG-GGG---HHHHHHHHHHTT--STTEEEEES-HHHHHHHHHHH---EEEEEE---SHHHHHHHHHHHGGGEEEEEEEEESS-TTSHHHHHHHHHHHHHT-----EESSSS-EEEE--S-----HHHHHHHHTT-

Sequence (718 aa):
MENTVFSGDQSESKKALKSIHDEEVTHQQIRPFSMPIHGKKYEIFQPLYDMDVTKKNPQLFGTFEERISWARSMVQINDEEFKDLSPKEHAALMYIDMIKTFVSGRVFRNAELSVVPRLGPNMLPTIRFNEAKRDGGRDWTFAGDTMTGQKRLDNVHALLKDVIENKVIGDYIETGVWRGGSSVLAKAVLEVLDPNSNRVSYVCDSFMGLPPGEKKLSKKDAGWDNTPYLEVASDIVANNFIKYGLLDSNVIFAKGFFNETMPPLAEKIKSLSIMRLDGDMYESTVDVLYHLYDKLSIGGYVIMDDWFGFPSKTACEDFFAVHGIEPEIIPIDDISAYWKKTEDVQVQYWRYEQSSFTSMENTVFSGDQSESKKALKSIHDEEVTHQQIRPFSMPIHGKKYEIFQPLYDMDVTKKNPQLFGTFEERISWARSMVQINDEEFKDLSPKEHAALMYIDMIKTFVSGRVFRNAELSVVPRLGPNMLPTIRFNEAKRDGGRDWTFAGDTMTGQKRLDNVHALLKDVIENKVIGDYIETGVWRGGSSVLAKAVLEVLDPNSNRVSYVCDSFMGLPPGEKKLSKKDAGWDNTPYLEVASDIVANNFIKYGLLDSNVIFAKGFFNETMPPLAEKIKSLSIMRLDGDMYESTVDVLYHLYDKLSIGGYVIMDDWFGFPSKTACEDFFAVHGIEPEIIPIDDISAYWKKTEDVQVQYWRYEQSSFTS

Foldseek 3Di:
DDPPDCPPPPPPVVVPVCVVDDPPPVPPVPPVQVDWDDDPPDIDHDPDDPPPPVPPDCVVVPDLLVVQVVVPVVDDDDDPVPNPDRSLRVSLVVQLVVLVCAQLVVVVPQVKWWWQDDFAQDDTDIDTDDLVCQQQLRTATDPHQDSDHVLVLVVLLVQLLQCVVVVFDFAAEEAQQQQNSSLLSNLSSCCRNPVPDLHAYEAEYQLQFAPDPPPPDDVVCPRRNNYVSRRHHPVSSQVVSVVSPRDDPRYHYFHRQLLPRLQVVLVVTQAHQEYEYDNQALLSLLSNCLRCVLRYTQFGKYKYQAQPPTNSVVSVVVQCVVQVHDFDWADSHPGIIMTGHHDHTDRPNVVVVVVPPVD/DDPPPCPPPPVVVVVVVCVVPDPPPPCPVPPVQPDWDDDPPDIDHDPDDPPPPVPPDCQVVPDLLNVQVVVPVVDQDDDPVPNPDRSLRVSLVVQLVVLVCAQLVVVVPQVKWWFQDDFAQDDTDIDTDDLVCQQQLRTATDPHQDSDHVLVLVVLLVQLLQCLVVVFDFAAEEAQQQQNSSLLSNLSSCCRNPVPDLHAYEAEYQLQFAPDPPPPDDVVCPRRNNYVSRRHHPVSSQVVCVVSPRDDPRYHYFHRQLLPRLQVVLVVTQAHQEYEYDNQALLSLLSNCLRCVLRYTQFGKYKYQAQPPTNSVVSVVVQCVVQVHDFDWADSHPGIIMTGHHDHTDRPNVVVVVVVPVD

pLDDT: mean 80.59, std 22.54, range [23.48, 98.94]

InterPro domains:
  IPR008884 Macrocin-O-methyltransferase [PF05711] (108-341)
  IPR008884 Macrocin-O-methyltransferase [PTHR40036] (128-344)
  IPR029063 S-adenosyl-L-methionine-dependent methyltransferase superfamily [G3DSA:3.40.50.150] (91-343)
  IPR029063 S-adenosyl-L-methionine-dependent methyltransferase superfamily [SSF53335] (156-308)

Nearest PDB structures (foldseek):
  2wk1-assembly1_A-2  TM=9.389E-01  e=9.684E-27  Actinoalloteichus caeruleus
  4xvy-assembly1_B  TM=9.116E-01  e=5.516E-25  Micromonospora griseorubida
  4xvz-assembly2_D  TM=9.749E-01  e=2.356E-20  Micromonospora griseorubida
  4xvz-assembly2_C  TM=9.703E-01  e=2.808E-20  Micromonospora griseorubida
  4xvz-assembly1_B  TM=9.789E-01  e=5.045E-20  Micromonospora griseorubida

Solvent-accessible surface area (backbone atoms only — not comparable to full-atom values): 38543 Å² total; per-residue (Å²): 138,82,77,74,77,76,74,68,72,66,65,61,64,62,53,65,64,60,65,72,55,83,73,75,72,71,69,70,71,74,52,87,56,81,58,64,46,74,56,99,70,26,40,34,34,50,77,80,69,71,80,50,73,86,68,56,52,54,78,69,56,40,51,68,38,53,51,39,40,54,43,52,74,49,37,41,63,73,50,83,86,55,49,82,49,51,39,60,55,48,35,43,46,24,51,48,34,31,46,54,26,46,24,38,24,55,36,17,46,87,59,30,38,24,26,47,80,71,79,31,76,64,63,33,48,46,46,72,51,46,68,71,39,39,38,68,36,69,28,29,44,55,78,28,25,25,54,64,12,49,50,56,53,51,46,55,51,52,51,53,50,46,31,61,77,67,63,38,57,45,22,42,37,35,36,46,44,60,46,26,20,64,58,44,46,53,51,52,47,41,51,66,78,41,64,85,56,82,58,34,40,37,46,26,30,47,40,67,34,49,66,73,46,58,73,73,84,51,76,82,43,68,52,57,48,40,27,68,87,54,42,30,47,62,63,51,25,52,35,45,25,47,76,71,71,64,65,45,92,44,35,34,37,33,37,18,48,48,80,62,37,32,62,67,46,42,74,68,53,77,40,22,24,36,40,38,43,46,57,58,32,34,65,48,41,43,34,44,48,61,48,41,51,66,32,42,28,65,67,12,37,42,35,34,55,42,32,60,93,33,49,25,34,55,37,49,52,52,53,27,60,78,66,73,52,81,70,66,77,43,72,66,57,88,36,23,29,32,34,56,36,83,62,90,56,84,67,65,50,67,58,57,60,59,66,66,56,80,109,136,82,80,74,73,73,75,66,73,63,66,63,61,62,58,61,61,61,68,70,55,84,72,75,72,70,69,69,70,74,54,87,59,82,58,66,47,76,57,98,69,26,40,35,34,51,79,80,69,73,81,48,74,85,68,56,52,51,79,71,55,38,52,66,38,52,50,40,42,54,42,52,73,48,38,40,63,74,50,82,85,53,49,81,48,50,39,59,55,48,35,43,46,25,50,50,33,31,46,52,26,47,26,38,24,55,36,17,46,85,58,30,38,25,26,48,81,71,78,30,77,64,62,31,48,44,47,73,51,46,69,69,39,39,38,67,36,68,29,29,44,54,80,28,26,24,53,63,12,49,50,57,52,51,46,55,51,51,51,52,51,47,31,61,77,66,63,37,57,44,21,41,37,35,36,46,43,59,47,27,21,64,58,43,48,54,50,52,47,42,52,64,78,40,66,85,57,82,59,34,41,36,46,25,29,47,40,68,34,49,67,74,48,58,74,74,83,53,76,82,45,66,52,54,50,39,28,68,88,54,40,29,46,62,62,53,24,52,35,47,25,46,75,70,71,64,65,45,92,44,35,36,36,32,38,17,50,49,81,63,37,32,61,64,45,43,76,68,54,77,40,21,25,35,40,37,43,45,59,58,34,34,65,48,40,44,34,44,48,61,49,42,51,66,32,43,29,65,67,13,38,41,35,34,55,42,31,61,94,36,48,24,35,54,35,48,52,52,54,25,61,77,64,72,52,82,71,67,76,42,72,67,58,87,36,22,30,33,34,56,36,82,62,92,57,84,67,66,48,67,59,56,59,58,62,66,57,77,106